Protein AF-0000000078980002 (afdb_homodimer)

Radius of gyration: 25.36 Å; Cα contacts (8 Å, |Δi|>4): 471; chains: 2; bounding box: 55×100×68 Å

Foldseek 3Di:
DPPLLVLLLVLLLVQCLVQNLVRDFLVSSCVSSVHDSVVSCVPAVTSVRSLLVVLVVVLVVCVVLLVLLPPLPCLLVSVLVSLQVLLLVLLASSNLSSVVRLVVCLVPPVSSVVSNVVSVVSQLVSQLVSLVSCCVVLQWPDDPCSSVVSVVSVCQSNVQSNVNNVVSGGDVVSSVVVSVCCNVNTGDPPPPPDPPPCPVPPPPD/DPPLLVLLLVLLLVQCLVQNLVRDFLVSSCVSSVHDSVVSCVPAVTSVRSLLVVLVVVLVVCVVLLVLLQPLPCLLVSVLVSLQVLLLVLLASSNLSSVVRLVVCLVPPVSSVVSNVVSVVSQLVSQLVSLVSCCVVLQWPDDPCSSVVSVVSVCQSNVQSNVCNVPSGGDVVSSVVVSVCCNVNTGDPPPPPPPPPCPVVPPPD

InterPro domains:
  IPR001647 DNA-binding HTH domain, TetR-type [PF00440] (8-51)
  IPR001647 DNA-binding HTH domain, TetR-type [PR00455] (8-21)
  IPR001647 DNA-binding HTH domain, TetR-type [PR00455] (29-52)
  IPR001647 DNA-binding HTH domain, TetR-type [PS50977] (2-62)
  IPR009057 Homedomain-like superfamily [SSF46689] (4-73)
  IPR036271 Tetracyclin repressor-like, C-terminal domain superfamily [SSF48498] (75-189)
  IPR039538 BetI-type transcriptional repressor, C-terminal [PF13977] (77-186)
  IPR050109 HTH-type, TetR-like transcriptional regulator [PTHR30055] (4-193)

Solvent-accessible surface area (backbone atoms only — not comparable to full-atom values): 21521 Å² total; per-residue (Å²): 129,63,68,63,58,51,44,41,48,53,21,38,52,52,43,33,72,74,60,30,66,79,71,43,50,60,65,56,26,21,60,64,44,72,48,51,66,69,60,48,51,74,76,30,93,41,59,66,50,48,52,42,49,51,41,51,52,50,39,59,62,46,47,58,55,34,56,44,28,64,44,81,84,42,33,64,61,22,50,53,50,42,54,56,54,47,25,44,50,24,3,28,50,70,47,26,54,47,46,51,51,50,54,60,44,26,75,77,31,68,72,40,24,53,48,47,49,49,41,50,47,49,48,40,51,27,42,26,50,24,53,50,51,22,35,75,70,60,60,24,34,89,67,95,48,50,63,47,50,30,49,36,53,50,27,27,34,44,45,50,8,57,74,25,50,87,58,47,47,56,57,63,65,46,54,48,46,52,49,48,39,49,48,51,36,32,38,49,70,80,71,66,70,73,77,72,77,80,73,68,76,78,74,81,123,129,62,68,64,58,52,44,42,48,53,21,38,51,53,44,33,71,75,58,30,64,80,72,42,50,60,64,56,26,21,59,65,43,72,47,51,66,68,60,46,50,74,77,31,93,39,57,66,50,48,51,43,49,53,41,51,53,48,39,60,61,47,47,60,55,34,56,44,30,63,43,80,84,42,32,64,62,22,49,52,50,42,53,55,54,48,27,42,51,24,4,29,52,70,47,25,55,48,46,51,51,50,54,61,44,27,75,77,32,67,72,42,24,53,49,47,49,49,42,51,47,50,47,39,52,27,42,27,51,24,54,50,51,21,33,74,71,59,58,22,36,89,67,96,47,49,62,46,50,30,48,35,54,50,27,27,35,44,45,50,8,54,74,26,50,88,32,70,53,54,56,63,66,45,55,49,46,50,48,49,40,48,47,51,36,31,39,50,71,81,71,67,68,70,76,69,75,76,71,68,77,76,74,79,124

Sequence (410 aa):
MHPRKIEIVTAAVTCFLERGYHQTGIRDIARQAGVSLGNLYNHFAGKEAVLAFIAELEGRELAAFVDMLSDPEEPYAALERFIWAYAAYAARPENALLGLELMAEALRNPTISQVFDGNRHQLVAALMGCLERGVSTGRFRHLDDTRALALMILDTLEGQGLRQLDRKTPDPDAVRTLCAVLTTGLLARDQSPPPVPCNTPCSSAMHPRKIEIVTAAVTCFLERGYHQTGIRDIARQAGVSLGNLYNHFAGKEAVLAFIAELEGRELAAFVDMLSDPEEPYAALERFIWAYAAYAARPENALLGLELMAEALRNPTISQVFDGNRHQLVAALMGCLERGVSTGRFRHLDDTRALALMILDTLEGQGLRQLDRKTPDPDAVRTLCAVLTTGLLARDQSPPPVPCNTPCSSA

pLDDT: mean 85.42, std 16.51, range [27.89, 97.94]

Organism: Ruegeria pomeroyi (strain ATCC 700808 / DSM 15171 / DSS-3) (NCBI:txid246200)

Structure (mmCIF, N/CA/C/O backbone):
data_AF-0000000078980002-model_v1
#
loop_
_entity.id
_entity.type
_entity.pdbx_description
1 polymer 'Transcriptional regulator, TetR family'
#
loop_
_atom_site.group_PDB
_atom_site.id
_atom_site.type_symbol
_atom_site.label_atom_id
_atom_site.label_alt_id
_atom_site.label_comp_id
_atom_site.label_asym_id
_atom_site.label_entity_id
_atom_site.label_seq_id
_atom_site.pdbx_PDB_ins_code
_atom_site.Cartn_x
_atom_site.Cartn_y
_atom_site.Cartn_z
_atom_site.occupancy
_atom_site.B_iso_or_equiv
_atom_site.auth_seq_id
_atom_site.auth_comp_id
_atom_site.auth_asym_id
_atom_site.auth_atom_id
_atom_site.pdbx_PDB_model_num
ATOM 1 N N . MET A 1 1 ? 28.969 -5.965 -11.531 1 67.75 1 MET A N 1
ATOM 2 C CA . MET A 1 1 ? 27.984 -7.035 -11.664 1 67.75 1 MET A CA 1
ATOM 3 C C . MET A 1 1 ? 28.125 -7.734 -13.016 1 67.75 1 MET A C 1
ATOM 5 O O . MET A 1 1 ? 28.516 -7.113 -14 1 67.75 1 MET A O 1
ATOM 9 N N . HIS A 1 2 ? 28.094 -9.047 -12.992 1 77.56 2 HIS A N 1
ATOM 10 C CA . HIS A 1 2 ? 28.25 -9.805 -14.227 1 77.56 2 HIS A CA 1
ATOM 11 C C . HIS A 1 2 ? 27.172 -9.438 -15.234 1 77.56 2 HIS A C 1
ATOM 13 O O . HIS A 1 2 ? 26 -9.352 -14.891 1 77.56 2 HIS A O 1
ATOM 19 N N . PRO A 1 3 ? 27.5 -9.047 -16.344 1 84 3 PRO A N 1
ATOM 20 C CA . PRO A 1 3 ? 26.562 -8.602 -17.391 1 84 3 PRO A CA 1
ATOM 21 C C . PRO A 1 3 ? 25.391 -9.555 -17.578 1 84 3 PRO A C 1
ATOM 23 O O . PRO A 1 3 ? 24.25 -9.109 -17.766 1 84 3 PRO A O 1
ATOM 26 N N . ARG A 1 4 ? 25.641 -10.789 -17.375 1 88.44 4 ARG A N 1
ATOM 27 C CA . ARG A 1 4 ? 24.578 -11.773 -17.562 1 88.44 4 ARG A CA 1
ATOM 28 C C . ARG A 1 4 ? 23.547 -11.695 -16.438 1 88.44 4 ARG A C 1
ATOM 30 O O . ARG A 1 4 ? 22.344 -11.867 -16.688 1 88.44 4 ARG A O 1
ATOM 37 N N . LYS A 1 5 ? 24.016 -11.422 -15.336 1 91.38 5 LYS A N 1
ATOM 38 C CA . LYS A 1 5 ? 23.109 -11.273 -14.211 1 91.38 5 LYS A CA 1
ATOM 39 C C . LYS A 1 5 ? 22.125 -10.133 -14.445 1 91.38 5 LYS A C 1
ATOM 41 O O . LYS A 1 5 ? 20.922 -10.258 -14.156 1 91.38 5 LYS A O 1
ATOM 46 N N . ILE A 1 6 ? 22.656 -9.102 -15.055 1 91.62 6 ILE A N 1
ATOM 47 C CA . ILE A 1 6 ? 21.828 -7.922 -15.305 1 91.62 6 ILE A CA 1
ATOM 48 C C . ILE A 1 6 ? 20.797 -8.234 -16.375 1 91.62 6 ILE A C 1
ATOM 50 O O . ILE A 1 6 ? 19.641 -7.801 -16.281 1 91.62 6 ILE A O 1
ATOM 54 N N . GLU A 1 7 ? 21.188 -8.961 -17.297 1 94.56 7 GLU A N 1
ATOM 55 C CA . GLU A 1 7 ? 20.266 -9.367 -18.344 1 94.56 7 GLU A CA 1
ATOM 56 C C . GLU A 1 7 ? 19.125 -10.219 -17.797 1 94.56 7 GLU A C 1
ATOM 58 O O . GLU A 1 7 ? 17.969 -10.016 -18.156 1 94.56 7 GLU A O 1
ATOM 63 N N . ILE A 1 8 ? 19.5 -11.117 -16.969 1 96.38 8 ILE A N 1
ATOM 64 C CA . ILE A 1 8 ? 18.531 -12.008 -16.375 1 96.38 8 ILE A CA 1
ATOM 65 C C . ILE A 1 8 ? 17.562 -11.211 -15.492 1 96.38 8 ILE A C 1
ATOM 67 O O . ILE A 1 8 ? 16.344 -11.398 -15.555 1 96.38 8 ILE A O 1
ATOM 71 N N . VAL A 1 9 ? 18.125 -10.32 -14.805 1 96.06 9 VAL A N 1
ATOM 72 C CA . VAL A 1 9 ? 17.328 -9.523 -13.891 1 96.06 9 VAL A CA 1
ATOM 73 C C . VAL A 1 9 ? 16.391 -8.609 -14.688 1 96.06 9 VAL A C 1
ATOM 75 O O . VAL A 1 9 ? 15.211 -8.484 -14.352 1 96.06 9 VAL A O 1
ATOM 78 N N . THR A 1 10 ? 16.906 -8.016 -15.75 1 95.69 10 THR A N 1
ATOM 79 C CA . THR A 1 10 ? 16.078 -7.164 -16.609 1 95.69 10 THR A CA 1
ATOM 80 C C . THR A 1 10 ? 14.93 -7.957 -17.219 1 95.69 10 THR A C 1
ATOM 82 O O . THR A 1 10 ? 13.797 -7.48 -17.266 1 95.69 10 THR A O 1
ATOM 85 N N . ALA A 1 11 ? 15.203 -9.141 -17.609 1 97 11 ALA A N 1
ATOM 86 C CA . ALA A 1 11 ? 14.188 -10.031 -18.156 1 97 11 ALA A CA 1
ATOM 87 C C . ALA A 1 11 ? 13.148 -10.398 -17.094 1 97 11 ALA A C 1
ATOM 89 O O . ALA A 1 11 ? 11.953 -10.438 -17.375 1 97 11 ALA A O 1
ATOM 90 N N . ALA A 1 12 ? 13.648 -10.688 -15.914 1 96.56 12 ALA A N 1
ATOM 91 C CA . ALA A 1 12 ? 12.75 -11.031 -14.812 1 96.56 12 ALA A CA 1
ATOM 92 C C . ALA A 1 12 ? 11.797 -9.883 -14.5 1 96.56 12 ALA A C 1
ATOM 94 O O . ALA A 1 12 ? 10.594 -10.094 -14.336 1 96.56 12 ALA A O 1
ATOM 95 N N . VAL A 1 13 ? 12.336 -8.695 -14.461 1 94.69 13 VAL A N 1
ATOM 96 C CA . VAL A 1 13 ? 11.531 -7.512 -14.188 1 94.69 13 VAL A CA 1
ATOM 97 C C . VAL A 1 13 ? 10.43 -7.383 -15.242 1 94.69 13 VAL A C 1
ATOM 99 O O . VAL A 1 13 ? 9.266 -7.164 -14.906 1 94.69 13 VAL A O 1
ATOM 102 N N . THR A 1 14 ? 10.766 -7.582 -16.438 1 94.69 14 THR A N 1
ATOM 103 C CA . THR A 1 14 ? 9.797 -7.516 -17.531 1 94.69 14 THR A CA 1
ATOM 104 C C . THR A 1 14 ? 8.703 -8.562 -17.359 1 94.69 14 THR A C 1
ATOM 106 O O . THR A 1 14 ? 7.516 -8.242 -17.469 1 94.69 14 THR A O 1
ATOM 109 N N . CYS A 1 15 ? 9.094 -9.758 -17.031 1 95.25 15 CYS A N 1
ATOM 110 C CA . CYS A 1 15 ? 8.141 -10.844 -16.844 1 95.25 15 CYS A CA 1
ATOM 111 C C . CYS A 1 15 ? 7.215 -10.547 -15.664 1 95.25 15 CYS A C 1
ATOM 113 O O . CYS A 1 15 ? 6 -10.734 -15.758 1 95.25 15 CYS A O 1
ATOM 115 N N . PHE A 1 16 ? 7.836 -10.07 -14.586 1 92.19 16 PHE A N 1
ATOM 116 C CA . PHE A 1 16 ? 7.066 -9.789 -13.383 1 92.19 16 PHE A CA 1
ATOM 117 C C . PHE A 1 16 ? 6.074 -8.656 -13.625 1 92.19 16 PHE A C 1
ATOM 119 O O . PHE A 1 16 ? 4.961 -8.68 -13.094 1 92.19 16 PHE A O 1
ATOM 126 N N . LEU A 1 17 ? 6.465 -7.691 -14.422 1 88 17 LEU A N 1
ATOM 127 C CA . LEU A 1 17 ? 5.602 -6.559 -14.727 1 88 17 LEU A CA 1
ATOM 128 C C . LEU A 1 17 ? 4.414 -6.996 -15.578 1 88 17 LEU A C 1
ATOM 130 O O . LEU A 1 17 ? 3.295 -6.52 -15.383 1 88 17 LEU A O 1
ATOM 134 N N . GLU A 1 18 ? 4.59 -7.941 -16.391 1 87.81 18 GLU A N 1
ATOM 135 C CA . GLU A 1 18 ? 3.57 -8.352 -17.359 1 87.81 18 GLU A CA 1
ATOM 136 C C . GLU A 1 18 ? 2.609 -9.367 -16.75 1 87.81 18 GLU A C 1
ATOM 138 O O . GLU A 1 18 ? 1.396 -9.281 -16.953 1 87.81 18 GLU A O 1
ATOM 143 N N . ARG A 1 19 ? 3.17 -10.305 -15.898 1 87.94 19 ARG A N 1
ATOM 144 C CA . ARG A 1 19 ? 2.348 -11.445 -15.523 1 87.94 19 ARG A CA 1
ATOM 145 C C . ARG A 1 19 ? 2.205 -11.539 -14.008 1 87.94 19 ARG A C 1
ATOM 147 O O . ARG A 1 19 ? 1.337 -12.258 -13.5 1 87.94 19 ARG A O 1
ATOM 154 N N . GLY A 1 20 ? 3.07 -10.82 -13.375 1 88.44 20 GLY A N 1
ATOM 155 C CA . GLY A 1 20 ? 3.154 -11.008 -11.93 1 88.44 20 GLY A CA 1
ATOM 156 C C . GLY A 1 20 ? 4.219 -12.008 -11.523 1 88.44 20 GLY A C 1
ATOM 157 O O . GLY A 1 20 ? 4.645 -12.836 -12.328 1 88.44 20 GLY A O 1
ATOM 158 N N . TYR A 1 21 ? 4.656 -11.984 -10.328 1 89.69 21 TYR A N 1
ATOM 159 C CA . TYR A 1 21 ? 5.738 -12.812 -9.805 1 89.69 21 TYR A CA 1
ATOM 160 C C . TYR A 1 21 ? 5.348 -14.281 -9.797 1 89.69 21 TYR A C 1
ATOM 162 O O . TYR A 1 21 ? 6.082 -15.133 -10.305 1 89.69 21 TYR A O 1
ATOM 170 N N . HIS A 1 22 ? 4.152 -14.602 -9.281 1 86.69 22 HIS A N 1
ATOM 171 C CA . HIS A 1 22 ? 3.781 -16 -9.094 1 86.69 22 HIS A CA 1
ATOM 172 C C . HIS A 1 22 ? 3.412 -16.656 -10.422 1 86.69 22 HIS A C 1
ATOM 174 O O . HIS A 1 22 ? 3.604 -17.859 -10.602 1 86.69 22 HIS A O 1
ATOM 180 N N . GLN A 1 23 ? 3.004 -15.828 -11.312 1 87.19 23 GLN A N 1
ATOM 181 C CA . GLN A 1 23 ? 2.623 -16.375 -12.609 1 87.19 23 GLN A CA 1
ATOM 182 C C . GLN A 1 23 ? 3.828 -16.469 -13.539 1 87.19 23 GLN A C 1
ATOM 184 O O . GLN A 1 23 ? 3.701 -16.891 -14.688 1 87.19 23 GLN A O 1
ATOM 189 N N . THR A 1 24 ? 4.914 -16.016 -13.086 1 93.44 24 THR A N 1
ATOM 190 C CA . THR A 1 24 ? 6.152 -16.094 -13.852 1 93.44 24 THR A CA 1
ATOM 191 C C . THR A 1 24 ? 7.012 -17.266 -13.367 1 93.44 24 THR A C 1
ATOM 193 O O . THR A 1 24 ? 7.219 -17.438 -12.164 1 93.44 24 THR A O 1
ATOM 196 N N . GLY A 1 25 ? 7.406 -18.125 -14.32 1 94.81 25 GLY A N 1
ATOM 197 C CA . GLY A 1 25 ? 8.336 -19.203 -13.992 1 94.81 25 GLY A CA 1
ATOM 198 C C . GLY A 1 25 ? 9.766 -18.906 -14.406 1 94.81 25 GLY A C 1
ATOM 199 O O . GLY A 1 25 ? 10.008 -17.953 -15.156 1 94.81 25 GLY A O 1
ATOM 200 N N . ILE A 1 26 ? 10.617 -19.703 -13.875 1 95.94 26 ILE A N 1
ATOM 201 C CA . ILE A 1 26 ? 12.031 -19.531 -14.164 1 95.94 26 ILE A CA 1
ATOM 202 C C . ILE A 1 26 ? 12.281 -19.719 -15.656 1 95.94 26 ILE A C 1
ATOM 204 O O . ILE A 1 26 ? 13.164 -19.078 -16.234 1 95.94 26 ILE A O 1
ATOM 208 N N . ARG A 1 27 ? 11.531 -20.531 -16.344 1 97.19 27 ARG A N 1
ATOM 209 C CA . ARG A 1 27 ? 11.648 -20.766 -17.781 1 97.19 27 ARG A CA 1
ATOM 210 C C . ARG A 1 27 ? 11.234 -19.531 -18.578 1 97.19 27 ARG A C 1
ATOM 212 O O . ARG A 1 27 ? 11.82 -19.219 -19.609 1 97.19 27 ARG A O 1
ATOM 219 N N . ASP A 1 28 ? 10.242 -18.859 -18.094 1 97.56 28 ASP A N 1
ATOM 220 C CA . ASP A 1 28 ? 9.812 -17.625 -18.719 1 97.56 28 ASP A CA 1
ATOM 221 C C . ASP A 1 28 ? 10.93 -16.578 -18.703 1 97.56 28 ASP A C 1
ATOM 223 O O . ASP A 1 28 ? 11.156 -15.883 -19.688 1 97.56 28 ASP A O 1
ATOM 227 N N . ILE A 1 29 ? 11.594 -16.469 -17.562 1 97.88 29 ILE A N 1
ATOM 228 C CA . ILE A 1 29 ? 12.672 -15.5 -17.391 1 97.88 29 ILE A CA 1
ATOM 229 C C . ILE A 1 29 ? 13.828 -15.844 -18.328 1 97.88 29 ILE A C 1
ATOM 231 O O . ILE A 1 29 ? 14.383 -14.969 -18.984 1 97.88 29 ILE A O 1
ATOM 235 N N . ALA A 1 30 ? 14.133 -17.125 -18.375 1 97.94 30 ALA A N 1
ATOM 236 C CA . ALA A 1 30 ? 15.211 -17.578 -19.25 1 97.94 30 ALA A CA 1
ATOM 237 C C . ALA A 1 30 ? 14.906 -17.234 -20.703 1 97.94 30 ALA A C 1
ATOM 239 O O . ALA A 1 30 ? 15.75 -16.688 -21.422 1 97.94 30 ALA A O 1
ATOM 240 N N . ARG A 1 31 ? 13.711 -17.547 -21.125 1 97.81 31 ARG A N 1
ATOM 241 C CA . ARG A 1 31 ? 13.273 -17.266 -22.484 1 97.81 31 ARG A CA 1
ATOM 242 C C . ARG A 1 31 ? 13.344 -15.773 -22.781 1 97.81 31 ARG A C 1
ATOM 244 O O . ARG A 1 31 ? 13.859 -15.359 -23.812 1 97.81 31 ARG A O 1
ATOM 251 N N . GLN A 1 32 ? 12.867 -14.984 -21.906 1 97.19 32 GLN A N 1
ATOM 252 C CA . GLN A 1 32 ? 12.867 -13.531 -22.062 1 97.19 32 GLN A CA 1
ATOM 253 C C . GLN A 1 32 ? 14.289 -12.984 -22.125 1 97.19 32 GLN A C 1
ATOM 255 O O . GLN A 1 32 ? 14.562 -12.023 -22.844 1 97.19 32 GLN A O 1
ATOM 260 N N . ALA A 1 33 ? 15.172 -13.555 -21.391 1 97.06 33 ALA A N 1
ATOM 261 C CA . ALA A 1 33 ? 16.562 -13.102 -21.297 1 97.06 33 ALA A CA 1
ATOM 262 C C . ALA A 1 33 ? 17.375 -13.617 -22.484 1 97.06 33 ALA A C 1
ATOM 264 O O . ALA A 1 33 ? 18.5 -13.164 -22.719 1 97.06 33 ALA A O 1
ATOM 265 N N . GLY A 1 34 ? 16.875 -14.609 -23.156 1 97.06 34 GLY A N 1
ATOM 266 C CA . GLY A 1 34 ? 17.609 -15.203 -24.281 1 97.06 34 GLY A CA 1
ATOM 267 C C . GLY A 1 34 ? 18.75 -16.094 -23.844 1 97.06 34 GLY A C 1
ATOM 268 O O . GLY A 1 34 ? 19.797 -16.125 -24.484 1 97.06 34 GLY A O 1
ATOM 269 N N . VAL A 1 35 ? 18.609 -16.734 -22.734 1 96.62 35 VAL A N 1
ATOM 270 C CA . VAL A 1 35 ? 19.641 -17.625 -22.219 1 96.62 35 VAL A CA 1
ATOM 271 C C . VAL A 1 35 ? 19.031 -19.016 -21.984 1 96.62 35 VAL A C 1
ATOM 273 O O . VAL A 1 35 ? 17.812 -19.172 -21.922 1 96.62 35 VAL A O 1
ATOM 276 N N . SER A 1 36 ? 19.938 -20 -21.875 1 96.31 36 SER A N 1
ATOM 277 C CA . SER A 1 36 ? 19.484 -21.328 -21.516 1 96.31 36 SER A CA 1
ATOM 278 C C . SER A 1 36 ? 19.125 -21.422 -20.031 1 96.31 36 SER A C 1
ATOM 280 O O . SER A 1 36 ? 19.594 -20.609 -19.234 1 96.31 36 SER A O 1
ATOM 282 N N . LEU A 1 37 ? 18.266 -22.375 -19.703 1 96.25 37 LEU A N 1
ATOM 283 C CA . LEU A 1 37 ? 17.922 -22.609 -18.297 1 96.25 37 LEU A CA 1
ATOM 284 C C . LEU A 1 37 ? 19.172 -22.922 -17.484 1 96.25 37 LEU A C 1
ATOM 286 O O . LEU A 1 37 ? 19.312 -22.453 -16.359 1 96.25 37 LEU A O 1
ATOM 290 N N . GLY A 1 38 ? 20.031 -23.719 -18.047 1 95.5 38 GLY A N 1
ATOM 291 C CA . GLY A 1 38 ? 21.297 -24.016 -17.406 1 95.5 38 GLY A CA 1
ATOM 292 C C . GLY A 1 38 ? 22.125 -22.781 -17.109 1 95.5 38 GLY A C 1
ATOM 293 O O . GLY A 1 38 ? 22.688 -22.656 -16.016 1 95.5 38 GLY A O 1
ATOM 294 N N . ASN A 1 39 ? 22.234 -21.953 -18.062 1 95.31 39 ASN A N 1
ATOM 295 C CA . ASN A 1 39 ? 22.953 -20.688 -17.891 1 95.31 39 ASN A CA 1
ATOM 296 C C . ASN A 1 39 ? 22.359 -19.844 -16.766 1 95.31 39 ASN A C 1
ATOM 298 O O . ASN A 1 39 ? 23.078 -19.281 -15.953 1 95.31 39 ASN A O 1
ATOM 302 N N . LEU A 1 40 ? 21.031 -19.703 -16.734 1 97 40 LEU A N 1
ATOM 303 C CA . LEU A 1 40 ? 20.359 -18.969 -15.688 1 97 40 LEU A CA 1
ATOM 304 C C . LEU A 1 40 ? 20.688 -19.547 -14.312 1 97 40 LEU A C 1
ATOM 306 O O . LEU A 1 40 ? 20.984 -18.797 -13.375 1 97 40 LEU A O 1
ATOM 310 N N . TYR A 1 41 ? 20.75 -20.844 -14.195 1 96.31 41 TYR A N 1
ATOM 311 C CA . TYR A 1 41 ? 20.969 -21.516 -12.914 1 96.31 41 TYR A CA 1
ATOM 312 C C . TYR A 1 41 ? 22.422 -21.359 -12.469 1 96.31 41 TYR A C 1
ATOM 314 O O . TYR A 1 41 ? 22.734 -21.531 -11.289 1 96.31 41 TYR A O 1
ATOM 322 N N . ASN A 1 42 ? 23.297 -21.062 -13.391 1 96.06 42 ASN A N 1
ATOM 323 C CA . ASN A 1 42 ? 24.672 -20.734 -13.031 1 96.06 42 ASN A CA 1
ATOM 324 C C . ASN A 1 42 ? 24.766 -19.453 -12.219 1 96.06 42 ASN A C 1
ATOM 326 O O . ASN A 1 42 ? 25.703 -19.25 -11.453 1 96.06 42 ASN A O 1
ATOM 330 N N . HIS A 1 43 ? 23.75 -18.641 -12.383 1 96.31 43 HIS A N 1
ATOM 331 C CA . HIS A 1 43 ? 23.797 -17.328 -11.758 1 96.31 43 HIS A CA 1
ATOM 332 C C . HIS A 1 43 ? 22.781 -17.219 -10.625 1 96.31 43 HIS A C 1
ATOM 334 O O . HIS A 1 43 ? 23.016 -16.516 -9.641 1 96.31 43 HIS A O 1
ATOM 340 N N . PHE A 1 44 ? 21.625 -17.859 -10.805 1 97.06 44 PHE A N 1
ATOM 341 C CA . PHE A 1 44 ? 20.547 -17.781 -9.812 1 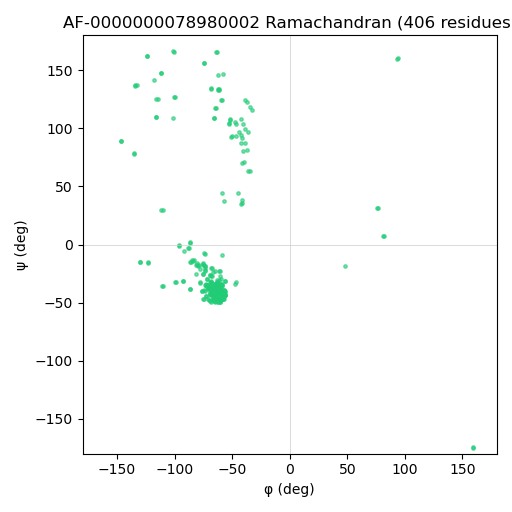97.06 44 PHE A CA 1
ATOM 342 C C . PHE A 1 44 ? 19.969 -19.172 -9.539 1 97.06 44 PHE A C 1
ATOM 344 O O . PHE A 1 44 ? 19.641 -19.906 -10.477 1 97.06 44 PHE A O 1
ATOM 351 N N . ALA A 1 45 ? 19.734 -19.453 -8.266 1 95.75 45 ALA A N 1
ATOM 352 C CA . ALA A 1 45 ? 19.234 -20.766 -7.844 1 95.75 45 ALA A CA 1
ATOM 353 C C . ALA A 1 45 ? 17.766 -20.922 -8.188 1 95.75 45 ALA A C 1
ATOM 355 O O . ALA A 1 45 ? 17.219 -22.016 -8.086 1 95.75 45 ALA A O 1
ATOM 356 N N . GLY A 1 46 ? 17.141 -19.781 -8.664 1 94.62 46 GLY A N 1
ATOM 357 C CA . GLY A 1 46 ? 15.734 -19.797 -9.008 1 94.62 46 GLY A CA 1
ATOM 358 C C . GLY A 1 46 ? 15.102 -18.422 -9.016 1 94.62 46 GLY A C 1
ATOM 359 O O . GLY A 1 46 ? 15.789 -17.406 -8.859 1 94.62 46 GLY A O 1
ATOM 360 N N . LYS A 1 47 ? 13.859 -18.438 -9.219 1 93.88 47 LYS A N 1
ATOM 361 C CA . LYS A 1 47 ? 13.117 -17.203 -9.336 1 93.88 47 LYS A CA 1
ATOM 362 C C . LYS A 1 47 ? 13.188 -16.391 -8.039 1 93.88 47 LYS A C 1
ATOM 364 O O . LYS A 1 47 ? 13.234 -15.156 -8.07 1 93.88 47 LYS A O 1
ATOM 369 N N . GLU A 1 48 ? 13.242 -17.094 -6.93 1 93.94 48 GLU A N 1
ATOM 370 C CA . GLU A 1 48 ? 13.336 -16.422 -5.641 1 93.94 48 GLU A CA 1
ATOM 371 C C . GLU A 1 48 ? 14.648 -15.656 -5.504 1 93.94 48 GLU A C 1
ATOM 373 O O . GLU A 1 48 ? 14.664 -14.531 -5.004 1 93.94 48 GLU A O 1
ATOM 378 N N . ALA A 1 49 ? 15.641 -16.281 -5.934 1 95.5 49 ALA A N 1
ATOM 379 C CA . ALA A 1 49 ? 16.953 -15.625 -5.891 1 95.5 49 ALA A CA 1
ATOM 380 C C . ALA A 1 49 ? 16.969 -14.398 -6.793 1 95.5 49 ALA A C 1
ATOM 382 O O . ALA A 1 49 ? 17.641 -13.406 -6.48 1 95.5 49 ALA A O 1
ATOM 383 N N . VAL A 1 50 ? 16.297 -14.477 -7.883 1 96.44 50 VAL A N 1
ATOM 384 C CA . VAL A 1 50 ? 16.219 -13.336 -8.789 1 96.44 50 VAL A CA 1
ATOM 385 C C . VAL A 1 50 ? 15.469 -12.188 -8.117 1 96.44 50 VAL A C 1
ATOM 387 O O . VAL A 1 50 ? 15.906 -11.039 -8.156 1 96.44 50 VAL A O 1
ATOM 390 N N . LEU A 1 51 ? 14.359 -12.531 -7.484 1 95.62 51 LEU A N 1
ATOM 391 C CA . LEU A 1 51 ? 13.562 -11.516 -6.793 1 95.62 51 LEU A CA 1
ATOM 392 C C . LEU A 1 51 ? 14.367 -10.883 -5.66 1 95.62 51 LEU A C 1
ATOM 394 O O . LEU A 1 51 ? 14.305 -9.664 -5.461 1 95.62 51 LEU A O 1
ATOM 398 N N . ALA A 1 52 ? 15.094 -11.695 -4.918 1 94.94 52 ALA A N 1
ATOM 399 C CA . ALA A 1 52 ? 15.938 -11.18 -3.836 1 94.94 52 ALA A CA 1
ATOM 400 C C . ALA A 1 52 ? 16.984 -10.211 -4.371 1 94.94 52 ALA A C 1
ATOM 402 O O . ALA A 1 52 ? 17.266 -9.18 -3.746 1 94.94 52 ALA A O 1
ATOM 403 N N . PHE A 1 53 ? 17.484 -10.539 -5.496 1 95.06 53 PHE A N 1
ATOM 404 C CA . PHE A 1 53 ? 18.484 -9.664 -6.109 1 95.06 53 PHE A CA 1
ATOM 405 C C . PHE A 1 53 ? 17.844 -8.359 -6.559 1 95.06 53 PHE A C 1
ATOM 407 O O . PHE A 1 53 ? 18.453 -7.289 -6.434 1 95.06 53 PHE A O 1
ATOM 414 N N . ILE A 1 54 ? 16.656 -8.375 -7.062 1 95.25 54 ILE A N 1
ATOM 415 C CA . ILE A 1 54 ? 15.914 -7.176 -7.43 1 95.25 54 ILE A CA 1
ATOM 416 C C . ILE A 1 54 ? 15.703 -6.301 -6.199 1 95.25 54 ILE A C 1
ATOM 418 O O . ILE A 1 54 ? 15.867 -5.082 -6.258 1 95.25 54 ILE A O 1
ATOM 422 N N . ALA A 1 55 ? 15.344 -6.926 -5.082 1 94.69 55 ALA A N 1
ATOM 423 C CA . ALA A 1 55 ? 15.188 -6.199 -3.824 1 94.69 55 ALA A CA 1
ATOM 424 C C . ALA A 1 55 ? 16.5 -5.539 -3.4 1 94.69 55 ALA A C 1
ATOM 426 O O . ALA A 1 55 ? 16.5 -4.422 -2.879 1 94.69 55 ALA A O 1
ATOM 427 N N . GLU A 1 56 ? 17.562 -6.234 -3.627 1 94.5 56 GLU A N 1
ATOM 428 C CA . GLU A 1 56 ? 18.875 -5.672 -3.312 1 94.5 56 GLU A CA 1
ATOM 429 C C . GLU A 1 56 ? 19.172 -4.449 -4.18 1 94.5 56 GLU A C 1
ATOM 431 O O . GLU A 1 56 ? 19.719 -3.455 -3.695 1 94.5 56 GLU A O 1
ATOM 436 N N . LEU A 1 57 ? 18.875 -4.539 -5.426 1 93 57 LEU A N 1
ATOM 437 C CA . LEU A 1 57 ? 19.062 -3.416 -6.34 1 93 57 LEU A CA 1
ATOM 438 C C . LEU A 1 57 ? 18.219 -2.223 -5.922 1 93 57 LEU A C 1
ATOM 440 O O . LEU A 1 57 ? 18.656 -1.073 -6.031 1 93 57 LEU A O 1
ATOM 444 N N . GLU A 1 58 ? 17 -2.465 -5.477 1 92.5 58 GLU A N 1
ATOM 445 C CA . GLU A 1 58 ? 16.156 -1.406 -4.934 1 92.5 58 GLU A CA 1
ATOM 446 C C . GLU A 1 58 ? 16.844 -0.686 -3.779 1 92.5 58 GLU A C 1
ATOM 448 O O . GLU A 1 58 ? 16.797 0.542 -3.688 1 92.5 58 GLU A O 1
ATOM 453 N N . GLY A 1 59 ? 17.453 -1.477 -2.916 1 94.31 59 GLY A N 1
ATOM 454 C CA . GLY A 1 59 ? 18.172 -0.896 -1.798 1 94.31 59 GLY A CA 1
ATOM 455 C C . GLY A 1 59 ? 19.25 0.088 -2.227 1 94.31 59 GLY A C 1
ATOM 456 O O . GLY A 1 59 ? 19.422 1.14 -1.606 1 94.31 59 GLY A O 1
ATOM 457 N N . ARG A 1 60 ? 19.906 -0.251 -3.279 1 93.88 60 ARG A N 1
ATOM 458 C CA . ARG A 1 60 ? 20.938 0.635 -3.801 1 93.88 60 ARG A CA 1
ATOM 459 C C . ARG A 1 60 ? 20.328 1.933 -4.328 1 93.88 60 ARG A C 1
ATOM 461 O O . ARG A 1 60 ? 20.906 3.01 -4.133 1 93.88 60 ARG A O 1
ATOM 468 N N . GLU A 1 61 ? 19.203 1.831 -4.969 1 94.75 61 GLU A N 1
ATOM 469 C CA . GLU A 1 61 ? 18.516 3.016 -5.477 1 94.75 61 GLU A CA 1
ATOM 470 C C . GLU A 1 61 ? 18.031 3.902 -4.332 1 94.75 61 GLU A C 1
ATOM 472 O O . GLU A 1 61 ? 18.078 5.129 -4.434 1 94.75 61 GLU A O 1
ATOM 477 N N . LEU A 1 62 ? 17.656 3.266 -3.238 1 95.75 62 LEU A N 1
ATOM 478 C CA . LEU A 1 62 ? 17.078 3.998 -2.115 1 95.75 62 LEU A CA 1
ATOM 479 C C . LEU A 1 62 ? 18.156 4.75 -1.348 1 95.75 62 LEU A C 1
ATOM 481 O O . LEU A 1 62 ? 17.859 5.688 -0.603 1 95.75 62 LEU A O 1
ATOM 485 N N . ALA A 1 63 ? 19.422 4.375 -1.533 1 95.56 63 ALA A N 1
ATOM 486 C CA . ALA A 1 63 ? 20.531 5.023 -0.846 1 95.56 63 ALA A CA 1
ATOM 487 C C . ALA A 1 63 ? 20.578 6.516 -1.161 1 95.56 63 ALA A C 1
ATOM 489 O O . ALA A 1 63 ? 20.922 7.328 -0.299 1 95.56 63 ALA A O 1
ATOM 490 N N . ALA A 1 64 ? 20.219 6.879 -2.365 1 95.69 64 ALA A N 1
ATOM 491 C CA . ALA A 1 64 ? 20.219 8.289 -2.762 1 95.69 64 ALA A CA 1
ATOM 492 C C . ALA A 1 64 ? 19.188 9.078 -1.967 1 95.69 64 ALA A C 1
ATOM 494 O O . ALA A 1 64 ? 19.406 10.25 -1.649 1 95.69 64 ALA A O 1
ATOM 495 N N . PHE A 1 65 ? 18.109 8.461 -1.645 1 97 65 PHE A N 1
ATOM 496 C CA . PHE A 1 65 ? 17.047 9.102 -0.868 1 97 65 PHE A CA 1
ATOM 497 C C . PHE A 1 65 ? 17.469 9.242 0.593 1 97 65 PHE A C 1
ATOM 499 O O . PHE A 1 65 ? 17.172 10.25 1.238 1 97 65 PHE A O 1
ATOM 506 N N . VAL A 1 66 ? 18.109 8.211 1.079 1 96.5 66 VAL A N 1
ATOM 507 C CA . VAL A 1 66 ? 18.641 8.266 2.436 1 96.5 66 VAL A CA 1
ATOM 508 C C . VAL A 1 66 ? 19.609 9.438 2.568 1 96.5 66 VAL A C 1
ATOM 510 O O . VAL A 1 66 ? 19.531 10.211 3.523 1 96.5 66 VAL A O 1
ATOM 513 N N . ASP A 1 67 ? 20.422 9.578 1.58 1 95.19 67 ASP A N 1
ATOM 514 C CA . ASP A 1 67 ? 21.406 10.656 1.573 1 95.19 67 ASP A CA 1
ATOM 515 C C . ASP A 1 67 ? 20.719 12.023 1.515 1 95.19 67 ASP A C 1
ATOM 517 O O . ASP A 1 67 ? 21.156 12.969 2.178 1 95.19 67 ASP A O 1
ATOM 521 N N . MET A 1 68 ? 19.688 12.141 0.78 1 94.81 68 MET A N 1
ATOM 522 C CA . MET A 1 68 ? 18.922 13.375 0.611 1 94.81 68 MET A CA 1
ATOM 523 C C . MET A 1 68 ? 18.344 13.852 1.944 1 94.81 68 MET A C 1
ATOM 525 O O . MET A 1 68 ? 18.281 15.055 2.199 1 94.81 68 MET A O 1
ATOM 529 N N . LEU A 1 69 ? 17.984 12.93 2.801 1 96.12 69 LEU A N 1
ATOM 530 C CA . LEU A 1 69 ? 17.344 13.227 4.07 1 96.12 69 LEU A CA 1
ATOM 531 C C . LEU A 1 69 ? 18.375 13.547 5.148 1 96.12 69 LEU A C 1
ATOM 533 O O . LEU A 1 69 ? 18.016 14.078 6.207 1 96.12 69 LEU A O 1
ATOM 537 N N . SER A 1 70 ? 19.578 13.266 4.906 1 89.38 70 SER A N 1
ATOM 538 C CA . SER A 1 70 ? 20.641 13.406 5.906 1 89.38 70 SER A CA 1
ATOM 539 C C . SER A 1 70 ? 21.203 14.82 5.91 1 89.38 70 SER A C 1
ATOM 541 O O . SER A 1 70 ? 22.062 15.148 6.734 1 89.38 70 SER A O 1
ATOM 543 N N . ASP A 1 71 ? 20.609 15.719 5.008 1 79.62 71 ASP A N 1
ATOM 544 C CA . ASP A 1 71 ? 21.094 17.094 4.988 1 79.62 71 ASP A CA 1
ATOM 545 C C . ASP A 1 71 ? 20.797 17.797 6.309 1 79.62 71 ASP A C 1
ATOM 547 O O . ASP A 1 71 ? 19.641 17.984 6.676 1 79.62 71 ASP A O 1
ATOM 551 N N . PRO A 1 72 ? 21.828 18.203 7.008 1 75.25 72 PRO A N 1
ATOM 552 C CA . PRO A 1 72 ? 21.641 18.719 8.367 1 75.25 72 PRO A CA 1
ATOM 553 C C . PRO A 1 72 ? 21.141 20.156 8.391 1 75.25 72 PRO A C 1
ATOM 555 O O . PRO A 1 72 ? 20.594 20.609 9.398 1 75.25 72 PRO A O 1
ATOM 558 N N . GLU A 1 73 ? 21.25 20.859 7.359 1 82.5 73 GLU A N 1
ATOM 559 C CA . GLU A 1 73 ? 21.078 22.312 7.48 1 82.5 73 GLU A CA 1
ATOM 560 C C . GLU A 1 73 ? 19.641 22.719 7.211 1 82.5 73 GLU A C 1
ATOM 562 O O . GLU A 1 73 ? 19.125 23.641 7.852 1 82.5 73 GLU A O 1
ATOM 567 N N . GLU A 1 74 ? 19.016 22.094 6.453 1 89.81 74 GLU A N 1
ATOM 568 C CA . GLU A 1 74 ? 17.672 22.5 6.086 1 89.81 74 GLU A CA 1
ATOM 569 C C . GLU A 1 74 ? 16.719 21.312 6.078 1 89.81 74 GLU A C 1
ATOM 571 O O . GLU A 1 74 ? 16.297 20.844 5.016 1 89.81 74 GLU A O 1
ATOM 576 N N . PRO A 1 75 ? 16.281 20.906 7.281 1 89.19 75 PRO A N 1
ATOM 577 C CA . PRO A 1 75 ? 15.445 19.703 7.371 1 89.19 75 PRO A CA 1
ATOM 578 C C . PRO A 1 75 ? 14.156 19.828 6.562 1 89.19 75 PRO A C 1
ATOM 580 O O . PRO A 1 75 ? 13.719 18.859 5.949 1 89.19 75 PRO A O 1
ATOM 583 N N . TYR A 1 76 ? 13.641 21 6.512 1 86.69 76 TYR A N 1
ATOM 584 C CA . TYR A 1 76 ? 12.414 21.203 5.75 1 86.69 76 TYR A CA 1
ATOM 585 C C . TYR A 1 76 ? 12.672 21.047 4.258 1 86.69 76 TYR A C 1
ATOM 587 O O . TYR A 1 76 ? 11.93 20.344 3.562 1 86.69 76 TYR A O 1
ATOM 595 N N . ALA A 1 77 ? 13.672 21.703 3.803 1 90.44 77 ALA A N 1
ATOM 596 C CA . ALA A 1 77 ? 14.016 21.625 2.387 1 90.44 77 ALA A CA 1
ATOM 597 C C . ALA A 1 77 ? 14.383 20.203 1.993 1 90.44 77 ALA A C 1
ATOM 599 O O . ALA A 1 77 ? 14.031 19.734 0.905 1 90.44 77 ALA A O 1
ATOM 600 N N . ALA A 1 78 ? 15.094 19.531 2.852 1 93.81 78 ALA A N 1
ATOM 601 C CA . ALA A 1 78 ? 15.461 18.125 2.615 1 93.81 78 ALA A CA 1
ATOM 602 C C . ALA A 1 78 ? 14.219 17.25 2.516 1 93.81 78 ALA A C 1
ATOM 604 O O . ALA A 1 78 ? 14.125 16.406 1.619 1 93.81 78 ALA A O 1
ATOM 605 N N . LEU A 1 79 ? 13.281 17.469 3.41 1 93.25 79 LEU A N 1
ATOM 606 C CA . LEU A 1 79 ? 12.039 16.703 3.418 1 93.25 79 LEU A CA 1
ATOM 607 C C . LEU A 1 79 ? 11.242 16.938 2.143 1 93.25 79 LEU A C 1
ATOM 609 O O . LEU A 1 79 ? 10.742 16 1.522 1 93.25 79 LEU A O 1
ATOM 613 N N . GLU A 1 80 ? 11.164 18.188 1.782 1 91.44 80 GLU A N 1
ATOM 614 C CA . GLU A 1 80 ? 10.43 18.531 0.569 1 91.44 80 GLU A CA 1
ATOM 615 C C . GLU A 1 80 ? 11.078 17.922 -0.666 1 91.44 80 GLU A C 1
ATOM 617 O O . GLU A 1 80 ? 10.391 17.359 -1.522 1 91.44 80 GLU A O 1
ATOM 622 N N . ARG A 1 81 ? 12.375 17.953 -0.764 1 93.5 81 ARG A N 1
AT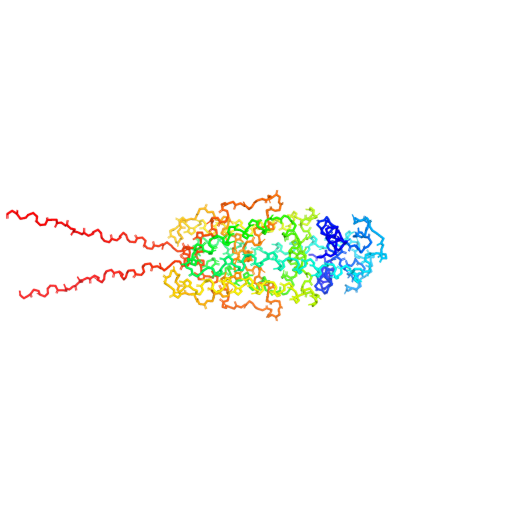OM 623 C CA . ARG A 1 81 ? 13.094 17.344 -1.876 1 93.5 81 ARG A CA 1
ATOM 624 C C . ARG A 1 81 ? 12.867 15.844 -1.918 1 93.5 81 ARG A C 1
ATOM 626 O O . ARG A 1 81 ? 12.664 15.266 -2.99 1 93.5 81 ARG A O 1
ATOM 633 N N . PHE A 1 82 ? 12.898 15.305 -0.761 1 95.5 82 PHE A N 1
ATOM 634 C CA . PHE A 1 82 ? 12.656 13.875 -0.659 1 95.5 82 PHE A CA 1
ATOM 635 C C . PHE A 1 82 ? 11.266 13.523 -1.182 1 95.5 82 PHE A C 1
ATOM 637 O O . PHE A 1 82 ? 11.117 12.586 -1.974 1 95.5 82 PHE A O 1
ATOM 644 N N . ILE A 1 83 ? 10.289 14.25 -0.709 1 94.5 83 ILE A N 1
ATOM 645 C CA . ILE A 1 83 ? 8.906 13.953 -1.063 1 94.5 83 ILE A CA 1
ATOM 646 C C . ILE A 1 83 ? 8.734 14.008 -2.58 1 94.5 83 ILE A C 1
ATOM 648 O O . ILE A 1 83 ? 8.18 13.094 -3.182 1 94.5 83 ILE A O 1
ATOM 652 N N . TRP A 1 84 ? 9.297 14.953 -3.234 1 93.56 84 TRP A N 1
ATOM 653 C CA . TRP A 1 84 ? 9.164 15.109 -4.68 1 93.56 84 TRP A CA 1
ATOM 654 C C . TRP A 1 84 ? 9.93 14.016 -5.414 1 93.56 84 TRP A C 1
ATOM 656 O O . TRP A 1 84 ? 9.391 13.367 -6.32 1 93.56 84 TRP A O 1
ATOM 666 N N . ALA A 1 85 ? 11.148 13.789 -5.008 1 94.81 85 ALA A N 1
ATOM 667 C CA . ALA A 1 85 ? 11.992 12.805 -5.684 1 94.81 85 ALA A CA 1
ATOM 668 C C . ALA A 1 85 ? 11.453 11.391 -5.496 1 94.81 85 ALA A C 1
ATOM 670 O O . ALA A 1 85 ? 11.414 10.609 -6.445 1 94.81 85 ALA A O 1
ATOM 671 N N . TYR A 1 86 ? 11.039 11.086 -4.312 1 96 86 TYR A N 1
ATOM 672 C CA . TYR A 1 86 ? 10.547 9.742 -4.031 1 96 86 TYR A CA 1
ATOM 673 C C . TYR A 1 86 ? 9.18 9.516 -4.672 1 96 86 TYR A C 1
ATOM 675 O O . TYR A 1 86 ? 8.867 8.406 -5.102 1 96 86 TYR A O 1
ATOM 683 N N . ALA A 1 87 ? 8.375 10.578 -4.719 1 93.69 87 ALA A N 1
ATOM 684 C CA . ALA A 1 87 ? 7.105 10.469 -5.434 1 93.69 87 ALA A CA 1
ATOM 685 C C . ALA A 1 87 ? 7.328 10.078 -6.891 1 93.69 87 ALA A C 1
ATOM 687 O O . ALA A 1 87 ? 6.633 9.211 -7.422 1 93.69 87 ALA A O 1
ATOM 688 N N . ALA A 1 88 ? 8.281 10.719 -7.5 1 92.81 88 ALA A N 1
ATOM 689 C CA . ALA A 1 88 ? 8.602 10.414 -8.891 1 92.81 88 ALA A CA 1
ATOM 690 C C . ALA A 1 88 ? 9.125 8.992 -9.039 1 92.81 88 ALA A C 1
ATOM 692 O O . ALA A 1 88 ? 8.742 8.273 -9.969 1 92.81 88 ALA A O 1
ATOM 693 N N . TYR A 1 89 ? 9.938 8.594 -8.148 1 94.31 89 TYR A N 1
ATOM 694 C CA . TYR A 1 89 ? 10.492 7.25 -8.141 1 94.31 89 TYR A CA 1
ATOM 695 C C . TYR A 1 89 ? 9.398 6.203 -7.973 1 94.31 89 TYR A C 1
ATOM 697 O O . TYR A 1 89 ? 9.336 5.234 -8.734 1 94.31 89 TYR A O 1
ATOM 705 N N . ALA A 1 90 ? 8.539 6.41 -6.984 1 93.19 90 ALA A N 1
ATOM 706 C CA . ALA A 1 90 ? 7.484 5.457 -6.641 1 93.19 90 ALA A CA 1
ATOM 707 C C . ALA A 1 90 ? 6.434 5.383 -7.742 1 93.19 90 ALA A C 1
ATOM 709 O O . ALA A 1 90 ? 5.695 4.398 -7.836 1 93.19 90 ALA A O 1
ATOM 710 N N . ALA A 1 91 ? 6.375 6.426 -8.602 1 91 91 ALA A N 1
ATOM 711 C CA . ALA A 1 91 ? 5.352 6.488 -9.648 1 91 91 ALA A CA 1
ATOM 712 C C . ALA A 1 91 ? 5.805 5.746 -10.898 1 91 91 ALA A C 1
ATOM 714 O O . ALA A 1 91 ? 4.996 5.48 -11.797 1 91 91 ALA A O 1
ATOM 715 N N . ARG A 1 92 ? 7.098 5.449 -10.969 1 91.25 92 ARG A N 1
ATOM 716 C CA . ARG A 1 92 ? 7.531 4.629 -12.094 1 91.25 92 ARG A CA 1
ATOM 717 C C . ARG A 1 92 ? 6.863 3.26 -12.062 1 91.25 92 ARG A C 1
ATOM 719 O O . ARG A 1 92 ? 6.867 2.582 -11.039 1 91.25 92 ARG A O 1
ATOM 726 N N . PRO A 1 93 ? 6.359 2.838 -13.219 1 87.56 93 PRO A N 1
ATOM 727 C CA . PRO A 1 93 ? 5.598 1.586 -13.234 1 87.56 93 PRO A CA 1
ATOM 728 C C . PRO A 1 93 ? 6.395 0.404 -12.688 1 87.56 93 PRO A C 1
ATOM 730 O O . PRO A 1 93 ? 5.859 -0.412 -11.938 1 87.56 93 PRO A O 1
ATOM 733 N N . GLU A 1 94 ? 7.645 0.302 -13 1 90.12 94 GLU A N 1
ATOM 734 C CA . GLU A 1 94 ? 8.461 -0.816 -12.531 1 90.12 94 GLU A CA 1
ATOM 735 C C . GLU A 1 94 ? 8.617 -0.789 -11.016 1 90.12 94 GLU A C 1
ATOM 737 O O . GLU A 1 94 ? 8.602 -1.835 -10.367 1 90.12 94 GLU A O 1
ATOM 742 N N . ASN A 1 95 ? 8.75 0.406 -10.453 1 92.94 95 ASN A N 1
ATOM 743 C CA . ASN A 1 95 ? 8.93 0.508 -9.008 1 92.94 95 ASN A CA 1
ATOM 744 C C . ASN A 1 95 ? 7.625 0.281 -8.258 1 92.94 95 ASN A C 1
ATOM 746 O O . ASN A 1 95 ? 7.609 -0.372 -7.215 1 92.94 95 ASN A O 1
ATOM 750 N N . ALA A 1 96 ? 6.555 0.828 -8.812 1 91.25 96 ALA A N 1
ATOM 751 C CA . ALA A 1 96 ? 5.246 0.672 -8.188 1 91.25 96 ALA A CA 1
ATOM 752 C C . ALA A 1 96 ? 4.805 -0.788 -8.195 1 91.25 96 ALA A C 1
ATOM 754 O O . ALA A 1 96 ? 4.457 -1.345 -7.152 1 91.25 96 ALA A O 1
ATOM 755 N N . LEU A 1 97 ? 4.891 -1.406 -9.32 1 89.69 97 LEU A N 1
ATOM 756 C CA . LEU A 1 97 ? 4.391 -2.768 -9.484 1 89.69 97 LEU A CA 1
ATOM 757 C C . LEU A 1 97 ? 5.309 -3.766 -8.781 1 89.69 97 LEU A C 1
ATOM 759 O O . LEU A 1 97 ? 4.832 -4.672 -8.094 1 89.69 97 LEU A O 1
ATOM 763 N N . LEU A 1 98 ? 6.566 -3.574 -8.969 1 91.56 98 LEU A N 1
ATOM 764 C CA . LEU A 1 98 ? 7.496 -4.488 -8.312 1 91.56 98 LEU A CA 1
ATOM 765 C C . LEU A 1 98 ? 7.488 -4.285 -6.805 1 91.56 98 LEU A C 1
ATOM 767 O O . LEU A 1 98 ? 7.656 -5.242 -6.047 1 91.56 98 LEU A O 1
ATOM 771 N N . GLY A 1 99 ? 7.305 -3.008 -6.41 1 92 99 GLY A N 1
ATOM 772 C CA . GLY A 1 99 ? 7.16 -2.748 -4.988 1 92 99 GLY A CA 1
ATOM 773 C C . GLY A 1 99 ? 6.012 -3.512 -4.355 1 92 99 GLY A C 1
ATOM 774 O O . GLY A 1 99 ? 6.16 -4.082 -3.271 1 92 99 GLY A O 1
ATOM 775 N N . LEU A 1 100 ? 4.973 -3.498 -5.023 1 90 100 LEU A N 1
ATOM 776 C CA . LEU A 1 100 ? 3.801 -4.227 -4.551 1 90 100 LEU A CA 1
ATOM 777 C C . LEU A 1 100 ? 4.082 -5.723 -4.484 1 90 100 LEU A C 1
ATOM 779 O O . LEU A 1 100 ? 3.717 -6.383 -3.51 1 90 100 LEU A O 1
ATOM 783 N N . GLU A 1 101 ? 4.738 -6.27 -5.48 1 89.12 101 GLU A N 1
ATOM 784 C CA . GLU A 1 101 ? 5.082 -7.688 -5.516 1 89.12 101 GLU A CA 1
ATOM 785 C C . GLU A 1 101 ? 6.043 -8.055 -4.391 1 89.12 101 GLU A C 1
ATOM 787 O O . GLU A 1 101 ? 5.887 -9.094 -3.744 1 89.12 101 GLU A O 1
ATOM 792 N N . LEU A 1 102 ? 6.98 -7.238 -4.23 1 91.69 102 LEU A N 1
ATOM 793 C CA . LEU A 1 102 ? 7.957 -7.465 -3.172 1 91.69 102 LEU A CA 1
ATOM 794 C C . LEU A 1 102 ? 7.293 -7.418 -1.8 1 91.69 102 LEU A C 1
ATOM 796 O O . LEU A 1 102 ? 7.59 -8.25 -0.934 1 91.69 102 LEU A O 1
ATOM 800 N N . MET A 1 103 ? 6.379 -6.496 -1.643 1 90.38 103 MET A N 1
ATOM 801 C CA . MET A 1 103 ? 5.656 -6.387 -0.379 1 90.38 103 MET A CA 1
ATOM 802 C C . MET A 1 103 ? 4.824 -7.641 -0.119 1 90.38 103 MET A C 1
ATOM 804 O O . MET A 1 103 ? 4.852 -8.188 0.983 1 90.38 103 MET A O 1
ATOM 808 N N . ALA A 1 104 ? 4.133 -8.078 -1.11 1 87.06 104 ALA A N 1
ATOM 809 C CA . ALA A 1 104 ? 3.301 -9.273 -0.987 1 87.06 104 ALA A CA 1
ATOM 810 C C . ALA A 1 104 ? 4.148 -10.5 -0.656 1 87.06 104 ALA A C 1
ATOM 812 O O . ALA A 1 104 ? 3.797 -11.281 0.228 1 87.06 104 ALA A O 1
ATOM 813 N N . GLU A 1 105 ? 5.27 -10.594 -1.319 1 88.62 105 GLU A N 1
ATOM 814 C CA . GLU A 1 105 ? 6.129 -11.758 -1.113 1 88.62 105 GLU A CA 1
ATOM 815 C C . GLU A 1 105 ? 6.832 -11.688 0.239 1 88.62 105 GLU A C 1
ATOM 817 O O . GLU A 1 105 ? 7.078 -12.719 0.87 1 88.62 105 GLU A O 1
ATOM 822 N N . ALA A 1 106 ? 7.172 -10.523 0.646 1 89.69 106 ALA A N 1
ATOM 823 C CA . ALA A 1 106 ? 7.859 -10.328 1.92 1 89.69 106 ALA A CA 1
ATOM 824 C C . ALA A 1 106 ? 7.004 -10.82 3.084 1 89.69 106 ALA A C 1
ATOM 826 O O . ALA A 1 106 ? 7.531 -11.211 4.129 1 89.69 106 ALA A O 1
ATOM 827 N N . LEU A 1 107 ? 5.711 -10.898 2.93 1 84.56 107 LEU A N 1
ATOM 828 C CA . LEU A 1 107 ? 4.797 -11.305 3.992 1 84.56 107 LEU A CA 1
ATOM 829 C C . LEU A 1 107 ? 4.867 -12.812 4.219 1 84.56 107 LEU A C 1
ATOM 831 O O . LEU A 1 107 ? 4.441 -13.305 5.262 1 84.56 107 LEU A O 1
ATOM 835 N N . ARG A 1 108 ? 5.422 -13.539 3.27 1 83.81 108 ARG A N 1
ATOM 836 C CA . ARG A 1 108 ? 5.359 -14.992 3.379 1 83.81 108 ARG A CA 1
ATOM 837 C C . ARG A 1 108 ? 6.738 -15.617 3.188 1 83.81 108 ARG A C 1
ATOM 839 O O . ARG A 1 108 ? 6.934 -16.797 3.449 1 83.81 108 ARG A O 1
ATOM 846 N N . ASN A 1 109 ? 7.664 -14.875 2.686 1 88.94 109 ASN A N 1
ATOM 847 C CA . ASN A 1 109 ? 9.008 -15.344 2.371 1 88.94 109 ASN A CA 1
ATOM 848 C C . ASN A 1 109 ? 10.062 -14.633 3.211 1 88.94 109 ASN A C 1
ATOM 850 O O . ASN A 1 109 ? 10.391 -13.477 2.947 1 88.94 109 ASN A O 1
ATOM 854 N N . PRO A 1 110 ? 10.656 -15.281 4.094 1 91.12 110 PRO A N 1
ATOM 855 C CA . PRO A 1 110 ? 11.594 -14.641 5.016 1 91.12 110 PRO A CA 1
ATOM 856 C C . PRO A 1 110 ? 12.812 -14.055 4.305 1 91.12 110 PRO A C 1
ATOM 858 O O . PRO A 1 110 ? 13.367 -13.055 4.758 1 91.12 110 PRO A O 1
ATOM 861 N N . THR A 1 111 ? 13.18 -14.711 3.236 1 91.25 111 THR A N 1
ATOM 862 C CA . THR A 1 111 ? 14.328 -14.203 2.492 1 91.25 111 THR A CA 1
ATOM 863 C C . THR A 1 111 ? 14.016 -12.836 1.885 1 91.25 111 THR A C 1
ATOM 865 O O . THR A 1 111 ? 14.82 -11.906 1.991 1 91.25 111 THR A O 1
ATOM 868 N N . ILE A 1 112 ? 12.891 -12.734 1.322 1 92.75 112 ILE A N 1
ATOM 869 C CA . ILE A 1 112 ? 12.469 -11.477 0.715 1 92.75 112 ILE A CA 1
ATOM 870 C C . ILE A 1 112 ? 12.172 -10.453 1.806 1 92.75 112 ILE A C 1
ATOM 872 O O . ILE A 1 112 ? 12.539 -9.281 1.68 1 92.75 112 ILE A O 1
ATOM 876 N N . SER A 1 113 ? 11.586 -10.945 2.883 1 93 113 SER A N 1
ATOM 877 C CA . SER A 1 113 ? 11.234 -10.055 3.984 1 93 113 SER A CA 1
ATOM 878 C C . SER A 1 113 ? 12.477 -9.383 4.562 1 93 113 SER A C 1
ATOM 880 O O . SER A 1 113 ? 12.469 -8.18 4.828 1 93 113 SER A O 1
ATOM 882 N N . GLN A 1 114 ? 13.477 -10.055 4.723 1 93.25 114 GLN A N 1
ATOM 883 C CA . GLN A 1 114 ? 14.695 -9.531 5.324 1 93.25 114 GLN A CA 1
ATOM 884 C C . GLN A 1 114 ? 15.266 -8.383 4.492 1 93.25 114 GLN A C 1
ATOM 886 O O . GLN A 1 114 ? 15.602 -7.324 5.027 1 93.25 114 GLN A O 1
ATOM 891 N N . VAL A 1 115 ? 15.312 -8.617 3.211 1 93.12 115 VAL A N 1
ATOM 892 C CA . VAL A 1 115 ? 15.922 -7.625 2.33 1 93.12 115 VAL A CA 1
ATOM 893 C C . VAL A 1 115 ? 14.984 -6.43 2.168 1 93.12 115 VAL A C 1
ATOM 895 O O . VAL A 1 115 ? 15.398 -5.281 2.344 1 93.12 115 VAL A O 1
ATOM 898 N N . PHE A 1 116 ? 13.805 -6.688 1.921 1 92.56 116 PHE A N 1
ATOM 899 C CA . PHE A 1 116 ? 12.82 -5.645 1.667 1 92.56 116 PHE A CA 1
ATOM 900 C C . PHE A 1 116 ? 12.578 -4.812 2.92 1 92.56 116 PHE A C 1
ATOM 902 O O . PHE A 1 116 ? 12.562 -3.58 2.857 1 92.56 116 PHE A O 1
ATOM 909 N N . ASP A 1 117 ? 12.453 -5.457 4.016 1 90.88 117 ASP A N 1
ATOM 910 C CA . ASP A 1 117 ? 12.242 -4.758 5.281 1 90.88 117 ASP A CA 1
ATOM 911 C C . ASP A 1 117 ? 13.469 -3.934 5.664 1 90.88 117 ASP A C 1
ATOM 913 O O . ASP A 1 117 ? 13.344 -2.846 6.23 1 90.88 117 ASP A O 1
ATOM 917 N N . GLY A 1 118 ? 14.562 -4.527 5.375 1 93.25 118 GLY A N 1
ATOM 918 C CA . GLY A 1 118 ? 15.781 -3.773 5.609 1 93.25 118 GLY A CA 1
ATOM 919 C C . GLY A 1 118 ? 15.844 -2.473 4.832 1 93.25 118 GLY A C 1
ATOM 920 O O . GLY A 1 118 ? 16.203 -1.432 5.383 1 93.25 118 GLY A O 1
ATOM 921 N N . ASN A 1 119 ? 15.477 -2.514 3.549 1 94 119 ASN A N 1
ATOM 922 C CA . ASN A 1 119 ? 15.414 -1.321 2.711 1 94 119 ASN A CA 1
ATOM 923 C C . ASN A 1 119 ? 14.445 -0.288 3.277 1 94 119 ASN A C 1
ATOM 925 O O . ASN A 1 119 ? 14.789 0.891 3.393 1 94 119 ASN A O 1
ATOM 929 N N . ARG A 1 120 ? 13.32 -0.759 3.637 1 92.75 120 ARG A N 1
ATOM 930 C CA . ARG A 1 120 ? 12.297 0.121 4.18 1 92.75 120 ARG A CA 1
ATOM 931 C C . ARG A 1 120 ? 12.742 0.738 5.5 1 92.75 120 ARG A C 1
ATOM 933 O O . ARG A 1 120 ? 12.531 1.929 5.738 1 92.75 120 ARG A O 1
ATOM 940 N N . HIS A 1 121 ? 13.383 -0.048 6.312 1 94.44 121 HIS A N 1
ATOM 941 C CA . HIS A 1 121 ? 13.859 0.423 7.609 1 94.44 121 HIS A CA 1
ATOM 942 C C . HIS A 1 121 ? 14.875 1.55 7.441 1 94.44 121 HIS A C 1
ATOM 944 O O . HIS A 1 121 ? 14.875 2.512 8.211 1 94.44 121 HIS A O 1
ATOM 950 N N . GLN A 1 122 ? 15.695 1.419 6.48 1 95.12 122 GLN A N 1
ATOM 951 C CA . GLN A 1 122 ? 16.688 2.459 6.246 1 95.12 122 GLN A CA 1
ATOM 952 C C . GLN A 1 122 ? 16.016 3.777 5.859 1 95.12 122 GLN A C 1
ATOM 954 O O . GLN A 1 122 ? 16.438 4.844 6.328 1 95.12 122 GLN A O 1
ATOM 959 N N . LEU A 1 123 ? 15.055 3.705 5.02 1 96.25 123 LEU A N 1
ATOM 960 C CA . LEU A 1 123 ? 14.328 4.902 4.594 1 96.25 123 LEU A CA 1
ATOM 961 C C . LEU A 1 123 ? 13.57 5.523 5.762 1 96.25 123 LEU A C 1
ATOM 963 O O . LEU A 1 123 ? 13.609 6.742 5.945 1 96.25 123 LEU A O 1
ATOM 967 N N . VAL A 1 124 ? 12.969 4.688 6.555 1 96.5 124 VAL A N 1
ATOM 968 C CA . VAL A 1 124 ? 12.227 5.148 7.723 1 96.5 124 VAL A CA 1
ATOM 969 C C . VAL A 1 124 ? 13.18 5.816 8.711 1 96.5 124 VAL A C 1
ATOM 971 O O . VAL A 1 124 ? 12.891 6.902 9.227 1 96.5 124 VAL A O 1
ATOM 974 N N . ALA A 1 125 ? 14.281 5.203 8.93 1 97.12 125 ALA A N 1
ATOM 975 C CA . ALA A 1 125 ? 15.266 5.758 9.852 1 97.12 125 ALA A CA 1
ATOM 976 C C . ALA A 1 125 ? 15.766 7.117 9.375 1 97.12 125 ALA A C 1
ATOM 978 O O . ALA A 1 125 ? 15.945 8.039 10.172 1 97.12 125 ALA A O 1
ATOM 979 N N . ALA A 1 126 ? 15.977 7.23 8.117 1 97.19 126 ALA A N 1
ATOM 980 C CA . ALA A 1 126 ? 16.438 8.5 7.547 1 97.19 126 ALA A CA 1
ATOM 981 C C . ALA A 1 126 ? 15.367 9.578 7.688 1 97.19 126 ALA A C 1
ATOM 983 O O . ALA A 1 126 ? 15.672 10.719 8.039 1 97.19 126 ALA A O 1
ATOM 984 N N . LEU A 1 127 ? 14.156 9.234 7.414 1 96.62 127 LEU A N 1
ATOM 985 C CA . LEU A 1 127 ? 13.039 10.156 7.57 1 96.62 127 LEU A CA 1
ATOM 986 C C . LEU A 1 127 ? 12.898 10.602 9.023 1 96.62 127 LEU A C 1
ATOM 988 O O . LEU A 1 127 ? 12.719 11.789 9.297 1 96.62 127 LEU A O 1
ATOM 992 N N . MET A 1 128 ? 13 9.625 9.914 1 95.69 128 MET A N 1
ATOM 993 C CA . MET A 1 128 ? 12.93 9.938 11.336 1 95.69 128 MET A CA 1
ATOM 994 C C . MET A 1 128 ? 14.031 10.914 11.727 1 95.69 128 MET A C 1
ATOM 996 O O . MET A 1 128 ? 13.781 11.891 12.438 1 95.69 128 MET A O 1
ATOM 1000 N N . GLY A 1 129 ? 15.195 10.633 11.281 1 95.94 129 GLY A N 1
ATOM 1001 C CA . GLY A 1 129 ? 16.297 11.539 11.562 1 95.94 129 GLY A CA 1
ATOM 1002 C C . GLY A 1 129 ? 16.062 12.945 11.062 1 95.94 129 GLY A C 1
ATOM 1003 O O . GLY A 1 129 ? 16.344 13.914 11.773 1 95.94 129 GLY A O 1
ATOM 1004 N N . CYS A 1 130 ? 15.547 13.102 9.883 1 95.25 130 CYS A N 1
ATOM 1005 C CA . CYS A 1 130 ? 15.227 14.398 9.305 1 95.25 130 CYS A CA 1
ATOM 1006 C C . CYS A 1 130 ? 14.172 15.125 10.133 1 95.25 130 CYS A C 1
ATOM 1008 O O . CYS A 1 130 ? 14.328 16.297 10.461 1 95.25 130 CYS A O 1
ATOM 1010 N N . LEU A 1 131 ? 13.117 14.383 10.508 1 93.12 131 LEU A N 1
ATOM 1011 C CA . LEU A 1 131 ? 12.031 14.945 11.297 1 93.12 131 LEU A CA 1
ATOM 1012 C C . LEU A 1 131 ? 12.531 15.383 12.672 1 93.12 131 LEU A C 1
ATOM 1014 O O . LEU A 1 131 ? 12.172 16.453 13.148 1 93.12 131 LEU A O 1
ATOM 1018 N N . GLU A 1 132 ? 13.352 14.578 13.266 1 93.69 132 GLU A N 1
ATOM 1019 C CA . GLU A 1 132 ? 13.883 14.875 14.594 1 93.69 132 GLU A CA 1
ATOM 1020 C C . GLU A 1 132 ? 14.797 16.094 14.562 1 93.69 132 GLU A C 1
ATOM 1022 O O . GLU A 1 132 ? 14.781 16.906 15.492 1 93.69 132 GLU A O 1
ATOM 1027 N N . ARG A 1 133 ? 15.57 16.219 13.562 1 92.88 133 ARG A N 1
ATOM 1028 C CA . ARG A 1 133 ? 16.406 17.406 13.398 1 92.88 133 ARG A CA 1
ATOM 1029 C C . ARG A 1 133 ? 15.539 18.656 13.266 1 92.88 133 ARG A C 1
ATOM 1031 O O . ARG A 1 133 ? 15.867 19.703 13.82 1 92.88 133 ARG A O 1
ATOM 1038 N N . GLY A 1 134 ? 14.484 18.562 12.5 1 89.56 134 GLY A N 1
ATOM 1039 C CA . GLY A 1 134 ? 13.555 19.672 12.383 1 89.56 134 GLY A CA 1
ATOM 1040 C C . GLY A 1 134 ? 12.938 20.078 13.703 1 89.56 134 GLY A C 1
ATOM 1041 O O . GLY A 1 134 ? 12.75 21.266 13.977 1 89.56 134 GLY A O 1
ATOM 1042 N N . VAL A 1 135 ? 12.602 19.078 14.516 1 88.75 135 VAL A N 1
ATOM 1043 C CA . VAL A 1 135 ? 12.031 19.344 15.828 1 88.75 135 VAL A CA 1
ATOM 1044 C C . VAL A 1 135 ? 13.086 20 16.719 1 88.75 135 VAL A C 1
ATOM 1046 O O . VAL A 1 135 ? 12.812 21.016 17.375 1 88.75 135 VAL A O 1
ATOM 1049 N N . SER A 1 136 ? 14.258 19.5 16.656 1 89.62 136 SER A N 1
ATOM 1050 C CA . SER A 1 136 ? 15.328 19.969 17.531 1 89.62 136 SER A CA 1
ATOM 1051 C C . SER A 1 136 ? 15.758 21.391 17.172 1 89.62 136 SER A C 1
ATOM 1053 O O . SER A 1 136 ? 16.203 22.141 18.031 1 89.62 136 SER A O 1
ATOM 1055 N N . THR A 1 137 ? 15.578 21.797 15.977 1 86.88 137 THR A N 1
ATOM 1056 C CA . THR A 1 137 ? 15.984 23.125 15.523 1 86.88 137 THR A CA 1
ATOM 1057 C C . THR A 1 137 ? 14.812 24.094 15.578 1 86.88 137 THR A C 1
ATOM 1059 O O . THR A 1 137 ? 14.938 25.266 15.18 1 86.88 137 THR A O 1
ATOM 1062 N N . GLY A 1 138 ? 13.633 23.641 16 1 84.81 138 GLY A N 1
ATOM 1063 C CA . GLY A 1 138 ? 12.461 24.484 16.172 1 84.81 138 GLY A CA 1
ATOM 1064 C C . GLY A 1 138 ? 11.719 24.766 14.891 1 84.81 138 GLY A C 1
ATOM 1065 O O . GLY A 1 138 ? 10.797 25.578 14.859 1 84.81 138 GLY A O 1
ATOM 1066 N N . ARG A 1 139 ? 12.148 24.094 13.859 1 82 139 ARG A N 1
ATOM 1067 C CA . ARG A 1 139 ? 11.5 24.281 12.562 1 82 139 ARG A CA 1
ATOM 1068 C C . ARG A 1 139 ? 10.188 23.516 12.492 1 82 139 ARG A C 1
ATOM 1070 O O . ARG A 1 139 ? 9.266 23.922 11.781 1 82 139 ARG A O 1
ATOM 1077 N N . PHE A 1 140 ? 10.203 22.359 13.219 1 85.06 140 PHE A N 1
ATOM 1078 C CA . PHE A 1 140 ? 8.984 21.562 13.312 1 85.06 140 PHE A CA 1
ATOM 1079 C C . PHE A 1 140 ? 8.43 21.594 14.727 1 85.06 140 PHE A C 1
ATOM 1081 O O . PHE A 1 140 ? 9.18 21.734 15.695 1 85.06 140 PHE A O 1
ATOM 1088 N N . ARG A 1 141 ? 7.105 21.531 14.797 1 82.81 141 ARG A N 1
ATOM 1089 C CA . ARG A 1 141 ? 6.496 21.344 16.109 1 82.81 141 ARG A CA 1
ATOM 1090 C C . ARG A 1 141 ? 6.906 20.016 16.719 1 82.81 141 ARG A C 1
ATOM 1092 O O . ARG A 1 141 ? 7.43 19.141 16.031 1 82.81 141 ARG A O 1
ATOM 1099 N N . HIS A 1 142 ? 6.656 19.891 17.969 1 82.81 142 HIS A N 1
ATOM 1100 C CA . HIS A 1 142 ? 6.914 18.609 18.641 1 82.81 142 HIS A CA 1
ATOM 1101 C C . HIS A 1 142 ? 6.062 17.5 18.031 1 82.81 142 HIS A C 1
ATOM 1103 O O . HIS A 1 142 ? 4.875 17.688 17.781 1 82.81 142 HIS A O 1
ATOM 1109 N N . LEU A 1 143 ? 6.754 16.453 17.797 1 79.75 143 LEU A N 1
ATOM 1110 C CA . LEU A 1 143 ? 6.102 15.273 17.25 1 79.75 143 LEU A CA 1
ATOM 1111 C C . LEU A 1 143 ? 6.18 14.117 18.25 1 79.75 143 LEU A C 1
ATOM 1113 O O . LEU A 1 143 ? 7.27 13.742 18.688 1 79.75 143 LEU A O 1
ATOM 1117 N N . ASP A 1 144 ? 5 13.594 18.562 1 77.81 144 ASP A N 1
ATOM 1118 C CA . ASP A 1 144 ? 4.953 12.516 19.547 1 77.81 144 ASP A CA 1
ATOM 1119 C C . ASP A 1 144 ? 5.516 11.219 18.953 1 77.81 144 ASP A C 1
ATOM 1121 O O . ASP A 1 144 ? 6.082 10.398 19.688 1 77.81 144 ASP A O 1
ATOM 1125 N N . ASP A 1 145 ? 5.406 11 17.688 1 88.75 145 ASP A N 1
ATOM 1126 C CA . ASP A 1 145 ? 5.805 9.742 17.047 1 88.75 145 ASP A CA 1
ATOM 1127 C C . ASP A 1 145 ? 6.34 9.977 15.641 1 88.75 145 ASP A C 1
ATOM 1129 O O . ASP A 1 145 ? 5.59 9.922 14.664 1 88.75 145 ASP A O 1
ATOM 1133 N N . THR A 1 146 ? 7.699 10.211 15.57 1 91.19 146 THR A N 1
ATOM 1134 C CA . THR A 1 146 ? 8.32 10.508 14.281 1 91.19 146 THR A CA 1
ATOM 1135 C C . THR A 1 146 ? 8.28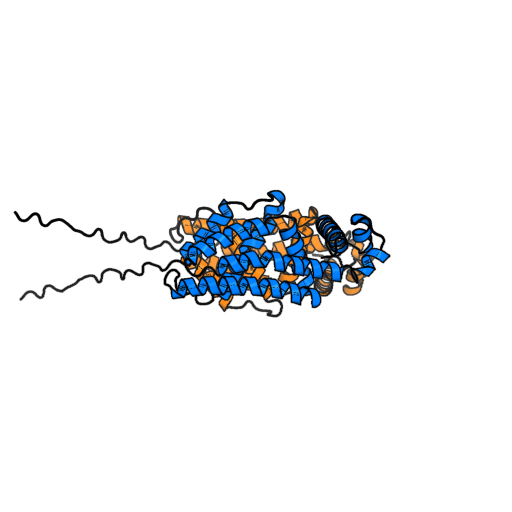9 9.281 13.375 1 91.19 146 THR A C 1
ATOM 1137 O O . THR A 1 146 ? 8.25 9.414 12.148 1 91.19 146 THR A O 1
ATOM 1140 N N . ARG A 1 147 ? 8.266 8.078 13.984 1 92.44 147 ARG A N 1
ATOM 1141 C CA . ARG A 1 147 ? 8.203 6.855 13.195 1 92.44 147 ARG A CA 1
ATOM 1142 C C . ARG A 1 147 ? 6.867 6.75 12.469 1 92.44 147 ARG A C 1
ATOM 1144 O O . ARG A 1 147 ? 6.828 6.43 11.273 1 92.44 147 ARG A O 1
ATOM 1151 N N . ALA A 1 148 ? 5.816 7.031 13.203 1 88.44 148 ALA A N 1
ATOM 1152 C CA . ALA A 1 148 ? 4.492 6.984 12.594 1 88.44 148 ALA A CA 1
ATOM 1153 C C . ALA A 1 148 ? 4.383 7.973 11.445 1 88.44 148 ALA A C 1
ATOM 1155 O O . ALA A 1 148 ? 3.791 7.664 10.406 1 88.44 148 ALA A O 1
ATOM 1156 N N . LEU A 1 149 ? 4.949 9.133 11.609 1 89.06 149 LEU A N 1
ATOM 1157 C CA . LEU A 1 149 ? 4.902 10.141 10.555 1 89.06 149 LEU A CA 1
ATOM 1158 C C . LEU A 1 149 ? 5.746 9.711 9.359 1 89.06 149 LEU A C 1
ATOM 1160 O O . LEU A 1 149 ? 5.34 9.891 8.211 1 89.06 149 LEU A O 1
ATOM 1164 N N . ALA A 1 150 ? 6.93 9.18 9.625 1 93.5 150 ALA A N 1
ATOM 1165 C CA . ALA A 1 150 ? 7.785 8.68 8.555 1 93.5 150 ALA A CA 1
ATOM 1166 C C . ALA A 1 150 ? 7.062 7.621 7.723 1 93.5 150 ALA A C 1
ATOM 1168 O O . ALA A 1 150 ? 7.094 7.664 6.488 1 93.5 150 ALA A O 1
ATOM 1169 N N . LEU A 1 151 ? 6.398 6.73 8.375 1 92.38 151 LEU A N 1
ATOM 1170 C CA . LEU A 1 151 ? 5.664 5.66 7.711 1 92.38 151 LEU A CA 1
ATOM 1171 C C . LEU A 1 151 ? 4.48 6.219 6.926 1 92.38 151 LEU A C 1
ATOM 1173 O O . LEU A 1 151 ? 4.203 5.766 5.812 1 92.38 151 LEU A O 1
ATOM 1177 N N . MET A 1 152 ? 3.844 7.168 7.492 1 89.88 152 MET A N 1
ATOM 1178 C CA . MET A 1 152 ? 2.734 7.82 6.805 1 89.88 152 MET A CA 1
ATOM 1179 C C . MET A 1 152 ? 3.199 8.445 5.492 1 89.88 152 MET A C 1
ATOM 1181 O O . MET A 1 152 ? 2.521 8.328 4.469 1 89.88 152 MET A O 1
ATOM 1185 N N . ILE A 1 153 ? 4.328 9.125 5.539 1 92.5 153 ILE A N 1
ATOM 1186 C CA . ILE A 1 153 ? 4.883 9.766 4.352 1 92.5 153 ILE A CA 1
ATOM 1187 C C . ILE A 1 153 ? 5.164 8.711 3.279 1 92.5 153 ILE A C 1
ATOM 1189 O O . ILE A 1 153 ? 4.754 8.867 2.127 1 92.5 153 ILE A O 1
ATOM 1193 N N . LEU A 1 154 ? 5.762 7.637 3.654 1 94.56 154 LEU A N 1
ATOM 1194 C CA . LEU A 1 154 ? 6.113 6.582 2.709 1 94.56 154 LEU A CA 1
ATOM 1195 C C . LEU A 1 154 ? 4.859 5.918 2.146 1 94.56 154 LEU A C 1
ATOM 1197 O O . LEU A 1 154 ? 4.746 5.727 0.933 1 94.56 154 LEU A O 1
ATOM 1201 N N . ASP A 1 155 ? 3.93 5.574 3.039 1 92.81 155 ASP A N 1
ATOM 1202 C CA . ASP A 1 155 ? 2.691 4.941 2.598 1 92.81 155 ASP A CA 1
ATOM 1203 C C . ASP A 1 155 ? 1.964 5.809 1.575 1 92.81 155 ASP A C 1
ATOM 1205 O O . ASP A 1 155 ? 1.465 5.305 0.566 1 92.81 155 ASP A O 1
ATOM 1209 N N . THR A 1 156 ? 1.908 7.055 1.843 1 91.5 156 THR A N 1
ATOM 1210 C CA . THR A 1 156 ? 1.206 7.984 0.968 1 91.5 156 THR A CA 1
ATOM 1211 C C . THR A 1 156 ? 1.88 8.062 -0.398 1 91.5 156 THR A C 1
ATOM 1213 O O . THR A 1 156 ? 1.214 7.961 -1.431 1 91.5 156 THR A O 1
ATOM 1216 N N . LEU A 1 157 ? 3.168 8.188 -0.436 1 93.69 157 LEU A N 1
ATOM 1217 C CA . LEU A 1 157 ? 3.896 8.336 -1.692 1 93.69 157 LEU A CA 1
ATOM 1218 C C . LEU A 1 157 ? 3.828 7.055 -2.514 1 93.69 157 LEU A C 1
ATOM 1220 O O . LEU A 1 157 ? 3.635 7.102 -3.73 1 93.69 157 LEU A O 1
ATOM 1224 N N . GLU A 1 158 ? 3.971 5.984 -1.857 1 93.38 158 GLU A N 1
ATOM 1225 C CA . GLU A 1 158 ? 3.9 4.699 -2.547 1 93.38 158 GLU A CA 1
ATOM 1226 C C . GLU A 1 158 ? 2.482 4.41 -3.033 1 93.38 158 GLU A C 1
ATOM 1228 O O . GLU A 1 158 ? 2.291 3.914 -4.145 1 93.38 158 GLU A O 1
ATOM 1233 N N . GLY A 1 159 ? 1.513 4.723 -2.172 1 91.69 159 GLY A N 1
ATOM 1234 C CA . GLY A 1 159 ? 0.128 4.598 -2.598 1 91.69 159 GLY A CA 1
ATOM 1235 C C . GLY A 1 159 ? -0.204 5.449 -3.809 1 91.69 159 GLY A C 1
ATOM 1236 O O . GLY A 1 159 ? -0.889 4.992 -4.727 1 91.69 159 GLY A O 1
ATOM 1237 N N . GLN A 1 160 ? 0.296 6.625 -3.854 1 89.31 160 GLN A N 1
ATOM 1238 C CA . GLN A 1 160 ? 0.11 7.512 -4.996 1 89.31 160 GLN A CA 1
ATOM 1239 C C . GLN A 1 160 ? 0.739 6.926 -6.258 1 89.31 160 GLN A C 1
ATOM 1241 O O . GLN A 1 160 ? 0.16 7.008 -7.344 1 89.31 160 GLN A O 1
ATOM 1246 N N . GLY A 1 161 ? 1.882 6.41 -6.086 1 90.94 161 GLY A N 1
ATOM 1247 C CA . GLY A 1 161 ? 2.539 5.777 -7.219 1 90.94 161 GLY A CA 1
ATOM 1248 C C . GLY A 1 161 ? 1.733 4.641 -7.816 1 90.94 161 GLY A C 1
ATOM 1249 O O . GLY A 1 161 ? 1.618 4.535 -9.039 1 90.94 161 GLY A O 1
ATOM 1250 N N . LEU A 1 162 ? 1.136 3.871 -6.98 1 89 162 LEU A N 1
ATOM 1251 C CA . LEU A 1 162 ? 0.352 2.723 -7.426 1 89 162 LEU A CA 1
ATOM 1252 C C . LEU A 1 162 ? -0.91 3.174 -8.156 1 89 162 LEU A C 1
ATOM 1254 O O . LEU A 1 162 ? -1.359 2.514 -9.094 1 89 162 LEU A O 1
ATOM 1258 N N . ARG A 1 163 ? -1.443 4.27 -7.793 1 85.56 163 ARG A N 1
ATOM 1259 C CA . ARG A 1 163 ? -2.684 4.75 -8.391 1 85.56 163 ARG A CA 1
ATOM 1260 C C . ARG A 1 163 ? -2.41 5.477 -9.703 1 85.56 163 ARG A C 1
ATOM 1262 O O . ARG A 1 163 ? -3.336 5.746 -10.477 1 85.56 163 ARG A O 1
ATOM 1269 N N . GLN A 1 164 ? -1.201 5.785 -9.93 1 82.56 164 GLN A N 1
ATOM 1270 C CA . GLN A 1 164 ? -0.869 6.59 -11.102 1 82.56 164 GLN A CA 1
ATOM 1271 C C . GLN A 1 164 ? -0.09 5.773 -12.133 1 82.56 164 GLN A C 1
ATOM 1273 O O . GLN A 1 164 ? 0.761 6.312 -12.844 1 82.56 164 GLN A O 1
ATOM 1278 N N . LEU A 1 165 ? -0.336 4.555 -12.156 1 77.88 165 LEU A N 1
ATOM 1279 C CA . LEU A 1 165 ? 0.422 3.662 -13.031 1 77.88 165 LEU A CA 1
ATOM 1280 C C . LEU A 1 165 ? 0.253 4.055 -14.492 1 77.88 165 LEU A C 1
ATOM 1282 O O . LEU A 1 165 ? 1.159 3.85 -15.305 1 77.88 165 LEU A O 1
ATOM 1286 N N . ASP A 1 166 ? -0.907 4.688 -14.742 1 69.94 166 ASP A N 1
ATOM 1287 C CA . ASP A 1 166 ? -1.15 5.074 -16.125 1 69.94 166 ASP A CA 1
ATOM 1288 C C . ASP A 1 166 ? -0.434 6.383 -16.469 1 69.94 166 ASP A C 1
ATOM 1290 O O . ASP A 1 166 ? -0.218 6.691 -17.641 1 69.94 166 ASP A O 1
ATOM 1294 N N . ARG A 1 167 ? -0.159 7.215 -15.508 1 65.44 167 ARG A N 1
ATOM 1295 C CA . ARG A 1 167 ? 0.423 8.531 -15.758 1 65.44 167 ARG A CA 1
ATOM 1296 C C . ARG A 1 167 ? 1.945 8.477 -15.688 1 65.44 167 ARG A C 1
ATOM 1298 O O . ARG A 1 167 ? 2.629 9.352 -16.219 1 65.44 167 ARG A O 1
ATOM 1305 N N . LYS A 1 168 ? 2.5 7.594 -15.398 1 62.94 168 LYS A N 1
ATOM 1306 C CA . LYS A 1 168 ? 3.936 7.375 -15.242 1 62.94 168 LYS A CA 1
ATOM 1307 C C . LYS A 1 168 ? 4.578 8.484 -14.422 1 62.94 168 LYS A C 1
ATOM 1309 O O . LYS A 1 168 ? 5.746 8.391 -14.047 1 62.94 168 LYS A O 1
ATOM 1314 N N . THR A 1 169 ? 3.91 9.68 -14.273 1 69.44 169 THR A N 1
ATOM 1315 C CA . THR A 1 169 ? 4.379 10.781 -13.438 1 69.44 169 THR A CA 1
ATOM 1316 C C . THR A 1 169 ? 3.385 11.07 -12.32 1 69.44 169 THR A C 1
ATOM 1318 O O . THR A 1 169 ? 2.176 10.914 -12.492 1 69.44 169 THR A O 1
ATOM 1321 N N . PRO A 1 170 ? 4.07 11.375 -11.18 1 74.5 170 PRO A N 1
ATOM 1322 C CA . PRO A 1 170 ? 3.15 11.703 -10.094 1 74.5 170 PRO A CA 1
ATOM 1323 C C . PRO A 1 170 ? 2.293 12.93 -10.398 1 74.5 170 PRO A C 1
ATOM 1325 O O . PRO A 1 170 ? 2.717 13.812 -11.156 1 74.5 170 PRO A O 1
ATOM 1328 N N . ASP A 1 171 ? 1.162 12.891 -9.945 1 81.69 171 ASP A N 1
ATOM 1329 C CA . ASP A 1 171 ? 0.315 14.078 -9.984 1 81.69 171 ASP A CA 1
ATOM 1330 C C . ASP A 1 171 ? 0.877 15.18 -9.086 1 81.69 171 ASP A C 1
ATOM 1332 O O . ASP A 1 171 ? 0.881 15.055 -7.859 1 81.69 171 ASP A O 1
ATOM 1336 N N . PRO A 1 172 ? 1.409 16.234 -9.734 1 84.19 172 PRO A N 1
ATOM 1337 C CA . PRO A 1 172 ? 2.049 17.281 -8.93 1 84.19 172 PRO A CA 1
ATOM 1338 C C . PRO A 1 172 ? 1.114 17.859 -7.871 1 84.19 172 PRO A C 1
ATOM 1340 O O . PRO A 1 172 ? 1.565 18.25 -6.789 1 84.19 172 PRO A O 1
ATOM 1343 N N . ASP A 1 173 ? -0.102 17.875 -8.18 1 81.88 173 ASP A N 1
ATOM 1344 C CA . ASP A 1 173 ? -1.062 18.438 -7.227 1 81.88 173 ASP A CA 1
ATOM 1345 C C . ASP A 1 173 ? -1.173 17.547 -5.984 1 81.88 173 ASP A C 1
ATOM 1347 O O . ASP A 1 173 ? -1.284 18.062 -4.867 1 81.88 173 ASP A O 1
ATOM 1351 N N . ALA A 1 174 ? -1.097 16.297 -6.176 1 80.75 174 ALA A N 1
ATOM 1352 C CA . ALA A 1 174 ? -1.154 15.383 -5.047 1 80.75 174 ALA A CA 1
ATOM 1353 C C . ALA A 1 174 ? 0.081 15.523 -4.16 1 80.75 174 ALA A C 1
ATOM 1355 O O . ALA A 1 174 ? -0.025 15.516 -2.932 1 80.75 174 ALA A O 1
ATOM 1356 N N . VAL A 1 175 ? 1.207 15.672 -4.836 1 85.44 175 VAL A N 1
ATOM 1357 C CA . VAL A 1 175 ? 2.455 15.82 -4.094 1 85.44 175 VAL A CA 1
ATOM 1358 C C . VAL A 1 175 ? 2.451 17.141 -3.336 1 85.44 175 VAL A C 1
ATOM 1360 O O . VAL A 1 175 ? 2.859 17.203 -2.174 1 85.44 175 VAL A O 1
ATOM 1363 N N . ARG A 1 176 ? 1.935 18.172 -3.965 1 84.94 176 ARG A N 1
ATOM 1364 C CA . ARG A 1 176 ? 1.847 19.469 -3.324 1 84.94 176 ARG A CA 1
ATOM 1365 C C . ARG A 1 176 ? 0.925 19.422 -2.111 1 84.94 176 ARG A C 1
ATOM 1367 O O . ARG A 1 176 ? 1.217 20.031 -1.079 1 84.94 176 ARG A O 1
ATOM 1374 N N . THR A 1 177 ? -0.159 18.75 -2.299 1 80.38 177 THR A N 1
ATOM 1375 C CA . THR A 1 177 ? -1.097 18.609 -1.19 1 80.38 177 THR A CA 1
ATOM 1376 C C . THR A 1 177 ? -0.44 17.891 -0.013 1 80.38 177 THR A C 1
ATOM 1378 O O . THR A 1 177 ? -0.611 18.297 1.139 1 80.38 177 THR A O 1
ATOM 1381 N N . LEU A 1 178 ? 0.259 16.844 -0.314 1 81.81 178 LEU A N 1
ATOM 1382 C CA . LEU A 1 178 ? 0.974 16.125 0.742 1 81.81 178 LEU A CA 1
ATOM 1383 C C . LEU A 1 178 ? 1.965 17.047 1.441 1 81.81 178 LEU A C 1
ATOM 1385 O O . LEU A 1 178 ? 2.006 17.109 2.672 1 81.81 178 LEU A O 1
ATOM 1389 N N . CYS A 1 179 ? 2.67 17.797 0.663 1 82.5 179 CYS A N 1
ATOM 1390 C CA . CYS A 1 179 ? 3.637 18.734 1.222 1 82.5 179 CYS A CA 1
ATOM 1391 C C . CYS A 1 179 ? 2.941 19.781 2.088 1 82.5 179 CYS A C 1
ATOM 1393 O O . CYS A 1 179 ? 3.4 20.094 3.191 1 82.5 179 CYS A O 1
ATOM 1395 N N . ALA A 1 180 ? 1.873 20.25 1.626 1 79.06 180 ALA A N 1
ATOM 1396 C CA . ALA A 1 180 ? 1.143 21.281 2.344 1 79.06 180 ALA A CA 1
ATOM 1397 C C . ALA A 1 180 ? 0.618 20.766 3.68 1 79.06 180 ALA A C 1
ATOM 1399 O O . ALA A 1 180 ? 0.733 21.438 4.703 1 79.06 180 ALA A O 1
ATOM 1400 N N . VAL A 1 181 ? 0.092 19.594 3.656 1 76.12 181 VAL A N 1
ATOM 1401 C CA . VAL A 1 181 ? -0.464 19.016 4.867 1 76.12 181 VAL A CA 1
ATOM 1402 C C . VAL A 1 181 ? 0.651 18.766 5.883 1 76.12 181 VAL A C 1
ATOM 1404 O O . VAL A 1 181 ? 0.502 19.078 7.066 1 76.12 181 VAL A O 1
ATOM 1407 N N . LEU A 1 182 ? 1.733 18.234 5.34 1 76.81 182 LEU A N 1
ATOM 1408 C CA . LEU A 1 182 ? 2.855 17.953 6.227 1 76.81 182 LEU A CA 1
ATOM 1409 C C . LEU A 1 182 ? 3.455 19.234 6.781 1 76.81 182 LEU A C 1
ATOM 1411 O O . LEU A 1 182 ? 3.732 19.328 7.977 1 76.81 182 LEU A O 1
ATOM 1415 N N . THR A 1 183 ? 3.615 20.219 5.898 1 73.69 183 THR A N 1
ATOM 1416 C CA . THR A 1 183 ? 4.199 21.484 6.316 1 73.69 183 THR A CA 1
ATOM 1417 C C . THR A 1 183 ? 3.312 22.172 7.348 1 73.69 183 THR A C 1
ATOM 1419 O O . THR A 1 183 ? 3.797 22.625 8.383 1 73.69 183 THR A O 1
ATOM 1422 N N . THR A 1 184 ? 2.043 22.219 7.105 1 73.44 184 THR A N 1
ATOM 1423 C CA . THR A 1 184 ? 1.122 22.859 8.031 1 73.44 184 THR A CA 1
ATOM 1424 C C . THR A 1 184 ? 1.02 22.078 9.336 1 73.44 184 THR A C 1
ATOM 1426 O O . THR A 1 184 ? 0.912 22.656 10.414 1 73.44 184 THR A O 1
ATOM 1429 N N . GLY A 1 185 ? 1.051 20.766 9.164 1 72.56 185 GLY A N 1
ATOM 1430 C CA . GLY A 1 185 ? 0.959 19.922 10.344 1 72.56 185 GLY A CA 1
ATOM 1431 C C . GLY A 1 185 ? 2.234 19.906 11.164 1 72.56 185 GLY A C 1
ATOM 1432 O O . GLY A 1 185 ? 2.201 19.625 12.367 1 72.56 185 GLY A O 1
ATOM 1433 N N . LEU A 1 186 ? 3.289 20.234 10.492 1 73.5 186 LEU A N 1
ATOM 1434 C CA . LEU A 1 186 ? 4.59 20.109 11.141 1 73.5 186 LEU A CA 1
ATOM 1435 C C . LEU A 1 186 ? 5.062 21.453 11.664 1 73.5 186 LEU A C 1
ATOM 1437 O O . LEU A 1 186 ? 5.824 21.516 12.633 1 73.5 186 LEU A O 1
ATOM 1441 N N . LEU A 1 187 ? 4.695 22.531 10.977 1 67.31 187 LEU A N 1
ATOM 1442 C CA . LEU A 1 187 ? 5.254 23.828 11.328 1 67.31 187 LEU A CA 1
ATOM 1443 C C . LEU A 1 187 ? 4.742 24.281 12.695 1 67.31 187 LEU A C 1
ATOM 1445 O O . LEU A 1 187 ? 3.588 24.031 13.047 1 67.31 187 LEU A O 1
ATOM 1449 N N . ALA A 1 188 ? 5.703 24.781 13.586 1 58.53 188 ALA A N 1
ATOM 1450 C CA . ALA A 1 188 ? 5.445 25.328 14.914 1 58.53 188 ALA A CA 1
ATOM 1451 C C . ALA A 1 188 ? 4.359 26.406 14.867 1 58.53 188 ALA A C 1
ATOM 1453 O O . ALA A 1 188 ? 4.289 27.188 13.914 1 58.53 188 ALA A O 1
ATOM 1454 N N . ARG A 1 189 ? 3.07 26.109 15.406 1 55.19 189 ARG A N 1
ATOM 1455 C CA . ARG A 1 189 ? 2.078 27.172 15.547 1 55.19 189 ARG A CA 1
ATOM 1456 C C . ARG A 1 189 ? 2.688 28.406 16.203 1 55.19 189 ARG A C 1
ATOM 1458 O O . ARG A 1 189 ? 3.498 28.297 17.125 1 55.19 189 ARG A O 1
ATOM 1465 N N . ASP A 1 190 ? 2.947 29.406 15.516 1 47.91 190 ASP A N 1
ATOM 1466 C CA . ASP A 1 190 ? 3.275 30.625 16.234 1 47.91 190 ASP A CA 1
ATOM 1467 C C . ASP A 1 190 ? 2.445 30.75 17.516 1 47.91 190 ASP A C 1
ATOM 1469 O O . ASP A 1 190 ? 1.223 30.906 17.453 1 47.91 190 ASP A O 1
ATOM 1473 N N . GLN A 1 191 ? 2.566 29.891 18.469 1 43 191 GLN A N 1
ATOM 1474 C CA . GLN A 1 191 ? 1.969 30.125 19.781 1 43 191 GLN A CA 1
ATOM 1475 C C . GLN A 1 191 ? 2.164 31.578 20.219 1 43 191 GLN A C 1
ATOM 1477 O O . GLN A 1 191 ? 3.02 31.875 21.062 1 43 191 GLN A O 1
ATOM 1482 N N . SER A 1 192 ? 2.141 32.594 19.453 1 41.06 192 SER A N 1
ATOM 1483 C CA . SER A 1 192 ? 2.109 33.844 20.188 1 41.06 192 SER A CA 1
ATOM 1484 C C . SER A 1 192 ? 0.984 33.875 21.203 1 41.06 192 SER A C 1
ATOM 1486 O O . SER A 1 192 ? -0.158 33.531 20.891 1 41.06 192 SER A O 1
ATOM 1488 N N . PRO A 1 193 ? 1.264 33.719 22.547 1 39.66 193 PRO A N 1
ATOM 1489 C CA . PRO A 1 193 ? 0.269 33.875 23.609 1 39.66 193 PRO A CA 1
ATOM 1490 C C . PRO A 1 193 ? -0.771 34.969 23.281 1 39.66 193 PRO A C 1
ATOM 1492 O O . PRO A 1 193 ? -0.47 35.938 22.578 1 39.66 193 PRO A O 1
ATOM 1495 N N . PRO A 1 194 ? -2.004 34.594 23.188 1 39.06 194 PRO A N 1
ATOM 1496 C CA . PRO A 1 194 ? -2.902 35.719 23.047 1 39.06 194 PRO A CA 1
ATOM 1497 C C . PRO A 1 194 ? -2.484 36.906 23.922 1 39.06 194 PRO A C 1
ATOM 1499 O O . PRO A 1 194 ? -1.845 36.719 24.969 1 39.06 194 PRO A O 1
ATOM 1502 N N . PRO A 1 195 ? -2.301 38.031 23.375 1 36.69 195 PRO A N 1
ATOM 1503 C CA . PRO A 1 195 ? -1.941 39.156 24.234 1 36.69 195 PRO A CA 1
ATOM 1504 C C . PRO A 1 195 ? -2.754 39.188 25.531 1 36.69 195 PRO A C 1
ATOM 1506 O O . PRO A 1 195 ? -3.934 38.812 25.531 1 36.69 195 PRO A O 1
ATOM 1509 N N . VAL A 1 196 ? -2.164 38.875 26.641 1 36.41 196 VAL A N 1
ATOM 1510 C CA . VAL A 1 196 ? -2.744 39.062 27.969 1 36.41 196 VAL A CA 1
ATOM 1511 C C . VAL A 1 196 ? -3.523 40.375 28.031 1 36.41 196 VAL A C 1
ATOM 1513 O O . VAL A 1 196 ? -3.006 41.406 27.641 1 36.41 196 VAL A O 1
ATOM 1516 N N . PRO A 1 197 ? -4.855 40.188 27.891 1 35.72 197 PRO A N 1
ATOM 1517 C CA . PRO A 1 197 ? -5.57 41.469 28.047 1 35.72 197 PRO A CA 1
ATOM 1518 C C . PRO A 1 197 ? -5.07 42.312 29.219 1 35.72 197 PRO A C 1
ATOM 1520 O O . PRO A 1 197 ? -4.75 41.75 30.281 1 35.72 197 PRO A O 1
ATOM 1523 N N . CYS A 1 198 ? -4.219 43.25 29 1 31.55 198 CYS A N 1
ATOM 1524 C CA . CYS A 1 198 ? -3.74 44.219 29.984 1 31.55 198 CYS A CA 1
ATOM 1525 C C . CYS A 1 198 ? -4.895 44.781 30.812 1 31.55 198 CYS A C 1
ATOM 1527 O O . CYS A 1 198 ? -5.621 45.656 30.359 1 31.55 198 CYS A O 1
ATOM 1529 N N . ASN A 1 199 ? -5.852 43.938 31.297 1 31.53 199 ASN A N 1
ATOM 1530 C CA . ASN A 1 199 ? -6.844 44.562 32.188 1 31.53 199 ASN A CA 1
ATOM 1531 C C . ASN A 1 199 ? -6.195 45.188 33.406 1 31.53 199 ASN A C 1
ATOM 1533 O O . ASN A 1 199 ? -5.902 44.5 34.375 1 31.53 199 ASN A O 1
ATOM 1537 N N . THR A 1 200 ? -5.051 45.938 33.25 1 31.08 200 THR A N 1
ATOM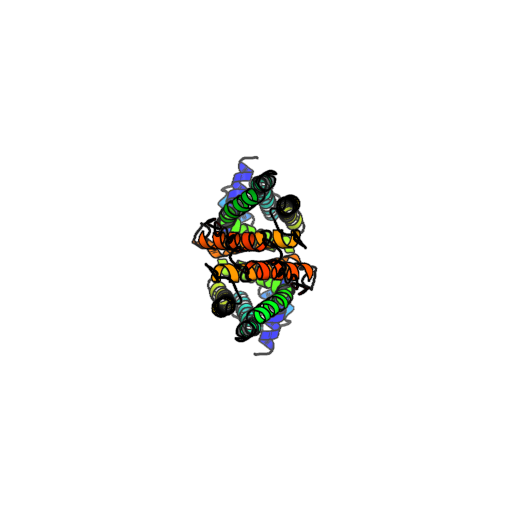 1538 C CA . THR A 1 200 ? -4.633 46.688 34.438 1 31.08 200 THR A CA 1
ATOM 1539 C C . THR A 1 200 ? -5.789 47.5 35 1 31.08 200 THR A C 1
ATOM 1541 O O . THR A 1 200 ? -6.328 48.375 34.312 1 31.08 200 THR A O 1
ATOM 1544 N N . PRO A 1 201 ? -6.562 46.938 35.969 1 33.62 201 PRO A N 1
ATOM 1545 C CA . PRO A 1 201 ? -7.566 47.781 36.656 1 33.62 201 PRO A CA 1
ATOM 1546 C C . PRO A 1 201 ? -7.023 49.125 37.094 1 33.62 201 PRO A C 1
ATOM 1548 O O . PRO A 1 201 ? -5.879 49.219 37.531 1 33.62 201 PRO A O 1
ATOM 1551 N N . CYS A 1 202 ? -7.172 50.219 36.25 1 32.28 202 CYS A N 1
ATOM 1552 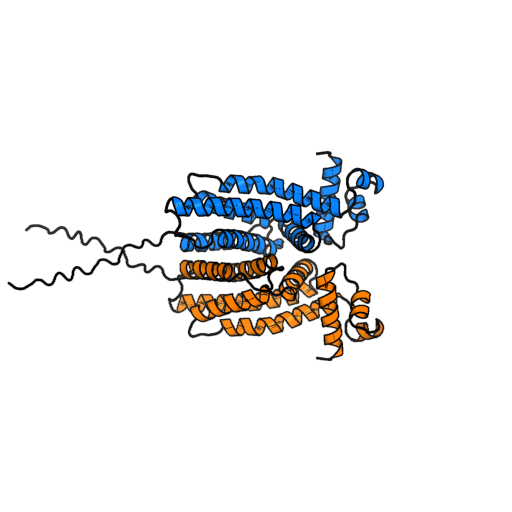C CA . CYS A 1 202 ? -6.918 51.594 36.688 1 32.28 202 CYS A CA 1
ATOM 1553 C C . CYS A 1 202 ? -7.469 51.844 38.094 1 32.28 202 CYS A C 1
ATOM 1555 O O . CYS A 1 202 ? -8.68 51.75 38.312 1 32.28 202 CYS A O 1
ATOM 1557 N N . SER A 1 203 ? -6.855 51.25 39.156 1 29.72 203 SER A N 1
ATOM 1558 C CA . SER A 1 203 ? -7.207 51.594 40.531 1 29.72 203 SER A CA 1
ATOM 1559 C C . SER A 1 203 ? -7.379 53.094 40.688 1 29.72 203 SER A C 1
ATOM 1561 O O . SER A 1 203 ? -6.488 53.875 40.344 1 29.72 203 SER A O 1
ATOM 1563 N N . SER A 1 204 ? -8.586 53.656 40.438 1 32.41 204 SER A N 1
ATOM 1564 C CA . SER A 1 204 ? -9 55 40.875 1 32.41 204 SER A CA 1
ATOM 1565 C C . SER A 1 204 ? -8.469 55.344 42.25 1 32.41 204 SER A C 1
ATOM 1567 O O . SER A 1 204 ? -8.812 54.688 43.25 1 32.41 204 SER A O 1
ATOM 1569 N N . ALA A 1 205 ? -7.199 55.781 42.375 1 28.02 205 ALA A N 1
ATOM 1570 C CA . ALA A 1 205 ? -6.988 56.594 43.562 1 28.02 205 ALA A CA 1
ATOM 1571 C C . ALA A 1 205 ? -7.793 57.906 43.469 1 28.02 205 ALA A C 1
ATOM 1573 O O . ALA A 1 205 ? -7.895 58.5 42.406 1 28.02 205 ALA A O 1
ATOM 1574 N N . MET B 1 1 ? -27.688 -15.227 0.866 1 67.69 1 MET B N 1
ATOM 1575 C CA . MET B 1 1 ? -26.609 -15.883 0.149 1 67.69 1 MET B CA 1
ATOM 1576 C C . MET B 1 1 ? -26.609 -17.391 0.404 1 67.69 1 MET B C 1
ATOM 1578 O O . MET B 1 1 ? -27.016 -17.844 1.474 1 67.69 1 MET B O 1
ATOM 1582 N N . HIS B 1 2 ? -26.438 -18.156 -0.65 1 77.31 2 HIS B N 1
ATOM 1583 C CA . HIS B 1 2 ? -26.469 -19.609 -0.515 1 77.31 2 HIS B CA 1
ATOM 1584 C C . HIS B 1 2 ? -25.391 -20.094 0.441 1 77.31 2 HIS B C 1
ATOM 1586 O O . HIS B 1 2 ? -24.234 -19.656 0.355 1 77.31 2 HIS B O 1
ATOM 1592 N N . PRO B 1 3 ? -25.703 -20.781 1.413 1 83.81 3 PRO B N 1
ATOM 1593 C CA . PRO B 1 3 ? -24.766 -21.25 2.439 1 83.81 3 PRO B CA 1
ATOM 1594 C C . PRO B 1 3 ? -23.5 -21.859 1.848 1 83.81 3 PRO B C 1
ATOM 1596 O O . PRO B 1 3 ? -22.406 -21.656 2.369 1 83.81 3 PRO B O 1
ATOM 1599 N N . ARG B 1 4 ? -23.656 -22.484 0.743 1 88.38 4 ARG B N 1
ATOM 1600 C CA . ARG B 1 4 ? -22.5 -23.141 0.125 1 88.38 4 ARG B CA 1
ATOM 1601 C C . ARG B 1 4 ? -21.531 -22.109 -0.454 1 88.38 4 ARG B C 1
ATOM 1603 O O . ARG B 1 4 ? -20.312 -22.297 -0.393 1 88.38 4 ARG B O 1
ATOM 1610 N N . LYS B 1 5 ? -22.078 -21.094 -0.928 1 91.31 5 LYS B N 1
ATOM 1611 C CA . LYS B 1 5 ? -21.234 -20.031 -1.458 1 91.31 5 LYS B CA 1
ATOM 1612 C C . LYS B 1 5 ? -20.344 -19.438 -0.367 1 91.31 5 LYS B C 1
ATOM 1614 O O . LYS B 1 5 ? -19.156 -19.188 -0.594 1 91.31 5 LYS B O 1
ATOM 1619 N N . ILE B 1 6 ? -20.938 -19.359 0.8 1 91.56 6 ILE B N 1
ATOM 1620 C CA . ILE B 1 6 ? -20.203 -18.766 1.924 1 91.56 6 ILE B CA 1
ATOM 1621 C C . ILE B 1 6 ? -19.094 -19.719 2.369 1 91.56 6 ILE B C 1
ATOM 1623 O O . ILE B 1 6 ? -18 -19.281 2.705 1 91.56 6 ILE B O 1
ATOM 1627 N N . GLU B 1 7 ? -19.375 -20.922 2.324 1 94.5 7 GLU B N 1
ATOM 1628 C CA . GLU B 1 7 ? -18.375 -21.922 2.684 1 94.5 7 GLU B CA 1
ATOM 1629 C C . GLU B 1 7 ? -17.188 -21.906 1.721 1 94.5 7 GLU B C 1
ATOM 1631 O O . GLU B 1 7 ? -16.031 -21.969 2.148 1 94.5 7 GLU B O 1
ATOM 1636 N N . ILE B 1 8 ? -17.531 -21.812 0.493 1 96.38 8 ILE B N 1
ATOM 1637 C CA . ILE B 1 8 ? -16.5 -21.781 -0.54 1 96.38 8 ILE B CA 1
ATOM 1638 C C . ILE B 1 8 ? -15.664 -20.516 -0.396 1 96.38 8 ILE B C 1
ATOM 1640 O O . ILE B 1 8 ? -14.438 -20.578 -0.453 1 96.38 8 ILE B O 1
ATOM 1644 N N . VAL B 1 9 ? -16.344 -19.484 -0.134 1 96 9 VAL B N 1
ATOM 1645 C CA . VAL B 1 9 ? -15.648 -18.203 -0.014 1 96 9 VAL B CA 1
ATOM 1646 C C . VAL B 1 9 ? -14.766 -18.219 1.229 1 96 9 VAL B C 1
ATOM 1648 O O . VAL B 1 9 ? -13.617 -17.766 1.183 1 96 9 VAL B O 1
ATOM 1651 N N . THR B 1 10 ? -15.273 -18.734 2.328 1 95.56 10 THR B N 1
ATOM 1652 C CA . THR B 1 10 ? -14.492 -18.844 3.559 1 95.56 10 THR B CA 1
ATOM 1653 C C . THR B 1 10 ? -13.25 -19.703 3.35 1 95.56 10 THR B C 1
ATOM 1655 O O . THR B 1 10 ? -12.164 -19.344 3.807 1 95.56 10 THR B O 1
ATOM 1658 N N . ALA B 1 11 ? -13.406 -20.75 2.629 1 97 11 ALA B N 1
ATOM 1659 C CA . ALA B 1 11 ? -12.289 -21.625 2.293 1 97 11 ALA B CA 1
ATOM 1660 C C . ALA B 1 11 ? -11.273 -20.906 1.41 1 97 11 ALA B C 1
ATOM 1662 O O . ALA B 1 11 ? -10.062 -21.062 1.603 1 97 11 ALA B O 1
ATOM 1663 N N . ALA B 1 12 ? -11.789 -20.203 0.449 1 96.5 12 ALA B N 1
ATOM 1664 C CA . ALA B 1 12 ? -10.914 -19.453 -0.453 1 96.5 12 ALA B CA 1
ATOM 1665 C C . ALA B 1 12 ? -10.086 -18.422 0.311 1 96.5 12 ALA B C 1
ATOM 1667 O O . ALA B 1 12 ? -8.875 -18.312 0.092 1 96.5 12 ALA B O 1
ATOM 1668 N N . VAL B 1 13 ? -10.727 -17.719 1.202 1 94.69 13 VAL B N 1
ATOM 1669 C CA . VAL B 1 13 ? -10.039 -16.734 2.018 1 94.69 13 VAL B CA 1
ATOM 1670 C C . VAL B 1 13 ? -8.914 -17.391 2.809 1 94.69 13 VAL B C 1
ATOM 1672 O O . VAL B 1 13 ? -7.785 -16.891 2.83 1 94.69 13 VAL B O 1
ATOM 1675 N N . THR B 1 14 ? -9.172 -18.5 3.359 1 94.56 14 THR B N 1
ATOM 1676 C CA . THR B 1 14 ? -8.18 -19.234 4.117 1 94.56 14 THR B CA 1
ATOM 1677 C C . THR B 1 14 ? -7 -19.625 3.229 1 94.56 14 THR B C 1
ATOM 1679 O O . THR B 1 14 ? -5.84 -19.422 3.6 1 94.56 14 THR B O 1
ATOM 1682 N N . CYS B 1 15 ? -7.297 -20.125 2.066 1 95.25 15 CYS B N 1
ATOM 1683 C CA . CYS B 1 15 ? -6.258 -20.547 1.128 1 95.25 15 CYS B CA 1
ATOM 1684 C C . CYS B 1 15 ? -5.414 -19.344 0.692 1 95.25 15 CYS B C 1
ATOM 1686 O O . CYS B 1 15 ? -4.188 -19.422 0.652 1 95.25 15 CYS B O 1
ATOM 1688 N N . PHE B 1 16 ? -6.117 -18.266 0.384 1 92.06 16 PHE B N 1
ATOM 1689 C CA . PHE B 1 16 ? -5.43 -17.062 -0.084 1 92.06 16 PHE B CA 1
ATOM 1690 C C . PHE B 1 16 ? -4.531 -16.484 1.006 1 92.06 16 PHE B C 1
ATOM 1692 O O . PHE B 1 16 ? -3.443 -15.984 0.72 1 92.06 16 PHE B O 1
ATOM 1699 N N . LEU B 1 17 ? -4.973 -16.578 2.24 1 87.94 17 LEU B N 1
ATOM 1700 C CA . LEU B 1 17 ? -4.199 -16.062 3.367 1 87.94 17 LEU B CA 1
ATOM 1701 C C . LEU B 1 17 ? -2.941 -16.906 3.586 1 87.94 17 LEU B C 1
ATOM 1703 O O . LEU B 1 17 ? -1.878 -16.359 3.898 1 87.94 17 LEU B O 1
ATOM 1707 N N . GLU B 1 18 ? -2.994 -18.141 3.318 1 87.69 18 GLU B N 1
ATOM 1708 C CA . GLU B 1 18 ? -1.902 -19.062 3.621 1 87.69 18 GLU B CA 1
ATOM 1709 C C . GLU B 1 18 ? -0.881 -19.094 2.488 1 87.69 18 GLU B C 1
ATOM 1711 O O . GLU B 1 18 ? 0.327 -19.094 2.732 1 87.69 18 GLU B O 1
ATOM 1716 N N . ARG B 1 19 ? -1.394 -19.031 1.195 1 87.81 19 ARG B N 1
ATOM 1717 C CA . ARG B 1 19 ? -0.489 -19.344 0.094 1 87.81 19 ARG B CA 1
ATOM 1718 C C . ARG B 1 19 ? -0.405 -18.188 -0.891 1 87.81 19 ARG B C 1
ATOM 1720 O O . ARG B 1 19 ? 0.495 -18.141 -1.732 1 87.81 19 ARG B O 1
ATOM 1727 N N . GLY B 1 20 ? -1.348 -17.312 -0.736 1 88.31 20 GLY B N 1
ATOM 1728 C CA . GLY B 1 20 ? -1.477 -16.297 -1.761 1 88.31 20 GLY B CA 1
ATOM 1729 C C . GLY B 1 20 ? -2.463 -16.656 -2.854 1 88.31 20 GLY B C 1
ATOM 1730 O O . GLY B 1 20 ? -2.773 -17.844 -3.043 1 88.31 20 GLY B O 1
ATOM 1731 N N . TYR B 1 21 ? -2.961 -15.742 -3.578 1 89.69 21 TYR B N 1
ATOM 1732 C CA . TYR B 1 21 ? -3.986 -15.922 -4.602 1 89.69 21 TYR B CA 1
ATOM 1733 C C . TYR B 1 21 ? -3.461 -16.766 -5.758 1 89.69 21 TYR B C 1
ATOM 1735 O O . TYR B 1 21 ? -4.09 -17.75 -6.148 1 89.69 21 TYR B O 1
ATOM 1743 N N . HIS B 1 22 ? -2.273 -16.438 -6.27 1 86.62 22 HIS B N 1
ATOM 1744 C CA . HIS B 1 22 ? -1.781 -17.094 -7.477 1 86.62 22 HIS B CA 1
ATOM 1745 C C . HIS B 1 22 ? -1.299 -18.5 -7.176 1 86.62 22 HIS B C 1
ATOM 1747 O O . HIS B 1 22 ? -1.377 -19.391 -8.039 1 86.62 22 HIS B O 1
ATOM 1753 N N . GLN B 1 23 ? -0.931 -18.672 -5.957 1 87.12 23 GLN B N 1
ATOM 1754 C CA . GLN B 1 23 ? -0.446 -20 -5.59 1 87.12 23 GLN B CA 1
ATOM 1755 C C . GLN B 1 23 ? -1.595 -20.906 -5.152 1 87.12 23 GLN B C 1
ATOM 1757 O O . GLN B 1 23 ? -1.379 -22.078 -4.805 1 87.12 23 GLN B O 1
ATOM 1762 N N . THR B 1 24 ? -2.742 -20.375 -5.121 1 93.44 24 THR B N 1
ATOM 1763 C CA . THR B 1 24 ? -3.932 -21.141 -4.777 1 93.44 24 THR B CA 1
ATOM 1764 C C . THR B 1 24 ? -4.703 -21.531 -6.031 1 93.44 24 THR B C 1
ATOM 1766 O O . THR B 1 24 ? -4.945 -20.703 -6.906 1 93.44 24 THR B O 1
ATOM 1769 N N . GLY B 1 25 ? -4.98 -22.844 -6.152 1 94.75 25 GLY B N 1
ATOM 1770 C CA . GLY B 1 25 ? -5.824 -23.312 -7.242 1 94.75 25 GLY B CA 1
ATOM 1771 C C . GLY B 1 25 ? -7.254 -23.594 -6.816 1 94.75 25 GLY B C 1
ATOM 1772 O O . GLY B 1 25 ? -7.555 -23.625 -5.621 1 94.75 25 GLY B O 1
ATOM 1773 N N . ILE B 1 26 ? -8.047 -23.734 -7.824 1 95.94 26 ILE B N 1
ATOM 1774 C CA . ILE B 1 26 ? -9.461 -23.984 -7.566 1 95.94 26 ILE B CA 1
ATOM 1775 C C . ILE B 1 26 ? -9.625 -25.312 -6.828 1 95.94 26 ILE B C 1
ATOM 1777 O O . ILE B 1 26 ? -10.531 -25.453 -6.008 1 95.94 26 ILE B O 1
ATOM 1781 N N . ARG B 1 27 ? -8.781 -26.266 -7.035 1 97.12 27 ARG B N 1
ATOM 1782 C CA . ARG B 1 27 ? -8.828 -27.562 -6.348 1 97.12 27 ARG B CA 1
ATOM 1783 C C . ARG B 1 27 ? -8.492 -27.406 -4.871 1 97.12 27 ARG B C 1
ATOM 1785 O O . ARG B 1 27 ? -9.055 -28.094 -4.023 1 97.12 27 ARG B O 1
ATOM 1792 N N . ASP B 1 28 ? -7.582 -26.547 -4.574 1 97.56 28 ASP B N 1
ATOM 1793 C CA . ASP B 1 28 ? -7.238 -26.25 -3.186 1 97.56 28 ASP B CA 1
ATOM 1794 C C . ASP B 1 28 ? -8.438 -25.703 -2.424 1 97.56 28 ASP B C 1
ATOM 1796 O O . ASP B 1 28 ? -8.688 -26.094 -1.28 1 97.56 28 ASP B O 1
ATOM 1800 N N . ILE B 1 29 ? -9.164 -24.797 -3.062 1 97.88 29 ILE B N 1
ATOM 1801 C CA . ILE B 1 29 ? -10.328 -24.172 -2.445 1 97.88 29 ILE B CA 1
ATOM 1802 C C . ILE B 1 29 ? -11.406 -25.219 -2.203 1 97.88 29 ILE B C 1
ATOM 1804 O O . ILE B 1 29 ? -12.008 -25.266 -1.124 1 97.88 29 ILE B O 1
ATOM 1808 N N . ALA B 1 30 ? -11.594 -26.062 -3.213 1 97.94 30 ALA B N 1
ATOM 1809 C CA . ALA B 1 30 ? -12.586 -27.109 -3.072 1 97.94 30 ALA B CA 1
ATOM 1810 C C . ALA B 1 30 ? -12.25 -28.031 -1.903 1 97.94 30 ALA B C 1
ATOM 1812 O O . ALA B 1 30 ? -13.109 -28.344 -1.079 1 97.94 30 ALA B O 1
ATOM 1813 N N . ARG B 1 31 ? -11.023 -28.453 -1.849 1 97.81 31 ARG B N 1
ATOM 1814 C CA . ARG B 1 31 ? -10.547 -29.328 -0.778 1 97.81 31 ARG B CA 1
ATOM 1815 C C . ARG B 1 31 ? -10.734 -28.672 0.585 1 97.81 31 ARG B C 1
ATOM 1817 O O . ARG B 1 31 ? -11.242 -29.297 1.519 1 97.81 31 ARG B O 1
ATOM 1824 N N . GLN B 1 32 ? -10.367 -27.469 0.708 1 97.12 32 GLN B N 1
ATOM 1825 C CA . GLN B 1 32 ? -10.492 -26.719 1.956 1 97.12 32 GLN B CA 1
ATOM 1826 C C . GLN B 1 32 ? -11.953 -26.578 2.365 1 97.12 32 GLN B C 1
ATOM 1828 O O . GLN B 1 32 ? -12.273 -26.578 3.555 1 97.12 32 GLN B O 1
ATOM 1833 N N . ALA B 1 33 ? -12.82 -26.406 1.418 1 97 33 ALA B N 1
ATOM 1834 C CA . ALA B 1 33 ? -14.242 -26.188 1.662 1 97 33 ALA B CA 1
ATOM 1835 C C . ALA B 1 33 ? -14.953 -27.5 1.934 1 97 33 ALA B C 1
ATOM 1837 O O . ALA B 1 33 ? -16.109 -27.516 2.387 1 97 33 ALA B O 1
ATOM 1838 N N . GLY B 1 34 ? -14.352 -28.594 1.579 1 97 34 GLY B N 1
ATOM 1839 C CA . GLY B 1 34 ? -14.969 -29.891 1.758 1 97 34 GLY B CA 1
ATOM 1840 C C . GLY B 1 34 ? -16.047 -30.188 0.733 1 97 34 GLY B C 1
ATOM 1841 O O . GLY B 1 34 ? -17.062 -30.812 1.055 1 97 34 GLY B O 1
ATOM 1842 N N . VAL B 1 35 ? -15.898 -29.672 -0.431 1 96.62 35 VAL B N 1
ATOM 1843 C CA . VAL B 1 35 ? -16.859 -29.906 -1.5 1 96.62 35 VAL B CA 1
ATOM 1844 C C . VAL B 1 35 ? -16.156 -30.484 -2.721 1 96.62 35 VAL B C 1
ATOM 1846 O O . VAL B 1 35 ? -14.93 -30.438 -2.822 1 96.62 35 VAL B O 1
ATOM 1849 N N . SER B 1 36 ? -16.969 -31.078 -3.609 1 96.31 36 SER B N 1
ATOM 1850 C CA . SER B 1 36 ? -16.406 -31.562 -4.863 1 96.31 36 SER B CA 1
ATOM 1851 C C . SER B 1 36 ? -16.109 -30.406 -5.816 1 96.31 36 SER B C 1
ATOM 1853 O O . SER B 1 36 ? -16.672 -29.328 -5.68 1 96.31 36 SER B O 1
ATOM 1855 N N . LEU B 1 37 ? -15.195 -30.641 -6.734 1 96.25 37 LEU B N 1
ATOM 1856 C CA . LEU B 1 37 ? -14.891 -29.641 -7.762 1 96.25 37 LEU B CA 1
ATOM 1857 C C . LEU B 1 37 ? -16.141 -29.297 -8.562 1 96.25 37 LEU B C 1
ATOM 1859 O O . LEU B 1 37 ? -16.375 -28.125 -8.883 1 96.25 37 LEU B O 1
ATOM 1863 N N . GLY B 1 38 ? -16.906 -30.281 -8.883 1 95.5 38 GLY B N 1
ATOM 1864 C CA . GLY B 1 38 ? -18.172 -30.062 -9.586 1 95.5 38 GLY B CA 1
ATOM 1865 C C . GLY B 1 38 ? -19.109 -29.156 -8.82 1 95.5 38 GLY B C 1
ATOM 1866 O O . GLY B 1 38 ? -19.719 -28.266 -9.406 1 95.5 38 GLY B O 1
ATOM 1867 N N . ASN B 1 39 ? -19.234 -29.406 -7.574 1 95.38 39 ASN B N 1
ATOM 1868 C CA . ASN B 1 39 ? -20.078 -28.578 -6.719 1 95.38 39 ASN B CA 1
ATOM 1869 C C . ASN B 1 39 ? -19.609 -27.141 -6.699 1 95.38 39 ASN B C 1
ATOM 1871 O O . ASN B 1 39 ? -20.406 -26.203 -6.77 1 95.38 39 ASN B O 1
ATOM 1875 N N . LEU B 1 40 ? -18.297 -26.922 -6.539 1 97 40 LEU B N 1
ATOM 1876 C CA . LEU B 1 40 ? -17.734 -25.578 -6.559 1 97 40 LEU B CA 1
ATOM 1877 C C . LEU B 1 40 ? -18.078 -24.859 -7.867 1 97 40 LEU B C 1
ATOM 1879 O O . LEU B 1 40 ? -18.484 -23.703 -7.855 1 97 40 LEU B O 1
ATOM 1883 N N . TYR B 1 41 ? -18.031 -25.562 -8.977 1 96.31 41 TYR B N 1
ATOM 1884 C CA . TYR B 1 41 ? -18.25 -24.969 -10.289 1 96.31 41 TYR B CA 1
ATOM 1885 C C . TYR B 1 41 ? -19.719 -24.656 -10.508 1 96.31 41 TYR B C 1
ATOM 1887 O O . TYR B 1 41 ? -20.078 -23.859 -11.375 1 96.31 41 TYR B O 1
ATOM 1895 N N . ASN B 1 42 ? -20.578 -25.266 -9.742 1 96.06 42 ASN B N 1
ATOM 1896 C CA . ASN B 1 42 ? -22 -24.906 -9.766 1 96.06 42 ASN B CA 1
ATOM 1897 C C . ASN B 1 42 ? -22.234 -23.5 -9.242 1 96.06 42 ASN B C 1
ATOM 1899 O O . ASN B 1 42 ? -23.219 -22.859 -9.594 1 96.06 42 ASN B O 1
ATOM 1903 N N . HIS B 1 43 ? -21.297 -23.062 -8.445 1 96.31 43 HIS B N 1
ATOM 1904 C CA . HIS B 1 43 ? -21.484 -21.781 -7.785 1 96.31 43 HIS B CA 1
ATOM 1905 C C . HIS B 1 43 ? -20.531 -20.734 -8.344 1 96.31 43 HIS B C 1
ATOM 1907 O O . HIS B 1 43 ? -20.875 -19.547 -8.383 1 96.31 43 HIS B O 1
ATOM 1913 N N . PHE B 1 44 ? -19.312 -21.141 -8.695 1 97.06 44 PHE B N 1
ATOM 1914 C CA . PHE B 1 44 ? -18.297 -20.219 -9.195 1 97.06 44 PHE B CA 1
ATOM 1915 C C . PHE B 1 44 ? -17.609 -20.797 -10.438 1 97.06 44 PHE B C 1
ATOM 1917 O O . PHE B 1 44 ? -17.188 -21.938 -10.438 1 97.06 44 PHE B O 1
ATOM 1924 N N . ALA B 1 45 ? -17.422 -19.922 -11.43 1 95.69 45 ALA B N 1
ATOM 1925 C CA . ALA B 1 45 ? -16.828 -20.328 -12.703 1 95.69 45 ALA B CA 1
ATOM 1926 C C . ALA B 1 45 ? -15.328 -20.578 -12.555 1 95.69 45 ALA B C 1
ATOM 1928 O O . ALA B 1 45 ? -14.695 -21.125 -13.461 1 95.69 45 ALA B O 1
ATOM 1929 N N . GLY B 1 46 ? -14.789 -20.219 -11.336 1 94.56 46 GLY B N 1
ATOM 1930 C CA . GLY B 1 46 ? -13.359 -20.391 -11.086 1 94.56 46 GLY B CA 1
ATOM 1931 C C . GLY B 1 46 ? -12.852 -19.516 -9.953 1 94.56 46 GLY B C 1
ATOM 1932 O O . GLY B 1 46 ? -13.633 -18.844 -9.281 1 94.56 46 GLY B O 1
ATOM 1933 N N . LYS B 1 47 ? -11.609 -19.578 -9.812 1 93.94 47 LYS B N 1
ATOM 1934 C CA . LYS B 1 47 ? -10.969 -18.859 -8.711 1 93.94 47 LYS B CA 1
ATOM 1935 C C . LYS B 1 47 ? -11.164 -17.344 -8.852 1 93.94 47 LYS B C 1
ATOM 1937 O O . LYS B 1 47 ? -11.32 -16.641 -7.859 1 93.94 47 LYS B O 1
ATOM 1942 N N . GLU B 1 48 ? -11.203 -16.891 -10.086 1 93.88 48 GLU B N 1
ATOM 1943 C CA . GLU B 1 48 ? -11.406 -15.461 -10.328 1 93.88 48 GLU B CA 1
ATOM 1944 C C . GLU B 1 48 ? -12.789 -15.016 -9.859 1 93.88 48 GLU B C 1
ATOM 1946 O O . GLU B 1 48 ? -12.922 -13.938 -9.266 1 93.88 48 GLU B O 1
ATOM 1951 N N . ALA B 1 49 ? -13.711 -15.812 -10.141 1 95.44 49 ALA B N 1
ATOM 1952 C CA . ALA B 1 49 ? -15.07 -15.492 -9.703 1 95.44 49 ALA B CA 1
ATOM 1953 C C . ALA B 1 49 ? -15.164 -15.477 -8.18 1 95.44 49 ALA B C 1
ATOM 1955 O O . ALA B 1 49 ? -15.922 -14.688 -7.613 1 95.44 49 ALA B O 1
ATOM 1956 N N . VAL B 1 50 ? -14.445 -16.328 -7.559 1 96.44 50 VAL B N 1
ATOM 1957 C CA . VAL B 1 50 ? -14.422 -16.359 -6.098 1 96.44 50 VAL B CA 1
ATOM 1958 C C . VAL B 1 50 ? -13.805 -15.078 -5.562 1 96.44 50 VAL B C 1
ATOM 1960 O O . VAL B 1 50 ? -14.344 -14.453 -4.648 1 96.44 50 VAL B O 1
ATOM 1963 N N . LEU B 1 51 ? -12.695 -14.68 -6.16 1 95.56 51 LEU B N 1
ATOM 1964 C CA . LEU B 1 51 ? -12.031 -13.453 -5.742 1 95.56 51 LEU B CA 1
ATOM 1965 C C . LEU B 1 51 ? -12.93 -12.242 -5.961 1 95.56 51 LEU B C 1
ATOM 1967 O O . LEU B 1 51 ? -12.992 -11.352 -5.113 1 95.56 51 LEU B O 1
ATOM 1971 N N . ALA B 1 52 ? -13.617 -12.203 -7.098 1 94.94 52 ALA B N 1
ATOM 1972 C CA . ALA B 1 52 ? -14.547 -11.109 -7.383 1 94.94 52 ALA B CA 1
ATOM 1973 C C . ALA B 1 52 ? -15.648 -11.039 -6.328 1 94.94 52 ALA B C 1
ATOM 1975 O O . ALA B 1 52 ? -16.031 -9.945 -5.902 1 94.94 52 ALA B O 1
ATOM 1976 N N . PHE B 1 53 ? -16.062 -12.18 -5.93 1 95.06 53 PHE B N 1
ATOM 1977 C CA . PHE B 1 53 ? -17.109 -12.234 -4.91 1 95.06 53 PHE B CA 1
ATOM 1978 C C . PHE B 1 53 ? -16.578 -11.742 -3.568 1 95.06 53 PHE B C 1
ATOM 1980 O O . PHE B 1 53 ? -17.281 -11.055 -2.826 1 95.06 53 PHE B O 1
ATOM 1987 N N . ILE B 1 54 ? -15.383 -12.055 -3.223 1 95.19 54 ILE B N 1
ATOM 1988 C CA . ILE B 1 54 ? -14.734 -11.562 -2.012 1 95.19 54 ILE B CA 1
ATOM 1989 C C . ILE B 1 54 ? -14.648 -10.039 -2.057 1 95.19 54 ILE B C 1
ATOM 1991 O O . ILE B 1 54 ? -14.922 -9.367 -1.058 1 95.19 54 ILE B O 1
ATOM 1995 N N . ALA B 1 55 ? -14.281 -9.5 -3.217 1 94.62 55 ALA B N 1
ATOM 1996 C CA . ALA B 1 55 ? -14.234 -8.047 -3.395 1 94.62 55 ALA B CA 1
ATOM 1997 C C . ALA B 1 55 ? -15.617 -7.43 -3.186 1 94.62 55 ALA B C 1
ATOM 1999 O O . ALA B 1 55 ? -15.742 -6.344 -2.617 1 94.62 55 ALA B O 1
ATOM 2000 N N . GLU B 1 56 ? -16.625 -8.117 -3.646 1 94.44 56 GLU B N 1
ATOM 2001 C CA . GLU B 1 56 ? -17.984 -7.641 -3.447 1 94.44 56 GLU B CA 1
ATOM 2002 C C . GLU B 1 56 ? -18.359 -7.621 -1.966 1 94.44 56 GLU B C 1
ATOM 2004 O O . GLU B 1 56 ? -19 -6.684 -1.494 1 94.44 56 GLU B O 1
ATOM 2009 N N . LEU B 1 57 ? -18 -8.633 -1.269 1 92.94 57 LEU B N 1
ATOM 2010 C CA . LEU B 1 57 ? -18.25 -8.703 0.167 1 92.94 57 LEU B CA 1
ATOM 2011 C C . LEU B 1 57 ? -17.531 -7.578 0.899 1 92.94 57 LEU B C 1
ATOM 2013 O O . LEU B 1 57 ? -18.062 -7.016 1.861 1 92.94 57 LEU B O 1
ATOM 2017 N N . GLU B 1 58 ? -16.312 -7.266 0.493 1 92.5 58 GLU B N 1
ATOM 2018 C CA . GLU B 1 58 ? -15.594 -6.121 1.042 1 92.5 58 GLU B CA 1
ATOM 2019 C C . GLU B 1 58 ? -16.391 -4.836 0.884 1 92.5 58 GLU B C 1
ATOM 2021 O O . GLU B 1 58 ? -16.453 -4.016 1.804 1 92.5 58 GLU B O 1
ATOM 2026 N N . GLY B 1 59 ? -16.969 -4.68 -0.288 1 94.25 59 GLY B N 1
ATOM 2027 C CA . GLY B 1 59 ? -17.781 -3.508 -0.537 1 94.25 59 GLY B CA 1
ATOM 2028 C C . GLY B 1 59 ? -18.922 -3.352 0.46 1 94.25 59 GLY B C 1
ATOM 2029 O O . GLY B 1 59 ? -19.203 -2.24 0.905 1 94.25 59 GLY B O 1
ATOM 2030 N N . ARG B 1 60 ? -19.484 -4.449 0.792 1 93.81 60 ARG B N 1
ATOM 2031 C CA . ARG B 1 60 ? -20.578 -4.422 1.767 1 93.81 60 ARG B CA 1
ATOM 2032 C C . ARG B 1 60 ? -20.062 -4.004 3.143 1 93.81 60 ARG B C 1
ATOM 2034 O O . ARG B 1 60 ? -20.734 -3.254 3.857 1 93.81 60 ARG B O 1
ATOM 2041 N N . GLU B 1 61 ? -18.922 -4.477 3.512 1 94.69 61 GLU B N 1
ATOM 2042 C CA . GLU B 1 61 ? -18.312 -4.105 4.789 1 94.69 61 GLU B CA 1
ATOM 2043 C C . GLU B 1 61 ? -17.969 -2.623 4.824 1 94.69 61 GLU B C 1
ATOM 2045 O O . GLU B 1 61 ? -18.109 -1.968 5.855 1 94.69 61 GLU B O 1
ATOM 2050 N N . LEU B 1 62 ? -17.562 -2.105 3.664 1 95.75 62 LEU B N 1
ATOM 2051 C CA . LEU B 1 62 ? -17.109 -0.723 3.588 1 95.75 62 LEU B CA 1
ATOM 2052 C C . LEU B 1 62 ? -18.281 0.245 3.674 1 95.75 62 LEU B C 1
ATOM 2054 O O . LEU B 1 62 ? -18.109 1.425 3.98 1 95.75 62 LEU B O 1
ATOM 2058 N N . ALA B 1 63 ? -19.484 -0.24 3.432 1 95.56 63 ALA B N 1
ATOM 2059 C CA . ALA B 1 63 ? -20.688 0.599 3.482 1 95.56 63 ALA B CA 1
ATOM 2060 C C . ALA B 1 63 ? -20.844 1.238 4.859 1 95.56 63 ALA B C 1
ATOM 2062 O O . ALA B 1 63 ? -21.297 2.381 4.969 1 95.56 63 ALA B O 1
ATOM 2063 N N . ALA B 1 64 ? -20.484 0.526 5.898 1 95.69 64 ALA B N 1
ATOM 2064 C CA . ALA B 1 64 ? -20.594 1.053 7.258 1 95.69 64 ALA B CA 1
ATOM 2065 C C . ALA B 1 64 ? -19.672 2.252 7.453 1 95.69 64 ALA B C 1
ATOM 2067 O O . ALA B 1 64 ? -20 3.188 8.18 1 95.69 64 ALA B O 1
ATOM 2068 N N . PHE B 1 65 ? -18.547 2.234 6.809 1 97 65 PHE B N 1
ATOM 2069 C CA . PHE B 1 65 ? -17.594 3.334 6.898 1 97 65 PHE B CA 1
ATOM 2070 C C . PHE B 1 65 ? -18.078 4.539 6.102 1 97 65 PHE B C 1
ATOM 2072 O O . PHE B 1 65 ? -17.906 5.684 6.527 1 97 65 PHE B O 1
ATOM 2079 N N . VAL B 1 66 ? -18.656 4.25 4.965 1 96.5 66 VAL B N 1
ATOM 2080 C CA . VAL B 1 66 ? -19.25 5.312 4.16 1 96.5 66 VAL B CA 1
ATOM 2081 C C . VAL B 1 66 ? -20.328 6.035 4.969 1 96.5 66 VAL B C 1
ATOM 2083 O O . VAL B 1 66 ? -20.359 7.266 5.012 1 96.5 66 VAL B O 1
ATOM 2086 N N . ASP B 1 67 ? -21.094 5.262 5.645 1 95.19 67 ASP B N 1
ATOM 2087 C CA . ASP B 1 67 ? -22.172 5.816 6.469 1 95.19 67 ASP B CA 1
ATOM 2088 C C . ASP B 1 67 ? -21.609 6.648 7.617 1 95.19 67 ASP B C 1
ATOM 2090 O O . ASP B 1 67 ? -22.141 7.703 7.949 1 95.19 67 ASP B O 1
ATOM 2094 N N . MET B 1 68 ? -20.547 6.219 8.211 1 94.75 68 MET B N 1
ATOM 2095 C CA . MET B 1 68 ? -19.891 6.895 9.32 1 94.75 68 MET B CA 1
ATOM 2096 C C . MET B 1 68 ? -19.438 8.289 8.922 1 94.75 68 MET B C 1
ATOM 2098 O O . MET B 1 68 ? -19.484 9.219 9.719 1 94.75 68 MET B O 1
ATOM 2102 N N . LEU B 1 69 ? -19.016 8.445 7.684 1 96.06 69 LEU B N 1
ATOM 2103 C CA . LEU B 1 69 ? -18.453 9.695 7.18 1 96.06 69 LEU B CA 1
ATOM 2104 C C . LEU B 1 69 ? -19.562 10.648 6.738 1 96.06 69 LEU B C 1
ATOM 2106 O O . LEU B 1 69 ? -19.312 11.836 6.539 1 96.06 69 LEU B O 1
ATOM 2110 N N . SER B 1 70 ? -20.734 10.18 6.598 1 89.38 70 SER B N 1
ATOM 2111 C CA . SER B 1 70 ? -21.828 10.961 6.059 1 89.38 70 SER B CA 1
ATOM 2112 C C . SER B 1 70 ? -22.531 11.758 7.156 1 89.38 70 SER B C 1
ATOM 2114 O O . SER B 1 70 ? -23.453 12.539 6.883 1 89.38 70 SER B O 1
ATOM 2116 N N . ASP B 1 71 ? -21.984 11.625 8.438 1 79.38 71 ASP B N 1
ATOM 2117 C CA . ASP B 1 71 ? -22.578 12.391 9.531 1 79.38 71 ASP B CA 1
ATOM 2118 C C . ASP B 1 71 ? -22.406 13.891 9.305 1 79.38 71 ASP B C 1
ATOM 2120 O O . ASP B 1 71 ? -21.281 14.398 9.281 1 79.38 71 ASP B O 1
ATOM 2124 N N . PRO B 1 72 ? -23.484 14.602 9.164 1 75.19 72 PRO B N 1
ATOM 2125 C CA . PRO B 1 72 ? -23.406 16 8.75 1 75.19 72 PRO B CA 1
ATOM 2126 C C . PRO B 1 72 ? -23.031 16.938 9.906 1 75.19 72 PRO B C 1
ATOM 2128 O O . PRO B 1 72 ? -22.562 18.047 9.672 1 75.19 72 PRO B O 1
ATOM 2131 N N . GLU B 1 73 ? -23.172 16.531 11.078 1 82 73 GLU B N 1
ATOM 2132 C CA . GLU B 1 73 ? -23.141 17.516 12.148 1 82 73 GLU B CA 1
ATOM 2133 C C . GLU B 1 73 ? -21.719 17.672 12.703 1 82 73 GLU B C 1
ATOM 2135 O O . GLU B 1 73 ? -21.312 18.781 13.062 1 82 73 GLU B O 1
ATOM 2140 N N . GLU B 1 74 ? -21.016 16.75 12.695 1 89.62 74 GLU B N 1
ATOM 2141 C CA . GLU B 1 74 ? -19.703 16.828 13.305 1 89.62 74 GLU B CA 1
ATOM 2142 C C . GLU B 1 74 ? -18.641 16.203 12.406 1 89.62 74 GLU B C 1
ATOM 2144 O O . GLU B 1 74 ? -18.141 15.109 12.703 1 89.62 74 GLU B O 1
ATOM 2149 N N . PRO B 1 75 ? -18.234 16.953 11.375 1 89.12 75 PRO B N 1
ATOM 2150 C CA . PRO B 1 75 ? -17.297 16.375 10.414 1 89.12 75 PRO B CA 1
ATOM 2151 C C . PRO B 1 75 ? -15.984 15.93 11.055 1 89.12 75 PRO B C 1
ATOM 2153 O O . PRO B 1 75 ? -15.43 14.891 10.672 1 89.12 75 PRO B O 1
ATOM 2156 N N . TYR B 1 76 ? -15.57 16.641 12.047 1 86.75 76 TYR B N 1
ATOM 2157 C CA . TYR B 1 76 ? -14.328 16.25 12.711 1 86.75 76 TYR B CA 1
ATOM 2158 C C . TYR B 1 76 ? -14.508 14.953 13.484 1 86.75 76 TYR B C 1
ATOM 2160 O O . TYR B 1 76 ? -13.68 14.039 13.375 1 86.75 76 TYR B O 1
ATOM 2168 N N . ALA B 1 77 ? -15.547 14.906 14.242 1 90.5 77 ALA B N 1
ATOM 2169 C CA . ALA B 1 77 ? -15.82 13.695 15.016 1 90.5 77 ALA B CA 1
ATOM 2170 C C . ALA B 1 77 ? -16.031 12.492 14.102 1 90.5 77 ALA B C 1
ATOM 2172 O O . ALA B 1 77 ? -15.594 11.383 14.414 1 90.5 77 ALA B O 1
ATOM 2173 N N . ALA B 1 78 ? -16.719 12.719 13.016 1 93.81 78 ALA B N 1
ATOM 2174 C CA . ALA B 1 78 ? -16.953 11.656 12.039 1 93.81 78 ALA B CA 1
ATOM 2175 C C . ALA B 1 78 ? -15.641 11.156 11.453 1 93.81 78 ALA B C 1
ATOM 2177 O O . ALA B 1 78 ? -15.43 9.945 11.328 1 93.81 78 ALA B O 1
ATOM 2178 N N . LEU B 1 79 ? -14.766 12.086 11.125 1 93.25 79 LEU B N 1
ATOM 2179 C CA . LEU B 1 79 ? -13.461 11.734 10.562 1 93.25 79 LEU B CA 1
ATOM 2180 C C . LEU B 1 79 ? -12.633 10.945 11.562 1 93.25 79 LEU B C 1
ATOM 2182 O O . LEU B 1 79 ? -12.031 9.93 11.211 1 93.25 79 LEU B O 1
ATOM 2186 N N . GLU B 1 80 ? -12.656 11.414 12.781 1 91.5 80 GLU B N 1
ATOM 2187 C CA . GLU B 1 80 ? -11.898 10.719 13.82 1 91.5 80 GLU B CA 1
ATOM 2188 C C . GLU B 1 80 ? -12.438 9.312 14.055 1 91.5 80 GLU B C 1
ATOM 2190 O O . GLU B 1 80 ? -11.672 8.352 14.156 1 91.5 80 GLU B O 1
ATOM 2195 N N . ARG B 1 81 ? -13.727 9.141 14.078 1 93.5 81 ARG B N 1
ATOM 2196 C CA . ARG B 1 81 ? -14.344 7.828 14.242 1 93.5 81 ARG B CA 1
ATOM 2197 C C . ARG B 1 81 ? -13.984 6.91 13.078 1 93.5 81 ARG B C 1
ATOM 2199 O O . ARG B 1 81 ? -13.68 5.73 13.281 1 93.5 81 ARG B O 1
ATOM 2206 N N . PHE B 1 82 ? -14.016 7.504 11.953 1 95.5 82 PHE B N 1
ATOM 2207 C CA . PHE B 1 82 ? -13.648 6.742 10.758 1 95.5 82 PHE B CA 1
ATOM 2208 C C . PHE B 1 82 ? -12.211 6.242 10.859 1 95.5 82 PHE B C 1
ATOM 2210 O O . PHE B 1 82 ? -11.945 5.066 10.602 1 95.5 82 PHE B O 1
ATOM 2217 N N . ILE B 1 83 ? -11.328 7.148 11.195 1 94.62 83 ILE B N 1
ATOM 2218 C CA . ILE B 1 83 ? -9.906 6.809 11.227 1 94.62 83 ILE B CA 1
ATOM 2219 C C . ILE B 1 83 ? -9.68 5.652 12.195 1 94.62 83 ILE B C 1
ATOM 2221 O O . ILE B 1 83 ? -9.016 4.668 11.859 1 94.62 83 ILE B O 1
ATOM 2225 N N . TRP B 1 84 ? -10.289 5.652 13.32 1 93.69 84 TRP B N 1
ATOM 2226 C CA . TRP B 1 84 ? -10.109 4.609 14.328 1 93.69 84 TRP B CA 1
ATOM 2227 C C . TRP B 1 84 ? -10.742 3.299 13.867 1 93.69 84 TRP B C 1
ATOM 2229 O O . TRP B 1 84 ? -10.109 2.24 13.93 1 93.69 84 TRP B O 1
ATOM 2239 N N . ALA B 1 85 ? -11.953 3.381 13.391 1 94.88 85 ALA B N 1
ATOM 2240 C CA . ALA B 1 85 ? -12.68 2.18 12.984 1 94.88 85 ALA B CA 1
ATOM 2241 C C . ALA B 1 85 ? -12.023 1.526 11.766 1 94.88 85 ALA B C 1
ATOM 2243 O O . ALA B 1 85 ? -11.875 0.303 11.719 1 94.88 85 ALA B O 1
ATOM 2244 N N . TYR B 1 86 ? -11.641 2.314 10.82 1 96.12 86 TYR B N 1
ATOM 2245 C CA . TYR B 1 86 ? -11.039 1.775 9.609 1 96.12 86 TYR B CA 1
ATOM 2246 C C . TYR B 1 86 ? -9.641 1.249 9.875 1 96.12 86 TYR B C 1
ATOM 2248 O O . TYR B 1 86 ? -9.203 0.27 9.266 1 96.12 86 TYR B O 1
ATOM 2256 N N . ALA B 1 87 ? -8.922 1.924 10.781 1 93.88 87 ALA B N 1
ATOM 2257 C CA . ALA B 1 87 ? -7.617 1.4 11.188 1 93.88 87 ALA B CA 1
ATOM 2258 C C . ALA B 1 87 ? -7.742 -0.012 11.75 1 93.88 87 ALA B C 1
ATOM 2260 O O . ALA B 1 87 ? -6.949 -0.895 11.414 1 93.88 87 ALA B O 1
ATOM 2261 N N . ALA B 1 88 ? -8.719 -0.194 12.586 1 92.88 88 ALA B N 1
ATOM 2262 C CA . ALA B 1 88 ? -8.953 -1.511 13.172 1 92.88 88 ALA B CA 1
ATOM 2263 C C . ALA B 1 88 ? -9.336 -2.529 12.109 1 92.88 88 ALA B C 1
ATOM 2265 O O . ALA B 1 88 ? -8.852 -3.662 12.117 1 92.88 88 ALA B O 1
ATOM 2266 N N . TYR B 1 89 ? -10.148 -2.129 11.219 1 94.44 89 TYR B N 1
ATOM 2267 C CA . TYR B 1 89 ? -10.586 -2.98 10.125 1 94.44 89 TYR B CA 1
ATOM 2268 C C . TYR B 1 89 ? -9.406 -3.381 9.242 1 94.44 89 TYR B C 1
ATOM 2270 O O . TYR B 1 89 ? -9.227 -4.562 8.938 1 94.44 89 TYR B O 1
ATOM 2278 N N . ALA B 1 90 ? -8.609 -2.396 8.836 1 93.38 90 ALA B N 1
ATOM 2279 C CA . ALA B 1 90 ? -7.496 -2.604 7.914 1 93.38 90 ALA B CA 1
ATOM 2280 C C . ALA B 1 90 ? -6.395 -3.432 8.57 1 93.38 90 ALA B C 1
ATOM 2282 O O . ALA B 1 90 ? -5.57 -4.035 7.875 1 93.38 90 ALA B O 1
ATOM 2283 N N . ALA B 1 91 ? -6.391 -3.48 9.922 1 91.12 91 ALA B N 1
ATOM 2284 C CA . ALA B 1 91 ? -5.332 -4.18 10.648 1 91.12 91 ALA B CA 1
ATOM 2285 C C . ALA B 1 91 ? -5.656 -5.664 10.797 1 91.12 91 ALA B C 1
ATOM 2287 O O . ALA B 1 91 ? -4.793 -6.461 11.164 1 91.12 91 ALA B O 1
ATOM 2288 N N . ARG B 1 92 ? -6.926 -6.012 10.547 1 91.5 92 ARG B N 1
ATOM 2289 C CA . ARG B 1 92 ? -7.234 -7.438 10.562 1 91.5 92 ARG B CA 1
ATOM 2290 C C . ARG B 1 92 ? -6.449 -8.18 9.492 1 91.5 92 ARG B C 1
ATOM 2292 O O . ARG B 1 92 ? -6.438 -7.77 8.328 1 91.5 92 ARG B O 1
ATOM 2299 N N . PRO B 1 93 ? -5.859 -9.297 9.867 1 87.69 93 PRO B N 1
ATOM 2300 C CA . PRO B 1 93 ? -4.992 -10 8.922 1 87.69 93 PRO B CA 1
ATOM 2301 C C . PRO B 1 93 ? -5.703 -10.352 7.617 1 87.69 93 PRO B C 1
ATOM 2303 O O . PRO B 1 93 ? -5.129 -10.195 6.535 1 87.69 93 PRO B O 1
ATOM 2306 N N . GLU B 1 94 ? -6.91 -10.781 7.66 1 90.25 94 GLU B N 1
ATOM 2307 C CA . GLU B 1 94 ? -7.645 -11.156 6.453 1 90.25 94 GLU B CA 1
ATOM 2308 C C . GLU B 1 94 ? -7.871 -9.945 5.551 1 90.25 94 GLU B C 1
ATOM 2310 O O . GLU B 1 94 ? -7.781 -10.055 4.324 1 90.25 94 GLU B O 1
ATOM 2315 N N . ASN B 1 95 ? -8.133 -8.789 6.152 1 93 95 ASN B N 1
ATOM 2316 C CA . ASN B 1 95 ? -8.391 -7.598 5.352 1 93 95 ASN B CA 1
ATOM 2317 C C . ASN B 1 95 ? -7.102 -7.02 4.773 1 93 95 ASN B C 1
ATOM 2319 O O . ASN B 1 95 ? -7.074 -6.578 3.625 1 93 95 ASN B O 1
ATOM 2323 N N . ALA B 1 96 ? -6.059 -7.035 5.598 1 91.25 96 ALA B N 1
ATOM 2324 C CA . ALA B 1 96 ? -4.77 -6.512 5.148 1 91.25 96 ALA B CA 1
ATOM 2325 C C . ALA B 1 96 ? -4.199 -7.359 4.016 1 91.25 96 ALA B C 1
ATOM 2327 O O . ALA B 1 96 ? -3.846 -6.836 2.959 1 91.25 96 ALA B O 1
ATOM 2328 N N . LEU B 1 97 ? -4.184 -8.625 4.203 1 89.69 97 LEU B N 1
ATOM 2329 C CA . LEU B 1 97 ? -3.564 -9.531 3.238 1 89.69 97 LEU B CA 1
ATOM 2330 C C . LEU B 1 97 ? -4.418 -9.648 1.98 1 89.69 97 LEU B C 1
ATOM 2332 O O . LEU B 1 97 ? -3.896 -9.609 0.864 1 89.69 97 LEU B O 1
ATOM 2336 N N . LEU B 1 98 ? -5.68 -9.789 2.186 1 91.44 98 LEU B N 1
ATOM 2337 C CA . LEU B 1 98 ? -6.555 -9.906 1.024 1 91.44 98 LEU B CA 1
ATOM 2338 C C . LEU B 1 98 ? -6.629 -8.578 0.271 1 91.44 98 LEU B C 1
ATOM 2340 O O . LEU B 1 98 ? -6.75 -8.562 -0.956 1 91.44 98 LEU B O 1
ATOM 2344 N N . GLY B 1 99 ? -6.57 -7.484 1.056 1 91.94 99 GLY B N 1
ATOM 2345 C CA . GLY B 1 99 ? -6.512 -6.188 0.405 1 91.94 99 GLY B CA 1
ATOM 2346 C C . GLY B 1 99 ? -5.328 -6.043 -0.533 1 91.94 99 GLY B C 1
ATOM 2347 O O . GLY B 1 99 ? -5.473 -5.539 -1.649 1 91.94 99 GLY B O 1
ATOM 2348 N N . LEU B 1 100 ? -4.262 -6.469 -0.069 1 89.94 100 LEU B N 1
ATOM 2349 C CA . LEU B 1 100 ? -3.049 -6.434 -0.88 1 89.94 100 LEU B CA 1
ATOM 2350 C C . LEU B 1 100 ? -3.199 -7.305 -2.123 1 89.94 100 LEU B C 1
ATOM 2352 O O . LEU B 1 100 ? -2.816 -6.895 -3.223 1 89.94 100 LEU B O 1
ATOM 2356 N N . GLU B 1 101 ? -3.771 -8.477 -1.981 1 89.12 101 GLU B N 1
ATOM 2357 C CA . GLU B 1 101 ? -3.982 -9.391 -3.104 1 89.12 101 GLU B CA 1
ATOM 2358 C C . GLU B 1 101 ? -4.961 -8.805 -4.113 1 89.12 101 GLU B C 1
ATOM 2360 O O . GLU B 1 101 ? -4.742 -8.891 -5.324 1 89.12 101 GLU B O 1
ATOM 2365 N N . LEU B 1 102 ? -5.977 -8.273 -3.604 1 91.62 102 LEU B N 1
ATOM 2366 C CA . LEU B 1 102 ? -6.977 -7.652 -4.465 1 91.62 102 LEU B CA 1
ATOM 2367 C C . LEU B 1 102 ? -6.379 -6.477 -5.234 1 91.62 102 LEU B C 1
ATOM 2369 O O . LEU B 1 102 ? -6.637 -6.312 -6.426 1 91.62 102 LEU B O 1
ATOM 2373 N N . MET B 1 103 ? -5.559 -5.719 -4.559 1 90.25 103 MET B N 1
ATOM 2374 C CA . MET B 1 103 ? -4.902 -4.586 -5.203 1 90.25 103 MET B CA 1
ATOM 2375 C C . MET B 1 103 ? -3.975 -5.059 -6.32 1 90.25 103 MET B C 1
ATOM 2377 O O . MET B 1 103 ? -4 -4.516 -7.426 1 90.25 103 MET B O 1
ATOM 2381 N N . ALA B 1 104 ? -3.205 -6.043 -6.035 1 87 104 ALA B N 1
ATOM 2382 C CA . ALA B 1 104 ? -2.275 -6.59 -7.023 1 87 104 ALA B CA 1
ATOM 2383 C C . ALA B 1 104 ? -3.021 -7.137 -8.234 1 87 104 ALA B C 1
ATOM 2385 O O . ALA B 1 104 ? -2.637 -6.879 -9.375 1 87 104 ALA B O 1
ATOM 2386 N N . GLU B 1 105 ? -4.098 -7.816 -7.969 1 88.5 105 GLU B N 1
ATOM 2387 C CA . GLU B 1 105 ? -4.863 -8.422 -9.055 1 88.5 105 GLU B CA 1
ATOM 2388 C C . GLU B 1 105 ? -5.625 -7.367 -9.852 1 88.5 105 GLU B C 1
ATOM 2390 O O . GLU B 1 105 ? -5.809 -7.508 -11.062 1 88.5 105 GLU B O 1
ATOM 2395 N N . ALA B 1 106 ? -6.082 -6.371 -9.172 1 89.56 106 ALA B N 1
ATOM 2396 C CA . ALA B 1 106 ? -6.84 -5.305 -9.828 1 89.56 106 ALA B CA 1
ATOM 2397 C C . ALA B 1 106 ? -5.996 -4.598 -10.883 1 89.56 106 ALA B C 1
ATOM 2399 O O . ALA B 1 106 ? -6.527 -4.047 -11.844 1 89.56 106 ALA B O 1
ATOM 2400 N N . LEU B 1 107 ? -4.691 -4.66 -10.789 1 84.56 107 LEU B N 1
ATOM 2401 C CA . LEU B 1 107 ? -3.793 -3.98 -11.719 1 84.56 107 LEU B CA 1
ATOM 2402 C C . LEU B 1 107 ? -3.734 -4.715 -13.055 1 84.56 107 LEU B C 1
ATOM 2404 O O . LEU B 1 107 ? -3.309 -4.148 -14.062 1 84.56 107 LEU B O 1
ATOM 2408 N N . ARG B 1 108 ? -4.191 -5.953 -13.086 1 83.75 108 ARG B N 1
ATOM 2409 C CA . ARG B 1 108 ? -4.004 -6.734 -14.305 1 83.75 108 ARG B CA 1
ATOM 2410 C C . ARG B 1 108 ? -5.316 -7.379 -14.742 1 83.75 108 ARG B C 1
ATOM 2412 O O . ARG B 1 108 ? -5.414 -7.898 -15.859 1 83.75 108 ARG B O 1
ATOM 2419 N N . ASN B 1 109 ? -6.273 -7.426 -13.891 1 88.88 109 ASN B N 1
ATOM 2420 C CA . ASN B 1 109 ? -7.555 -8.07 -14.133 1 88.88 109 ASN B CA 1
ATOM 2421 C C . ASN B 1 109 ? -8.703 -7.07 -14.117 1 88.88 109 ASN B C 1
ATOM 2423 O O . ASN B 1 109 ? -9.125 -6.613 -13.055 1 88.88 109 ASN B O 1
ATOM 2427 N N . PRO B 1 110 ? -9.273 -6.816 -15.195 1 91.06 110 PRO B N 1
ATOM 2428 C CA . PRO B 1 110 ? -10.305 -5.777 -15.289 1 91.06 110 PRO B CA 1
ATOM 2429 C C . PRO B 1 110 ? -11.531 -6.094 -14.445 1 91.06 110 PRO B C 1
ATOM 2431 O O . PRO B 1 110 ? -12.195 -5.176 -13.953 1 91.06 110 PRO B O 1
ATOM 2434 N N . THR B 1 111 ? -11.805 -7.367 -14.336 1 91.19 111 THR B N 1
ATOM 2435 C CA . THR B 1 111 ? -12.953 -7.75 -13.531 1 91.19 111 THR B CA 1
ATOM 2436 C C . THR B 1 111 ? -12.742 -7.383 -12.07 1 91.19 111 THR B C 1
ATOM 2438 O O . THR B 1 111 ? -13.625 -6.805 -11.43 1 91.19 111 THR B O 1
ATOM 2441 N N . ILE B 1 112 ? -11.609 -7.68 -11.602 1 92.62 112 ILE B N 1
ATOM 2442 C CA . ILE B 1 112 ? -11.273 -7.367 -10.219 1 92.62 112 ILE B CA 1
ATOM 2443 C C . ILE B 1 112 ? -11.117 -5.855 -10.055 1 92.62 112 ILE B C 1
ATOM 2445 O O . ILE B 1 112 ? -11.578 -5.281 -9.062 1 92.62 112 ILE B O 1
ATOM 2449 N N . SER B 1 113 ? -10.531 -5.254 -11.07 1 92.94 113 SER B N 1
ATOM 2450 C CA . SER B 1 113 ? -10.305 -3.814 -11.016 1 92.94 113 SER B CA 1
ATOM 2451 C C . SER B 1 113 ? -11.617 -3.055 -10.883 1 92.94 113 SER B C 1
ATOM 2453 O O . SER B 1 113 ? -11.727 -2.121 -10.086 1 92.94 113 SER B O 1
ATOM 2455 N N . GLN B 1 114 ? -12.562 -3.412 -11.562 1 93.19 114 GLN B N 1
ATOM 2456 C CA . GLN B 1 114 ? -13.844 -2.723 -11.562 1 93.19 114 GLN B CA 1
ATOM 2457 C C . GLN B 1 114 ? -14.484 -2.744 -10.172 1 93.19 114 GLN B C 1
ATOM 2459 O O . GLN B 1 114 ? -14.93 -1.709 -9.672 1 93.19 114 GLN B O 1
ATOM 2464 N N . VAL B 1 115 ? -14.445 -3.902 -9.578 1 92.94 115 VAL B N 1
ATOM 2465 C CA . VAL B 1 115 ? -15.109 -4.059 -8.281 1 92.94 115 VAL B CA 1
ATOM 2466 C C . VAL B 1 115 ? -14.273 -3.385 -7.195 1 92.94 115 VAL B C 1
ATOM 2468 O O . VAL B 1 115 ? -14.789 -2.59 -6.41 1 92.94 115 VAL B O 1
ATOM 2471 N N . PHE B 1 116 ? -13.07 -3.639 -7.207 1 92.31 116 PHE B N 1
ATOM 2472 C CA . PHE B 1 116 ? -12.164 -3.127 -6.184 1 92.31 116 PHE B 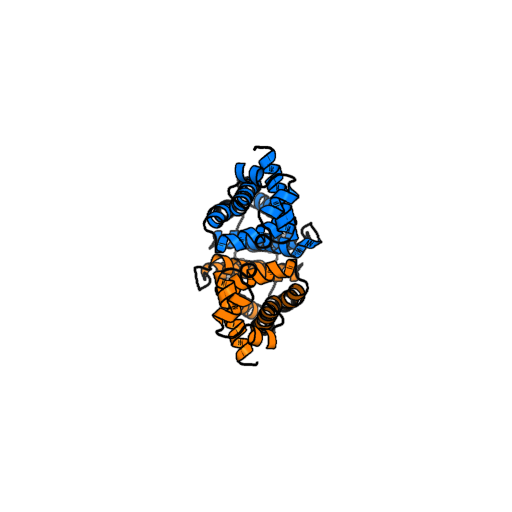CA 1
ATOM 2473 C C . PHE B 1 116 ? -12.062 -1.609 -6.266 1 92.31 116 PHE B C 1
ATOM 2475 O O . PHE B 1 116 ? -12.148 -0.918 -5.246 1 92.31 116 PHE B O 1
ATOM 2482 N N . ASP B 1 117 ? -11.922 -1.115 -7.43 1 90.75 117 ASP B N 1
ATOM 2483 C CA . ASP B 1 117 ? -11.828 0.328 -7.629 1 90.75 117 ASP B CA 1
ATOM 2484 C C . ASP B 1 117 ? -13.141 1.017 -7.262 1 90.75 117 ASP B C 1
ATOM 2486 O O . ASP B 1 117 ? -13.141 2.129 -6.734 1 90.75 117 ASP B O 1
ATOM 2490 N N . GLY B 1 118 ? -14.164 0.333 -7.617 1 93.12 118 GLY B N 1
ATOM 2491 C CA . GLY B 1 118 ? -15.461 0.861 -7.215 1 93.12 118 GLY B CA 1
ATOM 2492 C C . GLY B 1 118 ? -15.602 1.019 -5.711 1 93.12 118 GLY B C 1
ATOM 2493 O O . GLY B 1 118 ? -16.094 2.045 -5.234 1 93.12 118 GLY B O 1
ATOM 2494 N N . ASN B 1 119 ? -15.18 0.004 -4.949 1 94 119 ASN B N 1
ATOM 2495 C CA . ASN B 1 119 ? -15.195 0.058 -3.492 1 94 119 ASN B CA 1
ATOM 2496 C C . ASN B 1 119 ? -14.344 1.214 -2.969 1 94 119 ASN B C 1
ATOM 2498 O O . ASN B 1 119 ? -14.797 1.981 -2.115 1 94 119 ASN B O 1
ATOM 2502 N N . ARG B 1 120 ? -13.203 1.318 -3.504 1 92.62 120 ARG B N 1
ATOM 2503 C CA . ARG B 1 120 ? -12.281 2.369 -3.086 1 92.62 120 ARG B CA 1
ATOM 2504 C C . ARG B 1 120 ? -12.844 3.75 -3.414 1 92.62 120 ARG B C 1
ATOM 2506 O O . ARG B 1 120 ? -12.742 4.672 -2.604 1 92.62 120 ARG B O 1
ATOM 2513 N N . HIS B 1 121 ? -13.43 3.867 -4.559 1 94.44 121 HIS B N 1
ATOM 2514 C CA . HIS B 1 121 ? -14.008 5.137 -4.988 1 94.44 121 HIS B CA 1
ATOM 2515 C C . HIS B 1 121 ? -15.109 5.59 -4.039 1 94.44 121 HIS B C 1
ATOM 2517 O O . HIS B 1 121 ? -15.234 6.781 -3.746 1 94.44 121 HIS B O 1
ATOM 2523 N N . GLN B 1 122 ? -15.875 4.672 -3.598 1 95.06 122 GLN B N 1
ATOM 2524 C CA . GLN B 1 122 ? -16.953 5.02 -2.672 1 95.06 122 GLN B CA 1
ATOM 2525 C C . GLN B 1 122 ? -16.391 5.57 -1.362 1 95.06 122 GLN B C 1
ATOM 2527 O O . GLN B 1 122 ? -16.906 6.547 -0.82 1 95.06 122 GLN B O 1
ATOM 2532 N N . LEU B 1 123 ? -15.383 4.949 -0.862 1 96.25 123 LEU B N 1
ATOM 2533 C CA . LEU B 1 123 ? -14.75 5.395 0.377 1 96.25 123 LEU B CA 1
ATOM 2534 C C . LEU B 1 123 ? -14.102 6.762 0.197 1 96.25 123 LEU B C 1
ATOM 2536 O O . LEU B 1 123 ? -14.25 7.641 1.051 1 96.25 123 LEU B O 1
ATOM 2540 N N . VAL B 1 124 ? -13.461 6.938 -0.92 1 96.38 124 VAL B N 1
ATOM 2541 C CA . VAL B 1 124 ? -12.812 8.203 -1.229 1 96.38 124 VAL B CA 1
ATOM 2542 C C . VAL B 1 124 ? -13.859 9.312 -1.339 1 96.38 124 VAL B C 1
ATOM 2544 O O . VAL B 1 124 ? -13.688 10.398 -0.776 1 96.38 124 VAL B O 1
ATOM 2547 N N . ALA B 1 125 ? -14.914 9.023 -2.014 1 97.06 125 ALA B N 1
ATOM 2548 C CA . ALA B 1 125 ? -15.984 10 -2.176 1 97.06 125 ALA B CA 1
ATOM 2549 C C . ALA B 1 125 ? -16.578 10.391 -0.827 1 97.06 125 ALA B C 1
ATOM 2551 O O . ALA B 1 125 ? -16.875 11.562 -0.587 1 97.06 125 ALA B O 1
ATOM 2552 N N . ALA B 1 126 ? -16.75 9.438 0.019 1 97.19 126 ALA B N 1
ATOM 2553 C CA . ALA B 1 126 ? -17.297 9.711 1.349 1 97.19 126 ALA B CA 1
ATOM 2554 C C . ALA B 1 126 ? -16.328 10.562 2.17 1 97.19 126 ALA B C 1
ATOM 2556 O O . ALA B 1 126 ? -16.75 11.5 2.848 1 97.19 126 ALA B O 1
ATOM 2557 N N . LEU B 1 127 ? -15.086 10.234 2.119 1 96.62 127 LEU B N 1
ATOM 2558 C CA . LEU B 1 127 ? -14.062 11.016 2.811 1 96.62 127 LEU B CA 1
ATOM 2559 C C . LEU B 1 127 ? -14.023 12.445 2.289 1 96.62 127 LEU B C 1
ATOM 2561 O O . LEU B 1 127 ? -13.961 13.398 3.072 1 96.62 127 LEU B O 1
ATOM 2565 N N . MET B 1 128 ? -14.07 12.555 0.966 1 95.62 128 MET B N 1
ATOM 2566 C CA . MET B 1 128 ? -14.094 13.883 0.358 1 95.62 128 MET B CA 1
ATOM 2567 C C . MET B 1 128 ? -15.297 14.688 0.849 1 95.62 128 MET B C 1
ATOM 2569 O O . MET B 1 128 ? -15.156 15.859 1.203 1 95.62 128 MET B O 1
ATOM 2573 N N . GLY B 1 129 ? -16.406 14.062 0.838 1 95.88 129 GLY B N 1
ATOM 2574 C CA . GLY B 1 129 ? -17.594 14.727 1.337 1 95.88 129 GLY B CA 1
ATOM 2575 C C . GLY B 1 129 ? -17.453 15.203 2.771 1 95.88 129 GLY B C 1
ATOM 2576 O O . GLY B 1 129 ? -17.844 16.328 3.098 1 95.88 129 GLY B O 1
ATOM 2577 N N . CYS B 1 130 ? -16.922 14.398 3.629 1 95.19 130 CYS B N 1
ATOM 2578 C CA . CYS B 1 130 ? -16.688 14.75 5.027 1 95.19 130 CYS B CA 1
ATOM 2579 C C . CYS B 1 130 ? -15.742 15.938 5.145 1 95.19 130 CYS B C 1
ATOM 2581 O O . CYS B 1 130 ? -16.016 16.891 5.879 1 95.19 130 CYS B O 1
ATOM 2583 N N . LEU B 1 131 ? -14.648 15.875 4.379 1 93.06 131 LEU B N 1
ATOM 2584 C CA . LEU B 1 131 ? -13.648 16.938 4.391 1 93.06 131 LEU B CA 1
ATOM 2585 C C . LEU B 1 131 ? -14.25 18.25 3.883 1 93.06 131 LEU B C 1
ATOM 2587 O O . LEU B 1 131 ? -14.016 19.312 4.465 1 93.06 131 LEU B O 1
ATOM 2591 N N . GLU B 1 132 ? -15.016 18.156 2.854 1 93.62 132 GLU B N 1
ATOM 2592 C CA . GLU B 1 132 ? -15.633 19.344 2.256 1 93.62 132 GLU B CA 1
ATOM 2593 C C . GLU B 1 132 ? -16.656 19.969 3.201 1 93.62 132 GLU B C 1
ATOM 2595 O O . GLU B 1 132 ? -16.75 21.203 3.289 1 93.62 132 GLU B O 1
ATOM 2600 N N . ARG B 1 133 ? -17.391 19.188 3.879 1 92.88 133 ARG B N 1
ATOM 2601 C CA . ARG B 1 133 ? -18.312 19.703 4.887 1 92.88 133 ARG B CA 1
ATOM 2602 C C . ARG B 1 133 ? -17.547 20.422 6 1 92.88 133 ARG B C 1
ATOM 2604 O O . ARG B 1 133 ? -18 21.469 6.484 1 92.88 133 ARG B O 1
ATOM 2611 N N . GLY B 1 134 ? -16.453 19.859 6.43 1 89.56 134 GLY B N 1
ATOM 2612 C CA . GLY B 1 134 ? -15.633 20.516 7.43 1 89.56 134 GLY B CA 1
ATOM 2613 C C . GLY B 1 134 ? -15.102 21.859 6.977 1 89.56 134 GLY B C 1
ATOM 2614 O O . GLY B 1 134 ? -15.031 22.797 7.766 1 89.56 134 GLY B O 1
ATOM 2615 N N . VAL B 1 135 ? -14.719 21.922 5.711 1 88.81 135 VAL B N 1
ATOM 2616 C CA . VAL B 1 135 ? -14.227 23.188 5.152 1 88.81 135 VAL B CA 1
ATOM 2617 C C . VAL B 1 135 ? -15.375 24.188 5.082 1 88.81 135 VAL B C 1
ATOM 2619 O O . VAL B 1 135 ? -15.219 25.344 5.492 1 88.81 135 VAL B O 1
ATOM 2622 N N . SER B 1 136 ? -16.5 23.734 4.668 1 89.62 136 SER B N 1
ATOM 2623 C CA . SER B 1 136 ? -17.641 24.625 4.461 1 89.62 136 SER B CA 1
ATOM 2624 C C . SER B 1 136 ? -18.172 25.156 5.789 1 89.62 136 SER B C 1
ATOM 2626 O O . SER B 1 136 ? -18.719 26.266 5.848 1 89.62 136 SER B O 1
ATOM 2628 N N . THR B 1 137 ? -17.984 24.469 6.855 1 86.94 137 THR B N 1
ATOM 2629 C CA . THR B 1 137 ? -18.484 24.875 8.164 1 86.94 137 THR B CA 1
ATOM 2630 C C . THR B 1 137 ? -17.406 25.609 8.953 1 86.94 137 THR B C 1
ATOM 2632 O O . THR B 1 137 ? -17.609 25.969 10.109 1 86.94 137 THR B O 1
ATOM 2635 N N . GLY B 1 138 ? -16.219 25.75 8.383 1 84.69 138 GLY B N 1
ATOM 2636 C CA . GLY B 1 138 ? -15.133 26.516 8.992 1 84.69 138 GLY B CA 1
ATOM 2637 C C . GLY B 1 138 ? -14.367 25.719 10.031 1 84.69 138 GLY B C 1
ATOM 2638 O O . GLY B 1 138 ? -13.508 26.266 10.734 1 84.69 138 GLY B O 1
ATOM 2639 N N . ARG B 1 139 ? -14.695 24.469 10.102 1 82.06 139 ARG B N 1
ATOM 2640 C CA . ARG B 1 139 ? -14.016 23.609 11.062 1 82.06 139 ARG B CA 1
ATOM 2641 C C . ARG B 1 139 ? -12.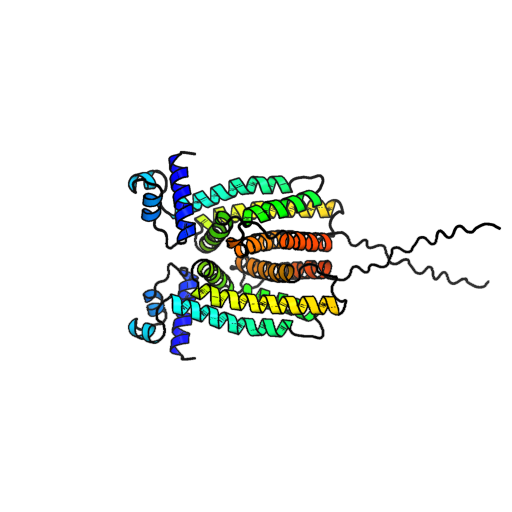633 23.203 10.562 1 82.06 139 ARG B C 1
ATOM 2643 O O . ARG B 1 139 ? -11.719 22.984 11.359 1 82.06 139 ARG B O 1
ATOM 2650 N N . PHE B 1 140 ? -12.586 23.078 9.203 1 85.12 140 PHE B N 1
ATOM 2651 C CA . PHE B 1 140 ? -11.305 22.781 8.562 1 85.12 140 PHE B CA 1
ATOM 2652 C C . PHE B 1 140 ? -10.812 23.969 7.746 1 85.12 140 PHE B C 1
ATOM 2654 O O . PHE B 1 140 ? -11.617 24.75 7.234 1 85.12 140 PHE B O 1
ATOM 2661 N N . ARG B 1 141 ? -9.492 24.094 7.715 1 82.81 141 ARG B N 1
ATOM 2662 C CA . ARG B 1 141 ? -8.93 25.094 6.805 1 82.81 141 ARG B CA 1
ATOM 2663 C C . ARG B 1 141 ? -9.242 24.734 5.352 1 82.81 141 ARG B C 1
ATOM 2665 O O . ARG B 1 141 ? -9.656 23.609 5.055 1 82.81 141 ARG B O 1
ATOM 2672 N N . HIS B 1 142 ? -9.039 25.688 4.504 1 82.94 142 HIS B N 1
ATOM 2673 C CA . HIS B 1 142 ? -9.211 25.422 3.078 1 82.94 142 HIS B CA 1
ATOM 2674 C C . HIS B 1 142 ? -8.234 24.359 2.588 1 82.94 142 HIS B C 1
ATOM 2676 O O . HIS B 1 142 ? -7.059 24.375 2.955 1 82.94 142 HIS B O 1
ATOM 2682 N N . LEU B 1 143 ? -8.828 23.484 1.888 1 79.69 143 LEU B N 1
ATOM 2683 C CA . LEU B 1 143 ? -8.047 22.406 1.291 1 79.69 143 LEU B CA 1
ATOM 2684 C C . LEU B 1 143 ? -8.07 22.5 -0.231 1 79.69 143 LEU B C 1
ATOM 2686 O O . LEU B 1 143 ? -9.141 22.531 -0.839 1 79.69 143 LEU B O 1
ATOM 2690 N N . ASP B 1 144 ? -6.852 22.531 -0.782 1 77.88 144 ASP B N 1
ATOM 2691 C CA . ASP B 1 144 ? -6.758 22.656 -2.232 1 77.88 144 ASP B CA 1
ATOM 2692 C C . ASP B 1 144 ? -7.176 21.375 -2.932 1 77.88 144 ASP B C 1
ATOM 2694 O O . ASP B 1 144 ? -7.703 21.406 -4.047 1 77.88 144 ASP B O 1
ATOM 2698 N N . ASP B 1 145 ? -6.992 20.234 -2.334 1 88.56 145 ASP B N 1
ATOM 2699 C CA . ASP B 1 145 ? -7.246 18.953 -2.961 1 88.56 145 ASP B CA 1
ATOM 2700 C C . ASP B 1 145 ? -7.738 17.922 -1.938 1 88.56 145 ASP B C 1
ATOM 2702 O O . ASP B 1 145 ? -6.941 17.188 -1.355 1 88.56 145 ASP B O 1
ATOM 2706 N N . THR B 1 146 ? -9.102 17.891 -1.772 1 91.12 146 THR B N 1
ATOM 2707 C CA . THR B 1 146 ? -9.688 16.984 -0.783 1 91.12 146 THR B CA 1
ATOM 2708 C C . THR B 1 146 ? -9.508 15.531 -1.202 1 91.12 146 THR B C 1
ATOM 2710 O O . THR B 1 146 ? -9.43 14.641 -0.353 1 91.12 146 THR B O 1
ATOM 2713 N N . ARG B 1 147 ? -9.406 15.305 -2.527 1 92.31 147 ARG B N 1
ATOM 2714 C CA . ARG B 1 147 ? -9.195 13.945 -3.02 1 92.31 147 ARG B CA 1
ATOM 2715 C C . ARG B 1 147 ? -7.824 13.414 -2.602 1 92.31 147 ARG B C 1
ATOM 2717 O O . ARG B 1 147 ? -7.707 12.281 -2.131 1 92.31 147 ARG B O 1
ATOM 2724 N N . ALA B 1 148 ? -6.84 14.258 -2.781 1 88.25 148 ALA B N 1
ATOM 2725 C CA . ALA B 1 148 ? -5.488 13.867 -2.391 1 88.25 148 ALA B CA 1
ATOM 2726 C C . ALA B 1 148 ? -5.418 13.555 -0.899 1 88.25 148 ALA B C 1
ATOM 2728 O O . ALA B 1 148 ? -4.758 12.594 -0.491 1 88.25 148 ALA B O 1
ATOM 2729 N N . LEU B 1 149 ? -6.098 14.336 -0.102 1 88.94 149 LEU B N 1
ATOM 2730 C CA . LEU B 1 149 ? -6.094 14.102 1.339 1 88.94 149 LEU B CA 1
ATOM 2731 C C . LEU B 1 149 ? -6.844 12.82 1.686 1 88.94 149 LEU B C 1
ATOM 2733 O O . LEU B 1 149 ? -6.406 12.055 2.543 1 88.94 149 LEU B O 1
ATOM 2737 N N . ALA B 1 150 ? -7.98 12.609 1.053 1 93.44 150 ALA B N 1
ATOM 2738 C CA . ALA B 1 150 ? -8.742 11.383 1.264 1 93.44 150 ALA B CA 1
ATOM 2739 C C . ALA B 1 150 ? -7.895 10.156 0.959 1 93.44 150 ALA B C 1
ATOM 2741 O O . ALA B 1 150 ? -7.871 9.195 1.739 1 93.44 150 ALA B O 1
ATOM 2742 N N . LEU B 1 151 ? -7.184 10.188 -0.119 1 92.31 151 LEU B N 1
ATOM 2743 C CA . LEU B 1 151 ? -6.332 9.078 -0.536 1 92.31 151 LEU B CA 1
ATOM 2744 C C . LEU B 1 151 ? -5.172 8.891 0.436 1 92.31 151 LEU B C 1
ATOM 2746 O O . LEU B 1 151 ? -4.805 7.762 0.763 1 92.31 151 LEU B O 1
ATOM 2750 N N . MET B 1 152 ? -4.645 9.977 0.876 1 89.75 152 MET B N 1
ATOM 2751 C CA . MET B 1 152 ? -3.568 9.922 1.857 1 89.75 152 MET B CA 1
ATOM 2752 C C . MET B 1 152 ? -4.027 9.211 3.129 1 89.75 152 MET B C 1
ATOM 2754 O O . MET B 1 152 ? -3.297 8.391 3.684 1 89.75 152 MET B O 1
ATOM 2758 N N . ILE B 1 153 ? -5.211 9.555 3.588 1 92.56 153 ILE B N 1
ATOM 2759 C CA . ILE B 1 153 ? -5.766 8.945 4.793 1 92.56 153 ILE B CA 1
ATOM 2760 C C . ILE B 1 153 ? -5.906 7.438 4.594 1 92.56 153 ILE B C 1
ATOM 2762 O O . ILE B 1 153 ? -5.461 6.652 5.434 1 92.56 153 ILE B O 1
ATOM 2766 N N . LEU B 1 154 ? -6.426 7.039 3.49 1 94.62 154 LEU B N 1
ATOM 2767 C CA . LEU B 1 154 ? -6.637 5.625 3.209 1 94.62 154 LEU B CA 1
ATOM 2768 C C . LEU B 1 154 ? -5.309 4.891 3.078 1 94.62 154 LEU B C 1
ATOM 2770 O O . LEU B 1 154 ? -5.125 3.818 3.662 1 94.62 154 LEU B O 1
ATOM 2774 N N . ASP B 1 155 ? -4.391 5.473 2.299 1 92.81 155 ASP B N 1
ATOM 2775 C CA . ASP B 1 155 ? -3.084 4.852 2.117 1 92.81 155 ASP B CA 1
ATOM 2776 C C . ASP B 1 155 ? -2.389 4.625 3.459 1 92.81 155 ASP B C 1
ATOM 2778 O O . ASP B 1 155 ? -1.805 3.566 3.691 1 92.81 155 ASP B O 1
ATOM 2782 N N . THR B 1 156 ? -2.459 5.59 4.285 1 91.62 156 THR B N 1
ATOM 2783 C CA . THR B 1 156 ? -1.803 5.52 5.586 1 91.62 156 THR B CA 1
ATOM 2784 C C . THR B 1 156 ? -2.418 4.418 6.445 1 91.62 156 THR B C 1
ATOM 2786 O O . THR B 1 156 ? -1.699 3.6 7.023 1 91.62 156 THR B O 1
ATOM 2789 N N . LEU B 1 157 ? -3.709 4.352 6.516 1 93.88 157 LEU B N 1
ATOM 2790 C CA . LEU B 1 157 ? -4.391 3.375 7.359 1 93.88 157 LEU B CA 1
ATOM 2791 C C . LEU B 1 157 ? -4.168 1.959 6.844 1 93.88 157 LEU B C 1
ATOM 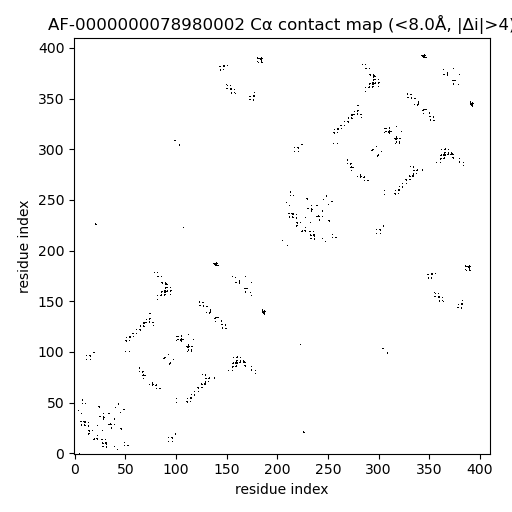2793 O O . LEU B 1 157 ? -3.926 1.037 7.625 1 93.88 157 LEU B O 1
ATOM 2797 N N . GLU B 1 158 ? -4.246 1.821 5.59 1 93.5 158 GLU B N 1
ATOM 2798 C CA . GLU B 1 158 ? -4.027 0.508 4.992 1 93.5 158 GLU B CA 1
ATOM 2799 C C . GLU B 1 158 ? -2.57 0.077 5.121 1 93.5 158 GLU B C 1
ATOM 2801 O O . GLU B 1 158 ? -2.285 -1.087 5.41 1 93.5 158 GLU B O 1
ATOM 2806 N N . GLY B 1 159 ? -1.666 1.03 4.883 1 91.81 159 GLY B N 1
ATOM 2807 C CA . GLY B 1 159 ? -0.258 0.74 5.102 1 91.81 159 GLY B CA 1
ATOM 2808 C C . GLY B 1 159 ? 0.052 0.324 6.527 1 91.81 159 GLY B C 1
ATOM 2809 O O . GLY B 1 159 ? 0.815 -0.618 6.75 1 91.81 159 GLY B O 1
ATOM 2810 N N . GLN B 1 160 ? -0.558 0.954 7.465 1 89.62 160 GLN B N 1
ATOM 2811 C CA . GLN B 1 160 ? -0.397 0.599 8.875 1 89.62 160 GLN B CA 1
ATOM 2812 C C . GLN B 1 160 ? -0.916 -0.81 9.148 1 89.62 160 GLN B C 1
ATOM 2814 O O . GLN B 1 160 ? -0.294 -1.572 9.891 1 89.62 160 GLN B O 1
ATOM 2819 N N . GLY B 1 161 ? -2.012 -1.089 8.602 1 91.12 161 GLY B N 1
ATOM 2820 C CA . GLY B 1 161 ? -2.562 -2.426 8.758 1 91.12 161 GLY B CA 1
ATOM 2821 C C . GLY B 1 161 ? -1.636 -3.516 8.258 1 91.12 161 GLY B C 1
ATOM 2822 O O . GLY B 1 161 ? -1.457 -4.539 8.914 1 91.12 161 GLY B O 1
ATOM 2823 N N . LEU B 1 162 ? -1.016 -3.266 7.145 1 89.12 162 LEU B N 1
ATOM 2824 C CA . LEU B 1 162 ? -0.117 -4.242 6.539 1 89.12 162 LEU B CA 1
ATOM 2825 C C . LEU B 1 162 ? 1.131 -4.438 7.391 1 89.12 162 LEU B C 1
ATOM 2827 O O . LEU B 1 162 ? 1.674 -5.543 7.461 1 89.12 162 LEU B O 1
ATOM 2831 N N . ARG B 1 163 ? 1.576 -3.447 8.031 1 85.88 163 ARG B N 1
ATOM 2832 C CA . ARG B 1 163 ? 2.797 -3.525 8.828 1 85.88 163 ARG B CA 1
ATOM 2833 C C . ARG B 1 163 ? 2.527 -4.164 10.188 1 85.88 163 ARG B C 1
ATOM 2835 O O . ARG B 1 163 ? 3.459 -4.555 10.891 1 85.88 163 ARG B O 1
ATOM 2842 N N . GLN B 1 164 ? 1.298 -4.227 10.531 1 82.81 164 GLN B N 1
ATOM 2843 C CA . GLN B 1 164 ? 0.956 -4.711 11.867 1 82.81 164 GLN B CA 1
ATOM 2844 C C . GLN B 1 164 ? 0.286 -6.078 11.797 1 82.81 164 GLN B C 1
ATOM 2846 O O . GLN B 1 164 ? -0.575 -6.398 12.617 1 82.81 164 GLN B O 1
ATOM 2851 N N . LEU B 1 165 ? 0.628 -6.801 10.828 1 78.62 165 LEU B N 1
ATOM 2852 C CA . LEU B 1 165 ? -0.018 -8.094 10.602 1 78.62 165 LEU B CA 1
ATOM 2853 C C . LEU B 1 165 ? 0.183 -9.016 11.797 1 78.62 165 LEU B C 1
ATOM 2855 O O . LEU B 1 165 ? -0.658 -9.875 12.062 1 78.62 165 LEU B O 1
ATOM 2859 N N . ASP B 1 166 ? 1.339 -8.711 12.391 1 70.06 166 ASP B N 1
ATOM 2860 C CA . ASP B 1 166 ? 1.593 -9.547 13.555 1 70.06 166 ASP B CA 1
ATOM 2861 C C . ASP B 1 166 ? 0.777 -9.086 14.758 1 70.06 166 ASP B C 1
ATOM 2863 O O . ASP B 1 166 ? 0.604 -9.828 15.719 1 70.06 166 ASP B O 1
ATOM 2867 N N . ARG B 1 167 ? 0.381 -7.719 14.562 1 67.44 167 ARG B N 1
ATOM 2868 C CA . ARG B 1 167 ? -0.455 -7.172 15.625 1 67.44 167 ARG B CA 1
ATOM 2869 C C . ARG B 1 167 ? -1.922 -7.148 15.211 1 67.44 167 ARG B C 1
ATOM 2871 O O . ARG B 1 167 ? -2.238 -6.973 14.031 1 67.44 167 ARG B O 1
ATOM 2878 N N . LYS B 1 168 ? -2.711 -7.918 15.719 1 63.12 168 LYS B N 1
ATOM 2879 C CA . LYS B 1 168 ? -4.133 -8 15.406 1 63.12 168 LYS B CA 1
ATOM 2880 C C . LYS B 1 168 ? -4.832 -6.672 15.664 1 63.12 168 LYS B C 1
ATOM 2882 O O . LYS B 1 168 ? -5.98 -6.477 15.258 1 63.12 168 LYS B O 1
ATOM 2887 N N . THR B 1 169 ? -4.109 -5.762 16.281 1 70.31 169 THR B N 1
ATOM 2888 C CA . THR B 1 169 ? -4.676 -4.453 16.594 1 70.31 169 THR B CA 1
ATOM 2889 C C . THR B 1 169 ? -3.725 -3.338 16.188 1 70.31 169 THR B C 1
ATOM 2891 O O . THR B 1 169 ? -2.506 -3.498 16.25 1 70.31 169 THR B O 1
ATOM 2894 N N . PRO B 1 170 ? -4.43 -2.322 15.586 1 74.62 170 PRO B N 1
ATOM 2895 C CA . PRO B 1 170 ? -3.564 -1.201 15.219 1 74.62 170 PRO B CA 1
ATOM 2896 C C . PRO B 1 170 ? -2.812 -0.618 16.422 1 74.62 170 PRO B C 1
ATOM 2898 O O . PRO B 1 170 ? -3.289 -0.703 17.547 1 74.62 170 PRO B O 1
ATOM 2901 N N . ASP B 1 171 ? -1.699 -0.192 16.156 1 81.81 171 ASP B N 1
ATOM 2902 C CA . ASP B 1 171 ? -0.967 0.578 17.156 1 81.81 171 ASP B CA 1
ATOM 2903 C C . ASP B 1 171 ? -1.668 1.901 17.453 1 81.81 171 ASP B C 1
ATOM 2905 O O . ASP B 1 171 ? -1.715 2.789 16.594 1 81.81 171 ASP B O 1
ATOM 2909 N N . PRO B 1 172 ? -2.266 1.986 18.656 1 84.38 172 PRO B N 1
ATOM 2910 C CA . PRO B 1 172 ? -3.031 3.197 18.969 1 84.38 172 PRO B CA 1
ATOM 2911 C C . PRO B 1 172 ? -2.201 4.473 18.828 1 84.38 172 PRO B C 1
ATOM 2913 O O . PRO B 1 172 ? -2.73 5.52 18.453 1 84.38 172 PRO B O 1
ATOM 2916 N N . ASP B 1 173 ? -0.983 4.336 19.078 1 82.38 173 ASP B N 1
ATOM 2917 C CA . ASP B 1 173 ? -0.119 5.508 18.984 1 82.38 173 ASP B CA 1
ATOM 2918 C C . ASP B 1 173 ? 0.019 5.973 17.531 1 82.38 173 ASP B C 1
ATOM 2920 O O . ASP B 1 173 ? 0.028 7.176 17.266 1 82.38 173 ASP B O 1
ATOM 2924 N N . ALA B 1 174 ? 0.065 5.055 16.641 1 81.31 174 ALA B N 1
ATOM 2925 C CA . ALA B 1 174 ? 0.16 5.406 15.234 1 81.31 174 ALA B CA 1
ATOM 2926 C C . ALA B 1 174 ? -1.12 6.082 14.75 1 81.31 174 ALA B C 1
ATOM 2928 O O . ALA B 1 174 ? -1.066 7.062 14 1 81.31 174 ALA B O 1
ATOM 2929 N N . VAL B 1 175 ? -2.23 5.531 15.227 1 85.88 175 VAL B N 1
ATOM 2930 C CA . VAL B 1 175 ? -3.518 6.102 14.836 1 85.88 175 VAL B CA 1
ATOM 2931 C C . VAL B 1 175 ? -3.668 7.5 15.43 1 85.88 175 VAL B C 1
ATOM 2933 O O . VAL B 1 175 ? -4.125 8.422 14.75 1 85.88 175 VAL B O 1
ATOM 2936 N N . ARG B 1 176 ? -3.213 7.676 16.641 1 85.12 176 ARG B N 1
ATOM 2937 C CA . ARG B 1 176 ? -3.27 8.977 17.297 1 85.12 176 ARG B CA 1
ATOM 2938 C C . ARG B 1 176 ? -2.4 9.992 16.562 1 85.12 176 ARG B C 1
ATOM 2940 O O . ARG B 1 176 ? -2.791 11.156 16.406 1 85.12 176 ARG B O 1
ATOM 2947 N N . THR B 1 177 ? -1.261 9.516 16.188 1 80.75 177 THR B N 1
ATOM 2948 C CA . THR B 1 177 ? -0.362 10.398 15.453 1 80.75 177 THR B CA 1
ATOM 2949 C C . THR B 1 177 ? -1 10.844 14.141 1 80.75 177 THR B C 1
ATOM 2951 O O . THR B 1 177 ? -0.916 12.016 13.773 1 80.75 177 THR B O 1
ATOM 2954 N N . LEU B 1 178 ? -1.591 9.906 13.453 1 81.81 178 LEU B N 1
ATOM 2955 C CA . LEU B 1 178 ? -2.283 10.25 12.211 1 81.81 178 LEU B CA 1
ATOM 2956 C C . LEU B 1 178 ? -3.381 11.281 12.477 1 81.81 178 LEU B C 1
ATOM 2958 O O . LEU B 1 178 ? -3.477 12.281 11.766 1 81.81 178 LEU B O 1
ATOM 2962 N N . CYS B 1 179 ? -4.113 11.062 13.5 1 82.75 179 CYS B N 1
ATOM 2963 C CA . CYS B 1 179 ? -5.184 11.984 13.859 1 82.75 179 CYS B CA 1
ATOM 2964 C C . CYS B 1 179 ? -4.625 13.359 14.195 1 82.75 179 CYS B C 1
ATOM 2966 O O . CYS B 1 179 ? -5.152 14.383 13.742 1 82.75 179 CYS B O 1
ATOM 2968 N N . ALA B 1 180 ? -3.588 13.352 14.898 1 79.38 180 ALA B N 1
ATOM 2969 C CA . ALA B 1 180 ? -2.988 14.617 15.328 1 79.38 180 ALA B CA 1
ATOM 2970 C C . ALA B 1 180 ? -2.475 15.414 14.133 1 79.38 180 ALA B C 1
ATOM 2972 O O . ALA B 1 180 ? -2.693 16.625 14.039 1 79.38 180 ALA B O 1
ATOM 2973 N N . VAL B 1 181 ? -1.841 14.734 13.242 1 76.31 181 VAL B N 1
ATOM 2974 C CA . VAL B 1 181 ? -1.283 15.391 12.07 1 76.31 181 VAL B CA 1
ATOM 2975 C C . VAL B 1 181 ? -2.412 15.945 11.203 1 76.31 181 VAL B C 1
ATOM 2977 O O . VAL B 1 181 ? -2.34 17.078 10.734 1 76.31 181 VAL B O 1
ATOM 2980 N N . LEU B 1 182 ? -3.414 15.102 11.062 1 76.94 182 LEU B N 1
ATOM 2981 C CA . LEU B 1 182 ? -4.539 15.531 10.242 1 76.94 182 LEU B CA 1
ATOM 2982 C C . LEU B 1 182 ? -5.281 16.688 10.898 1 76.94 182 LEU B C 1
ATOM 2984 O O . LEU B 1 182 ? -5.617 17.672 10.234 1 76.94 182 LEU B O 1
ATOM 2988 N N . THR B 1 183 ? -5.488 16.562 12.195 1 73.75 183 THR B N 1
ATOM 2989 C CA . THR B 1 183 ? -6.207 17.609 12.914 1 73.75 183 THR B CA 1
ATOM 2990 C C . THR B 1 183 ? -5.434 18.922 12.883 1 73.75 183 THR B C 1
ATOM 2992 O O . THR B 1 183 ? -6.004 19.984 12.602 1 73.75 183 THR B O 1
ATOM 2995 N N . THR B 1 184 ? -4.164 18.875 13.141 1 73.5 184 THR B N 1
ATOM 2996 C CA . THR B 1 184 ? -3.346 20.078 13.133 1 73.5 184 THR B CA 1
ATOM 2997 C C . THR B 1 184 ? -3.232 20.641 11.719 1 73.5 184 THR B C 1
ATOM 2999 O O . THR B 1 184 ? -3.23 21.859 11.531 1 73.5 184 THR B O 1
ATOM 3002 N N . GLY B 1 185 ? -3.139 19.703 10.781 1 72.38 185 GLY B N 1
ATOM 3003 C CA . GLY B 1 185 ? -3.029 20.141 9.398 1 72.38 185 GLY B CA 1
ATOM 3004 C C . GLY B 1 185 ? -4.336 20.672 8.836 1 72.38 185 GLY B C 1
ATOM 3005 O O . GLY B 1 185 ? -4.336 21.453 7.887 1 72.38 185 GLY B O 1
ATOM 3006 N N . LEU B 1 186 ? -5.391 20.25 9.461 1 73.31 186 LEU B N 1
ATOM 3007 C CA . LEU B 1 186 ? -6.703 20.578 8.922 1 73.31 186 LEU B CA 1
ATOM 3008 C C . LEU B 1 186 ? -7.316 21.766 9.656 1 73.31 186 LEU B C 1
ATOM 3010 O O . LEU B 1 186 ? -8.117 22.5 9.086 1 73.31 186 LEU B O 1
ATOM 3014 N N . LEU B 1 187 ? -7.012 21.891 10.938 1 67.44 187 LEU B N 1
ATOM 3015 C CA . LEU B 1 187 ? -7.699 22.891 11.742 1 67.44 187 LEU B CA 1
ATOM 3016 C C . LEU B 1 187 ? -7.289 24.297 11.305 1 67.44 187 LEU B C 1
ATOM 3018 O O . LEU B 1 187 ? -6.137 24.531 10.93 1 67.44 187 LEU B O 1
ATOM 3022 N N . ALA B 1 188 ? -8.312 25.234 11.141 1 58.22 188 ALA B N 1
ATOM 3023 C CA . ALA B 1 188 ? -8.172 26.641 10.789 1 58.22 188 ALA B CA 1
ATOM 3024 C C . ALA B 1 188 ? -7.168 27.328 11.711 1 58.22 188 ALA B C 1
ATOM 3026 O O . ALA B 1 188 ? -7.117 27.047 12.914 1 58.22 188 ALA B O 1
ATOM 3027 N N . ARG B 1 189 ? -5.879 27.688 11.203 1 54.69 189 ARG B N 1
ATOM 3028 C CA . ARG B 1 189 ? -4.988 28.531 12 1 54.69 189 ARG B CA 1
ATOM 3029 C C . ARG B 1 189 ? -5.734 29.719 12.57 1 54.69 189 ARG B C 1
ATOM 3031 O O . ARG B 1 189 ? -6.57 30.328 11.891 1 54.69 189 ARG B O 1
ATOM 3038 N N . ASP B 1 190 ? -6.055 29.719 13.773 1 47.94 190 ASP B N 1
ATOM 3039 C CA . ASP B 1 190 ? -6.512 31 14.305 1 47.94 190 ASP B CA 1
ATOM 3040 C C . ASP B 1 190 ? -5.754 32.156 13.656 1 47.94 190 ASP B C 1
ATOM 3042 O O . ASP B 1 190 ? -4.547 32.312 13.859 1 47.94 190 ASP B O 1
ATOM 3046 N N . GLN B 1 191 ? -5.863 32.375 12.391 1 43.03 191 GLN B N 1
ATOM 3047 C CA . GLN B 1 191 ? -5.344 33.594 11.797 1 43.03 191 GLN B CA 1
ATOM 3048 C C . GLN B 1 191 ? -5.656 34.812 12.672 1 43.03 191 GLN B C 1
ATOM 3050 O O . GLN B 1 191 ? -6.562 35.594 12.367 1 43.03 191 GLN B O 1
ATOM 3055 N N . SER B 1 192 ? -5.676 34.781 13.961 1 40.78 192 SER B N 1
ATOM 3056 C CA . SER B 1 192 ? -5.746 36.156 14.508 1 40.78 192 SER B CA 1
ATOM 3057 C C . SER B 1 192 ? -4.648 37.031 13.93 1 40.78 192 SER B C 1
ATOM 3059 O O . SER B 1 192 ? -3.477 36.656 13.922 1 40.78 192 SER B O 1
ATOM 3061 N N . PRO B 1 193 ? -4.945 37.938 12.977 1 39.56 193 PRO B N 1
ATOM 3062 C CA . PRO B 1 193 ? -3.986 38.938 12.477 1 39.56 193 PRO B CA 1
ATOM 3063 C C . PRO B 1 193 ? -3.016 39.406 13.562 1 39.56 193 PRO B C 1
ATOM 3065 O O . PRO B 1 193 ? -3.369 39.438 14.742 1 39.56 193 PRO B O 1
ATOM 3068 N N . PRO B 1 194 ? -1.737 39.125 13.398 1 38.09 194 PRO B N 1
ATOM 3069 C CA . PRO B 1 194 ? -0.935 39.781 14.422 1 38.09 194 PRO B CA 1
ATOM 3070 C C . PRO B 1 194 ? -1.469 41.188 14.781 1 38.09 194 PRO B C 1
ATOM 3072 O O . PRO B 1 194 ? -2.109 41.812 13.953 1 38.09 194 PRO B O 1
ATOM 3075 N N . PRO B 1 195 ? -1.755 41.375 16 1 35.62 195 PRO B N 1
ATOM 3076 C CA . PRO B 1 195 ? -2.215 42.719 16.312 1 35.62 195 PRO B CA 1
ATOM 3077 C C . PRO B 1 195 ? -1.425 43.812 15.578 1 35.62 195 PRO B C 1
ATOM 3079 O O . PRO B 1 195 ? -0.213 43.656 15.391 1 35.62 195 PRO B O 1
ATOM 3082 N N . VAL B 1 196 ? -2 44.375 14.555 1 35.38 196 VAL B N 1
ATOM 3083 C CA . VAL B 1 196 ? -1.445 45.562 13.906 1 35.38 196 VAL B CA 1
ATOM 3084 C C . VAL B 1 196 ? -0.813 46.469 14.961 1 35.38 196 VAL B C 1
ATOM 3086 O O . VAL B 1 196 ? -1.442 46.781 15.969 1 35.38 196 VAL B O 1
ATOM 3089 N N . PRO B 1 197 ? 0.538 46.281 15.055 1 35.06 197 PRO B N 1
ATOM 3090 C CA . PRO B 1 197 ? 1.105 47.219 16.016 1 35.06 197 PRO B CA 1
ATOM 3091 C C . PRO B 1 197 ? 0.515 48.625 15.867 1 35.06 197 PRO B C 1
ATOM 3093 O O . PRO B 1 197 ? 0.279 49.094 14.75 1 35.06 197 PRO B O 1
ATOM 3096 N N . CYS B 1 198 ? -0.508 48.938 16.641 1 30.75 198 CYS B N 1
ATOM 3097 C CA . CYS B 1 198 ? -1.088 50.25 16.734 1 30.75 198 CYS B CA 1
ATOM 3098 C C . CYS B 1 198 ? 0.001 51.344 16.766 1 30.75 198 CYS B C 1
ATOM 3100 O O . CYS B 1 198 ? 0.592 51.594 17.828 1 30.75 198 CYS B O 1
ATOM 3102 N N . ASN B 1 199 ? 1.1 51.156 15.961 1 31.17 199 ASN B N 1
ATOM 3103 C CA . ASN B 1 199 ? 2.02 52.281 16.031 1 31.17 199 ASN B CA 1
ATOM 3104 C C . ASN B 1 199 ? 1.329 53.594 15.656 1 31.17 199 ASN B C 1
ATOM 3106 O O . ASN B 1 199 ? 1.207 53.938 14.477 1 31.17 199 ASN B O 1
ATOM 3110 N N . THR B 1 200 ? 0.036 53.781 16.062 1 30.11 200 THR B N 1
ATOM 3111 C CA . THR B 1 200 ? -0.427 55.125 15.812 1 30.11 200 THR B CA 1
ATOM 3112 C C . THR B 1 200 ? 0.578 56.156 16.344 1 30.11 200 THR B C 1
ATOM 3114 O O . THR B 1 200 ? 0.896 56.156 17.531 1 30.11 200 THR B O 1
ATOM 3117 N N . PRO B 1 201 ? 1.5 56.625 15.477 1 33.41 201 PRO B N 1
ATOM 3118 C CA . PRO B 1 201 ? 2.367 57.75 15.891 1 33.41 201 PRO B CA 1
ATOM 3119 C C . PRO B 1 201 ? 1.614 58.812 16.656 1 33.41 201 PRO B C 1
ATOM 3121 O O . PRO B 1 201 ? 0.486 59.156 16.297 1 33.41 201 PRO B O 1
ATOM 3124 N N . CYS B 1 202 ? 1.542 58.75 18.062 1 30.72 202 CYS B N 1
ATOM 3125 C CA . CYS B 1 202 ? 1.075 59.875 18.859 1 30.72 202 CYS B CA 1
ATOM 3126 C C . CYS B 1 202 ? 1.596 61.188 18.297 1 30.72 202 CYS B C 1
ATOM 3128 O O . CYS B 1 202 ? 2.807 61.406 18.266 1 30.72 202 CYS B O 1
ATOM 3130 N N . SER B 1 203 ? 1.078 61.594 17.141 1 29.48 203 SER B N 1
ATOM 3131 C CA . SER B 1 203 ? 1.369 62.938 16.672 1 29.48 203 SER B CA 1
ATOM 3132 C C . SER B 1 203 ? 1.322 63.938 17.828 1 29.48 203 SER B C 1
ATOM 3134 O O . SER B 1 203 ? 0.303 64.062 18.5 1 29.48 203 SER B O 1
ATOM 3136 N N . SER B 1 204 ? 2.385 64.062 18.672 1 29.3 204 SER B N 1
ATOM 3137 C CA . SER B 1 204 ? 2.572 65.188 19.578 1 29.3 204 SER B CA 1
ATOM 3138 C C . SER B 1 204 ? 2.146 66.5 18.922 1 29.3 204 SER B C 1
ATOM 3140 O O . SER B 1 204 ? 2.713 66.875 17.906 1 29.3 204 SER B O 1
ATOM 3142 N N . ALA B 1 205 ? 0.873 66.875 19 1 27.89 205 ALA B N 1
ATOM 3143 C CA . ALA B 1 205 ? 0.613 68.312 18.938 1 27.89 205 ALA B CA 1
ATOM 3144 C C . ALA B 1 205 ? 1.322 69.062 20.062 1 27.89 205 ALA B C 1
ATOM 3146 O O . ALA B 1 205 ? 1.346 68.562 21.203 1 27.89 205 ALA B O 1
#

Nearest PDB structures (foldseek):
  5gp9-assembly1_A  TM=8.229E-01  e=4.031E-07  Halalkalibacterium halodurans C-125
  3whc-assembly3_F  TM=8.050E-01  e=2.888E-07  Bacillus subtilis subsp. subtilis str. 168
  3crj-assembly1_B  TM=7.729E-01  e=4.796E-06  Haloarcula marismortui ATCC 43049
  7xy5-assembly1_A  TM=7.515E-01  e=5.441E-05  Vibrio cholerae
  7xyi-assembly1_A  TM=7.618E-01  e=7.964E-05  Vibrio cholerae

Secondary structure (DSSP, 8-state):
--HHHHHHHHHHHHHHHHH-STT--HHHHHHHHT--HHHHHHH-SSHHHHHHHHHHHHHHHHHHHHHHHT-SS-HHHHHHHHHHHHHHHHHSHHHHHHHHHHHHHHTT-HHHHHHHHHHHHHHHHHHHHHHHHHHHTTSB---S-HHHHHHHHHHHHHHHHHHTTTTSS--HHHHHHHHHHHHHHHB------------------/--HHHHHHHHHHHHHHHHH-STT--HHHHHHHHT--HHHHHHH-SSHHHHHHHHHHHHHHHHHHHHHHHT-SS-HHHHHHHHHHHHHHHHHSHHHHHHHHHHHHHHTT-HHHHHHHHHHHHHHHHHHHHHHHHHHHTTSB---S-HHHHHHHHHHHHHHHHHHTTT-SS--HHHHHHHHHHHHHHHB------------------